Protein AF-0000000066668241 (afdb_homodimer)

Secondary structure (DSSP, 8-state):
----------TTTS------S-THHHHHHHHHHHHHHHHH-GGG--HHHHHHHTT--HHHHHTT---HHHHHHHHHHHHHTSSPPPPP-S-HHHHHHHHHHHHHHHHHH-THHHHHHTT----SHHHHHHHHHHHHHHHTT-S-HHHHHHHHHHHHHHHHHHHHHHHHHHHHHHHHT--HHHHHHHHHHHHHHHHHH-S-HHHHHHHHH-----HHHHHHHHHHHHHHHHHTT-----/----------TTTS------S-THHHHHHHHHHHHHHHHH-GGG--HHHHHHHTT--HHHHHTT---HHHHHHHHHHHHHTSSPPPPP-S-HHHHHHHHHHHHHHHHHH-THHHHHHTT----SHHHHHHHHHHHHHHHTT-S-HHHHHHHHHHHHHHHHHHHHHHHHHHHHHHHHT--HHHHHHHHHHHHHHHHHH-S-HHHHHHHHH-----HHHHHHHHHHHHHHHHHTT-----

pLDDT: mean 83.91, std 17.69, range [30.97, 98.5]

Foldseek 3Di:
DPPPPPPPQQLVNPVQPPPPVVVVVLVLLLVLQQVCCLVPNNVCRFLCNSCVVVVHHSVVVCVRAVGDVSSVLVNLLCLLVVDDQDDAPLALLVQLVSLLVSVLVSCLSRVNNLVPVVDDDNPDPSSVVSLVSQLVSLCSLDVPSVLSNVLSVLSNVLSSVLSNVQVVVVVVCVVVVHDPVRVCVVCVVVVVVVLVVCPCVVVVCCVPPNDDDHSVVVSVVVSVVSSVVSVVVRPPPD/DPPPPDPPQQLVNPVQPPPPVVVVVLVLLLVQQQVCCLVPNNVCRFLCNSCVVVVHHSVVVCVRAVGDVSSVLVNLLCLLVVDDQDDAPLALLVQLVSLLVSVLVSCLSRVNNLVPVVDDDNPDPSSVVSLVSQLVSLCSLDVPSVLSNVLSVLSNVLSSVLSNVQVVVVVVCVVVVHDPVRVCVVCVVVVVVVLVVCPCVVVVCCVPPNDDDHSVVVSVVVSVVSSVVSVVVRPPPD

Radius of gyration: 23.8 Å; Cα contacts (8 Å, |Δi|>4): 588; chains: 2; bounding box: 69×64×65 Å

InterPro domains:
  IPR001647 DNA-binding HTH domain, TetR-type [PF00440] (29-73)
  IPR001647 DNA-binding HTH domain, TetR-type [PS50977] (23-83)
  IPR004111 Tetracycline repressor TetR, C-terminal [PF02909] (89-233)
  IPR009057 Homedomain-like superfamily [SSF46689] (19-80)
  IPR036271 Tetracyclin repressor-like, C-terminal domain superfamily [SSF48498] (90-236)
  IPR050109 HTH-type, TetR-like transcriptional regulator [PTHR30055] (12-235)

Organism: Nocardia brasiliensis (strain ATCC 700358 / HUJEG-1) (NCBI:txid1133849)

Solvent-accessible surface area (backbone atoms only — not comparable to full-atom values): 25694 Å² total; per-residue (Å²): 133,83,78,67,72,76,64,71,68,52,66,82,60,41,73,60,70,69,74,52,100,70,49,71,50,55,54,46,50,34,51,50,39,45,51,43,21,61,74,65,31,54,88,59,54,41,62,58,51,44,18,53,74,67,72,44,54,46,71,62,47,47,76,75,38,85,40,62,68,46,43,48,54,49,30,54,22,49,58,53,52,68,54,86,74,75,80,75,78,72,46,28,67,64,25,44,50,44,47,48,51,52,52,44,52,47,40,68,70,31,62,56,46,65,72,51,55,30,26,48,83,62,77,35,72,34,34,40,47,53,51,17,50,43,34,49,22,33,40,61,71,35,84,49,50,41,58,17,50,50,51,44,51,34,53,50,17,30,44,48,13,44,48,40,50,48,50,5,56,50,45,36,34,53,75,49,68,30,52,70,69,52,42,51,59,67,44,37,64,48,51,51,51,51,48,71,64,59,82,36,60,50,47,41,47,35,74,74,66,30,72,78,73,52,68,70,55,49,45,51,52,35,50,50,21,36,52,45,10,51,61,72,60,57,73,72,91,116,133,82,79,66,72,76,63,70,66,51,65,80,61,39,75,59,71,69,73,54,98,73,50,71,51,56,54,47,51,34,51,50,40,45,51,44,21,62,73,64,31,53,85,61,52,41,63,59,51,45,17,53,75,66,73,45,54,46,72,63,46,46,74,75,37,85,40,63,67,43,44,49,54,50,31,55,22,50,58,54,54,68,54,85,74,75,79,76,79,73,45,28,69,65,28,45,48,43,48,47,52,52,52,44,52,47,39,69,70,30,61,57,48,63,71,51,53,28,26,48,83,61,77,36,72,33,33,40,48,52,50,17,51,43,33,48,23,33,39,60,72,35,83,50,50,41,58,15,49,50,51,44,51,33,53,49,17,29,44,49,14,43,49,41,49,46,51,5,55,52,44,36,34,52,75,47,67,31,50,69,69,53,42,52,60,68,45,38,64,47,50,50,52,51,48,72,66,58,83,36,60,50,46,40,47,34,75,74,66,30,71,78,72,51,67,68,56,51,45,50,54,35,50,48,21,35,53,45,10,50,60,72,60,56,72,74,90,117

Nearest PDB structures (foldseek):
  2y30-assembly1_A  TM=8.730E-01  e=4.002E-12  Streptomyces antibioticus
  5ojy-assembly1_A-2  TM=8.760E-01  e=4.582E-09  Streptomyces alboniger
  5ojx-assembly1_A-2  TM=8.449E-01  e=1.663E-08  Streptomyces alboniger
  1z0x-assembly1_B  TM=7.966E-01  e=4.785E-06  Enterococcus faecalis V583
  1z0x-assembly1_A  TM=7.315E-01  e=5.246E-06  Enterococcus faecalis V583

Sequence (476 aa):
MTNSPPPAALVWTKAQRAPSRRAPSVDRIVRTAVEIADREGLDAVSMRRVASALASGTASLYRYVAGRDDLLDLMIDAVHGAAPLPALTGDWRTDLRAVAEHTRATLIRHPWLGTELTGRPALGANSLRLHDIALEAAGSFTRDITLAAAIVDTVQAYVFGAVAQQLAEEKAQRRTGLTEAQWQQSVAPYIRGVLDSGDYPEFARRVREAADPDAAQRFTFGLDCVLDGIAARRPDQLMTNSPPPAALVWTKAQRAPSRRAPSVDRIVRTAVEIADREGLDAVSMRRVASALASGTASLYRYVAGRDDLLDLMIDAVHGAAPLPALTGDWRTDLRAVAEHTRATLIRHPWLGTELTGRPALGANSLRLHDIALEAAGSFTRDITLAAAIVDTVQAYVFGAVAQQLAEEKAQRRTGLTEAQWQQSVAPYIRGVLDSGDYPEFARRVREAADPDAAQRFTFGLDCVLDGIAARRPDQL

Structure (mmCIF, N/CA/C/O backbone):
data_AF-0000000066668241-model_v1
#
loop_
_entity.id
_entity.type
_entity.pdbx_description
1 polymer 'TetR family transcriptional regulator'
#
loop_
_atom_site.group_PDB
_atom_site.id
_atom_site.type_symbol
_atom_site.label_atom_id
_atom_site.label_alt_id
_atom_site.label_comp_id
_atom_site.label_asym_id
_atom_site.label_entity_id
_atom_site.label_seq_id
_atom_site.pdbx_PDB_ins_code
_atom_site.Cartn_x
_atom_site.Cartn_y
_atom_site.Cartn_z
_atom_site.occupancy
_atom_site.B_iso_or_equiv
_atom_site.auth_seq_id
_atom_site.auth_comp_id
_atom_site.auth_asym_id
_atom_site.auth_atom_id
_atom_site.pdbx_PDB_model_num
ATOM 1 N N . MET A 1 1 ? -7.777 14.969 40.781 1 31.44 1 MET A N 1
ATOM 2 C CA . MET A 1 1 ? -8.812 14.898 39.75 1 31.44 1 MET A CA 1
ATOM 3 C C . MET A 1 1 ? -8.203 15.008 38.344 1 31.44 1 MET A C 1
ATOM 5 O O . MET A 1 1 ? -7.742 16.078 37.938 1 31.44 1 MET A O 1
ATOM 9 N N . THR A 1 2 ? -7.469 14.008 37.906 1 35.41 2 THR A N 1
ATOM 10 C CA . THR A 1 2 ? -6.52 13.938 36.781 1 35.41 2 THR A CA 1
ATOM 11 C C . THR A 1 2 ? -7.215 14.227 35.469 1 35.41 2 THR A C 1
ATOM 13 O O . THR A 1 2 ? -8.211 13.586 35.125 1 35.41 2 THR A O 1
ATOM 16 N N . ASN A 1 3 ? -7.316 15.477 35.031 1 33.12 3 ASN A N 1
ATOM 17 C CA . A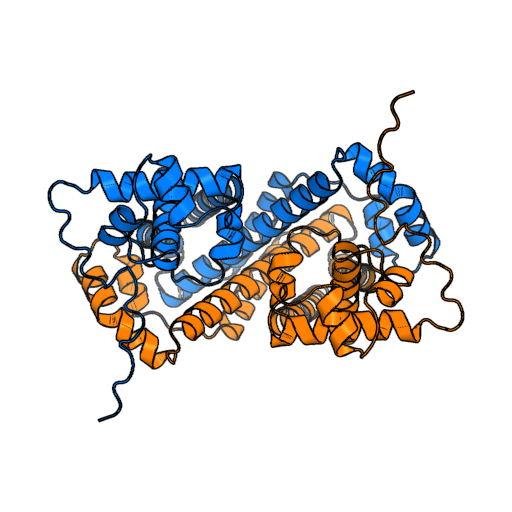SN A 1 3 ? -7.902 16.031 33.844 1 33.12 3 ASN A CA 1
ATOM 18 C C . ASN A 1 3 ? -7.43 15.281 32.594 1 33.12 3 ASN A C 1
ATOM 20 O O . ASN A 1 3 ? -6.281 15.43 32.156 1 33.12 3 ASN A O 1
ATOM 24 N N . SER A 1 4 ? -7.77 14.047 32.531 1 37.56 4 SER A N 1
ATOM 25 C CA . SER A 1 4 ? -7.453 13.266 31.328 1 37.56 4 SER A CA 1
ATOM 26 C C . SER A 1 4 ? -7.824 14.016 30.047 1 37.56 4 SER A C 1
ATOM 28 O O . SER A 1 4 ? -8.938 14.531 29.938 1 37.56 4 SER A O 1
ATOM 30 N N . PRO A 1 5 ? -6.867 14.586 29.359 1 41.25 5 PRO A N 1
ATOM 31 C CA . PRO A 1 5 ? -7.195 15.367 28.172 1 41.25 5 PRO A CA 1
ATOM 32 C C . PRO A 1 5 ? -8.289 14.719 27.328 1 41.25 5 PRO A C 1
ATOM 34 O O . PRO A 1 5 ? -8.445 13.492 27.344 1 41.25 5 PRO A O 1
ATOM 37 N N . PRO A 1 6 ? -9.359 15.461 27.031 1 40.53 6 PRO A N 1
ATOM 38 C CA . PRO A 1 6 ? -10.477 14.898 26.266 1 40.53 6 PRO A CA 1
ATOM 39 C C . PRO A 1 6 ? -10.008 14.086 25.062 1 40.53 6 PRO A C 1
ATOM 41 O O . PRO A 1 6 ? -8.945 14.375 24.484 1 40.53 6 PRO A O 1
ATOM 44 N N . PRO A 1 7 ? -10.297 12.914 25.016 1 41.03 7 PRO A N 1
ATOM 45 C CA . PRO A 1 7 ? -9.906 12.031 23.906 1 41.03 7 PRO A CA 1
ATOM 46 C C . PRO A 1 7 ? -10.039 12.695 22.547 1 41.03 7 PRO A C 1
ATOM 48 O O . PRO A 1 7 ? -10.867 13.602 22.375 1 41.03 7 PRO A O 1
ATOM 51 N N . ALA A 1 8 ? -9.016 12.812 21.875 1 41.41 8 ALA A N 1
ATOM 52 C CA . ALA A 1 8 ? -9.031 13.383 20.531 1 41.41 8 ALA A CA 1
ATOM 53 C C . ALA A 1 8 ? -10.336 13.047 19.812 1 41.41 8 ALA A C 1
ATOM 55 O O . ALA A 1 8 ? -10.594 11.883 19.5 1 41.41 8 ALA A O 1
ATOM 56 N N . ALA A 1 9 ? -11.438 13.773 20.047 1 45.72 9 ALA A N 1
ATOM 57 C CA . ALA A 1 9 ? -12.758 13.648 19.438 1 45.72 9 ALA A CA 1
ATOM 58 C C . ALA A 1 9 ? -12.656 13.531 17.922 1 45.72 9 ALA A C 1
ATOM 60 O O . ALA A 1 9 ? -11.914 14.289 17.281 1 45.72 9 ALA A O 1
ATOM 61 N N . LEU A 1 10 ? -12.844 12.328 17.375 1 46.41 10 LEU A N 1
ATOM 62 C CA . LEU A 1 10 ? -12.883 12.117 15.922 1 46.41 10 LEU A CA 1
ATOM 63 C C . LEU A 1 10 ? -13.68 13.219 15.234 1 46.41 10 LEU A C 1
ATOM 65 O O . LEU A 1 10 ? -14.68 13.703 15.781 1 46.41 10 LEU A O 1
ATOM 69 N N . VAL A 1 11 ? -13.016 13.938 14.234 1 45.19 11 VAL A N 1
ATOM 70 C CA . VAL A 1 11 ? -13.656 15.023 13.5 1 45.19 11 VAL A CA 1
ATOM 71 C C . VAL A 1 11 ? -15.117 14.68 13.227 1 45.19 11 VAL A C 1
ATOM 73 O O . VAL A 1 11 ? -15.969 15.57 13.148 1 45.19 11 VAL A O 1
ATOM 76 N N . TRP A 1 12 ? -15.344 13.43 13.156 1 45.47 12 TRP A N 1
ATOM 77 C CA . TRP A 1 12 ? -16.672 12.992 12.758 1 45.47 12 TRP A CA 1
ATOM 78 C C . TRP A 1 12 ? -17.656 13.148 13.914 1 45.47 12 TRP A C 1
ATOM 80 O O . TRP A 1 12 ? -18.875 13.109 13.711 1 45.47 12 TRP A O 1
ATOM 90 N N . THR A 1 13 ? -17.156 13 15.156 1 45.59 13 THR A N 1
ATOM 91 C CA . THR A 1 13 ? -18.016 13.133 16.328 1 45.59 13 THR A CA 1
ATOM 92 C C . THR A 1 13 ? -18.188 14.594 16.719 1 45.59 13 THR A C 1
ATOM 94 O O . THR A 1 13 ? -18.938 14.914 17.641 1 45.59 13 THR A O 1
ATOM 97 N N . LYS A 1 14 ? -17.266 15.281 16.266 1 48.72 14 LYS A N 1
ATOM 98 C CA . LYS A 1 14 ? -17.391 16.688 16.641 1 48.72 14 LYS A CA 1
ATOM 99 C C . LYS A 1 14 ? -18.625 17.328 16 1 48.72 14 LYS A C 1
ATOM 101 O O . LYS A 1 14 ? -18.953 17.016 14.852 1 48.72 14 LYS A O 1
ATOM 106 N N . ALA A 1 15 ? -19.625 17.469 16.875 1 40.53 15 ALA A N 1
ATOM 107 C CA . ALA A 1 15 ? -20.781 18.219 16.406 1 40.53 15 ALA A CA 1
ATOM 108 C C . ALA A 1 15 ? -20.375 19.203 15.297 1 40.53 15 ALA A C 1
ATOM 110 O O . ALA A 1 15 ? -19.562 20.094 15.508 1 40.53 15 ALA A O 1
ATOM 111 N N . GLN A 1 16 ? -20.094 18.594 14.188 1 40 16 GLN A N 1
ATOM 112 C CA . GLN A 1 16 ? -19.922 19.625 13.164 1 40 16 GLN A CA 1
ATOM 113 C C . GLN A 1 16 ? -20.812 20.844 13.453 1 40 16 GLN A C 1
ATOM 115 O O . GLN A 1 16 ? -21.969 20.688 13.836 1 40 16 GLN A O 1
ATOM 120 N N . ARG A 1 17 ? -20.469 21.766 14.141 1 38.97 17 ARG A N 1
ATOM 121 C CA . ARG A 1 17 ? -21.422 22.875 14.18 1 38.97 17 ARG A CA 1
ATOM 122 C C . ARG A 1 17 ? -22.406 22.766 13.016 1 38.97 17 ARG A C 1
ATOM 124 O O . ARG A 1 17 ? -22.031 22.375 11.914 1 38.97 17 ARG A O 1
ATOM 131 N N . ALA A 1 18 ? -23.734 22.453 13.312 1 34.53 18 ALA A N 1
ATOM 132 C CA . ALA A 1 18 ? -24.797 22.5 12.312 1 34.53 18 ALA A CA 1
ATOM 133 C C . ALA A 1 18 ? -24.312 23.219 11.047 1 34.53 18 ALA A C 1
ATOM 135 O O . ALA A 1 18 ? -23.578 24.203 11.117 1 34.53 18 ALA A O 1
ATOM 136 N N . PRO A 1 19 ? -24.328 22.484 9.945 1 35.31 19 PRO A N 1
ATOM 137 C CA . PRO A 1 19 ? -24.203 23.344 8.766 1 35.31 19 PRO A CA 1
ATOM 138 C C . PRO A 1 19 ? -24.938 24.672 8.922 1 35.31 19 PRO A C 1
ATOM 140 O O . PRO A 1 19 ? -26.156 24.688 9.109 1 35.31 19 PRO A O 1
ATOM 143 N N . SER A 1 20 ? -24.906 25.5 9.859 1 32.59 20 SER A N 1
ATOM 144 C CA . SER A 1 20 ? -25.562 26.734 9.422 1 32.59 20 SER A CA 1
ATOM 145 C C . SER A 1 20 ? -25.5 26.875 7.902 1 32.59 20 SER A C 1
ATOM 147 O O . SER A 1 20 ? -24.641 26.281 7.25 1 32.59 20 SER A O 1
ATOM 149 N N . ARG A 1 21 ? -26.422 27.453 7.211 1 39.72 21 ARG A N 1
ATOM 150 C CA . ARG A 1 21 ? -26.453 27.938 5.832 1 39.72 21 ARG A CA 1
ATOM 151 C C . ARG A 1 21 ? -25.047 28.094 5.281 1 39.72 21 ARG A C 1
ATOM 153 O O . ARG A 1 21 ? -24.859 28.484 4.121 1 39.72 21 ARG A O 1
ATOM 160 N N . ARG A 1 22 ? -23.938 28.234 5.895 1 45.81 22 ARG A N 1
ATOM 161 C CA . ARG A 1 22 ? -22.609 28.766 5.566 1 45.81 22 ARG A CA 1
ATOM 162 C C . ARG A 1 22 ? -21.641 27.641 5.262 1 45.81 22 ARG A C 1
ATOM 164 O O . ARG A 1 22 ? -20.516 27.625 5.777 1 45.81 22 ARG A O 1
ATOM 171 N N . ALA A 1 23 ? -21.75 26.156 4.996 1 50.31 23 ALA A N 1
ATOM 172 C CA . ALA A 1 23 ? -21.328 24.891 4.395 1 50.31 23 ALA A CA 1
ATOM 173 C C . ALA A 1 23 ? -20.422 25.125 3.193 1 50.31 23 ALA A C 1
ATOM 175 O O . ALA A 1 23 ? -19.547 24.297 2.885 1 50.31 23 ALA A O 1
ATOM 176 N N . PRO A 1 24 ? -20.797 25.938 2.375 1 56.66 24 PRO A N 1
ATOM 177 C CA . PRO A 1 24 ? -19.984 26.312 1.223 1 56.66 24 PRO A CA 1
ATOM 178 C C . PRO A 1 24 ? -18.516 26.562 1.596 1 56.66 24 PRO A C 1
ATOM 180 O O . PRO A 1 24 ? -17.625 26.266 0.803 1 56.66 24 PRO A O 1
ATOM 183 N N . SER A 1 25 ? -18.328 26.734 3.002 1 81.31 25 SER A N 1
ATOM 184 C CA . SER A 1 25 ? -16.984 27.172 3.346 1 81.31 25 SER A CA 1
ATOM 185 C C . SER A 1 25 ? -16.062 25.984 3.648 1 81.31 25 SER A C 1
ATOM 187 O O . SER A 1 25 ? -14.93 25.938 3.18 1 81.31 25 SER A O 1
ATOM 189 N N . VAL A 1 26 ? -16.766 24.938 4.289 1 88.25 26 VAL A N 1
ATOM 190 C CA . VAL A 1 26 ? -15.914 23.797 4.586 1 88.25 26 VAL A CA 1
ATOM 191 C C . VAL A 1 26 ? -15.555 23.078 3.287 1 88.25 26 VAL A C 1
ATOM 193 O O . VAL A 1 26 ? -14.398 22.719 3.076 1 88.25 26 VAL A O 1
ATOM 196 N N . ASP A 1 27 ? -16.625 23.047 2.49 1 90.88 27 ASP A N 1
ATOM 197 C CA . ASP A 1 27 ? -16.422 22.391 1.203 1 90.88 27 ASP A CA 1
ATOM 198 C C . ASP A 1 27 ? -15.336 23.109 0.394 1 90.88 27 ASP A C 1
ATOM 200 O O . ASP A 1 27 ? -14.484 22.453 -0.219 1 90.88 27 ASP A O 1
ATOM 204 N N . ARG A 1 28 ? -15.375 24.344 0.457 1 92.81 28 ARG A N 1
ATOM 205 C CA . ARG A 1 28 ? -14.391 25.141 -0.274 1 92.81 28 ARG A CA 1
ATOM 206 C C . ARG A 1 28 ? -12.992 24.953 0.319 1 92.81 28 ARG A C 1
ATOM 208 O O . ARG A 1 28 ? -12.016 24.828 -0.416 1 92.81 28 ARG A O 1
ATOM 215 N N . ILE A 1 29 ? -12.945 24.906 1.612 1 94 29 ILE A N 1
ATOM 216 C CA . ILE A 1 29 ? -11.68 24.703 2.314 1 94 29 ILE A CA 1
ATOM 217 C C . ILE A 1 29 ? -11.102 23.344 1.924 1 94 29 ILE A C 1
ATOM 219 O O . ILE A 1 29 ? -9.93 23.234 1.553 1 94 29 ILE A O 1
ATOM 223 N N . VAL A 1 30 ? -11.977 22.391 1.942 1 94.5 30 VAL A N 1
ATOM 224 C CA . VAL A 1 30 ? -11.562 21.016 1.68 1 94.5 30 VAL A CA 1
ATOM 225 C C . VAL A 1 30 ? -11.133 20.875 0.221 1 94.5 30 VAL A C 1
ATOM 227 O O . VAL A 1 30 ? -10.078 20.297 -0.07 1 94.5 30 VAL A O 1
ATOM 230 N N . ARG A 1 31 ? -11.883 21.438 -0.649 1 95.75 31 ARG A N 1
ATOM 231 C CA . ARG A 1 31 ? -11.555 21.375 -2.07 1 95.75 31 ARG A CA 1
ATOM 232 C C . ARG A 1 31 ? -10.219 22.047 -2.355 1 95.75 31 ARG A C 1
ATOM 234 O O . ARG A 1 31 ? -9.406 21.516 -3.119 1 95.75 31 ARG A O 1
ATOM 241 N N . THR A 1 32 ? -10.016 23.156 -1.75 1 96.56 32 THR A N 1
ATOM 242 C CA . THR A 1 32 ? -8.758 23.875 -1.917 1 96.56 32 THR A CA 1
ATOM 243 C C . THR A 1 32 ? -7.586 23.047 -1.394 1 96.56 32 THR A C 1
ATOM 245 O O . THR A 1 32 ? -6.547 22.953 -2.047 1 96.56 32 THR A O 1
ATOM 248 N N . ALA A 1 33 ? -7.77 22.469 -0.237 1 96.69 33 ALA A N 1
ATOM 249 C CA . ALA A 1 33 ? -6.73 21.625 0.352 1 96.69 33 ALA A CA 1
ATOM 250 C C . ALA A 1 33 ? -6.418 20.438 -0.545 1 96.69 33 ALA A C 1
ATOM 252 O O . ALA A 1 33 ? -5.25 20.078 -0.732 1 96.69 33 ALA A O 1
ATOM 253 N N . VAL A 1 34 ? -7.449 19.812 -1.11 1 96.38 34 VAL A N 1
ATOM 254 C CA . VAL A 1 34 ? -7.277 18.672 -2.01 1 96.38 34 VAL A CA 1
ATOM 255 C C . VAL A 1 34 ? -6.484 19.109 -3.242 1 96.38 34 VAL A C 1
ATOM 257 O O . VAL A 1 34 ? -5.574 18.406 -3.68 1 96.38 34 VAL A O 1
ATOM 260 N N . GLU A 1 35 ? -6.781 20.266 -3.742 1 96.88 35 GLU A N 1
ATOM 261 C CA . GLU A 1 35 ? -6.074 20.781 -4.914 1 96.88 35 GLU A CA 1
ATOM 262 C C . GLU A 1 35 ? -4.598 21.016 -4.613 1 96.88 35 GLU A C 1
ATOM 264 O O . GLU A 1 35 ? -3.736 20.688 -5.434 1 96.88 35 GLU A O 1
ATOM 269 N N . ILE A 1 36 ? -4.316 21.562 -3.482 1 96.88 36 ILE A N 1
ATOM 270 C CA . ILE A 1 36 ? -2.938 21.781 -3.061 1 96.88 36 ILE A CA 1
ATOM 271 C C . ILE A 1 36 ? -2.211 20.453 -2.947 1 96.88 36 ILE A C 1
ATOM 273 O O . ILE A 1 36 ? -1.104 20.281 -3.469 1 96.88 36 ILE A O 1
ATOM 277 N N . ALA A 1 37 ? -2.854 19.5 -2.305 1 94.94 37 ALA A N 1
ATOM 278 C CA . ALA A 1 37 ? -2.252 18.188 -2.119 1 94.94 37 ALA A CA 1
ATOM 279 C C . ALA A 1 37 ? -2.006 17.5 -3.461 1 94.94 37 ALA A C 1
ATOM 281 O O . ALA A 1 37 ? -0.966 16.875 -3.662 1 94.94 37 ALA A O 1
ATOM 282 N N . ASP A 1 38 ? -2.971 17.641 -4.371 1 94.31 38 ASP A N 1
ATOM 283 C CA . ASP A 1 38 ? -2.865 17.016 -5.684 1 94.31 38 ASP A CA 1
ATOM 284 C C . ASP A 1 38 ? -1.715 17.609 -6.492 1 94.31 38 ASP A C 1
ATOM 286 O O . ASP A 1 38 ? -1.021 16.906 -7.219 1 94.31 38 ASP A O 1
ATOM 290 N N . ARG A 1 39 ? -1.482 18.859 -6.332 1 93.06 39 ARG A N 1
ATOM 291 C CA . ARG A 1 39 ? -0.508 19.578 -7.152 1 93.06 39 ARG A CA 1
ATOM 292 C C . ARG A 1 39 ? 0.878 19.531 -6.516 1 93.06 39 ARG A C 1
ATOM 294 O O . ARG A 1 39 ? 1.88 19.375 -7.215 1 93.06 39 ARG A O 1
ATOM 301 N N . GLU A 1 40 ? 0.914 19.656 -5.18 1 91.31 40 GLU A N 1
ATOM 302 C CA . GLU A 1 40 ? 2.195 19.906 -4.527 1 91.31 40 GLU A CA 1
ATOM 303 C C . GLU A 1 40 ? 2.525 18.828 -3.508 1 91.31 40 GLU A C 1
ATOM 305 O O . GLU A 1 40 ? 3.604 18.828 -2.908 1 91.31 40 GLU A O 1
ATOM 310 N N . GLY A 1 41 ? 1.637 17.906 -3.377 1 89.12 41 GLY A N 1
ATOM 311 C CA . GLY A 1 41 ? 1.835 16.891 -2.352 1 89.12 41 GLY A CA 1
ATOM 312 C C . GLY A 1 41 ? 1.224 17.266 -1.016 1 89.12 41 GLY A C 1
ATOM 313 O O . GLY A 1 41 ? 0.94 18.438 -0.764 1 89.12 41 GLY A O 1
ATOM 314 N N . LEU A 1 42 ? 1.062 16.281 -0.164 1 89.38 42 LEU A N 1
ATOM 315 C CA . LEU A 1 42 ? 0.356 16.469 1.099 1 89.38 42 LEU A CA 1
ATOM 316 C C . LEU A 1 42 ? 1.163 17.344 2.047 1 89.38 42 LEU A C 1
ATOM 318 O O . LEU A 1 42 ? 0.591 18.062 2.863 1 89.38 42 LEU A O 1
ATOM 322 N N . ASP A 1 43 ? 2.436 17.297 1.978 1 85.88 43 ASP A N 1
ATOM 323 C CA . ASP A 1 43 ? 3.297 18.094 2.855 1 85.88 43 ASP A CA 1
ATOM 324 C C . ASP A 1 43 ? 3.057 19.578 2.664 1 85.88 43 ASP A C 1
ATOM 326 O O . ASP A 1 43 ? 3.326 20.391 3.562 1 85.88 43 ASP A O 1
ATOM 330 N N . ALA A 1 44 ? 2.57 19.891 1.562 1 93.19 44 ALA A N 1
ATOM 331 C CA . ALA A 1 44 ? 2.33 21.297 1.24 1 93.19 44 ALA A CA 1
ATOM 332 C C . ALA A 1 44 ? 1.046 21.797 1.896 1 93.19 44 ALA A C 1
ATOM 334 O O . ALA A 1 44 ? 0.791 23 1.936 1 93.19 44 ALA A O 1
ATOM 335 N N . VAL A 1 45 ? 0.268 20.859 2.383 1 94.44 45 VAL A N 1
ATOM 336 C CA . VAL A 1 45 ? -1.012 21.25 2.973 1 94.44 45 VAL A CA 1
ATOM 337 C C . VAL A 1 45 ? -0.809 21.656 4.43 1 94.44 45 VAL A C 1
ATOM 339 O O . VAL A 1 45 ? -0.369 20.844 5.25 1 94.44 45 VAL A O 1
ATOM 342 N N . SER A 1 46 ? -1.021 22.828 4.676 1 95.31 46 SER A N 1
ATOM 343 C CA . SER A 1 46 ? -1.077 23.375 6.023 1 95.31 46 SER A CA 1
ATOM 344 C C . SER A 1 46 ? -2.256 24.344 6.176 1 95.31 46 SER A C 1
ATOM 346 O O . SER A 1 46 ? -2.791 24.828 5.184 1 95.31 46 SER A O 1
ATOM 348 N N . MET A 1 47 ? -2.664 24.516 7.48 1 94.5 47 MET A N 1
ATOM 349 C CA . MET A 1 47 ? -3.77 25.438 7.711 1 94.5 47 MET A CA 1
ATOM 350 C C . MET A 1 47 ? -3.439 26.828 7.168 1 94.5 47 MET A C 1
ATOM 352 O O . MET A 1 47 ? -4.281 27.469 6.527 1 94.5 47 MET A O 1
ATOM 356 N N . ARG A 1 48 ? -2.213 27.266 7.328 1 95.12 48 ARG A N 1
ATOM 357 C CA . ARG A 1 48 ? -1.768 28.562 6.859 1 95.12 48 ARG A CA 1
ATOM 358 C C . ARG A 1 48 ? -1.768 28.625 5.336 1 95.12 48 ARG A C 1
ATOM 360 O O . ARG A 1 48 ? -2.227 29.609 4.75 1 95.12 48 ARG A O 1
ATOM 367 N N . ARG A 1 49 ? -1.292 27.625 4.672 1 95.94 49 ARG A N 1
ATOM 368 C CA . ARG A 1 49 ? -1.225 27.578 3.213 1 95.94 49 ARG A CA 1
ATOM 369 C C . ARG A 1 49 ? -2.621 27.594 2.6 1 95.94 49 ARG A C 1
ATOM 371 O O . ARG A 1 49 ? -2.85 28.266 1.589 1 95.94 49 ARG A O 1
ATOM 378 N N . VAL A 1 50 ? -3.51 26.797 3.146 1 96.25 50 VAL A N 1
ATOM 379 C CA . VAL A 1 50 ? -4.879 26.734 2.646 1 96.25 50 VAL A CA 1
ATOM 380 C C . VAL A 1 50 ? -5.566 28.094 2.84 1 96.25 50 VAL A C 1
ATOM 382 O O . VAL A 1 50 ? -6.242 28.578 1.936 1 96.25 50 VAL A O 1
ATOM 385 N N . ALA A 1 51 ? -5.387 28.688 4.004 1 95.06 51 ALA A N 1
ATOM 386 C CA . ALA A 1 51 ? -5.949 30 4.266 1 95.06 51 ALA A CA 1
ATOM 387 C C . ALA A 1 51 ? -5.453 31.031 3.244 1 95.06 51 ALA A C 1
ATOM 389 O O . ALA A 1 51 ? -6.238 31.812 2.707 1 95.06 51 ALA A O 1
ATOM 390 N N . SER A 1 52 ? -4.152 30.953 3.021 1 95.44 52 SER A N 1
ATOM 391 C CA . SER A 1 52 ? -3.545 31.859 2.057 1 95.44 52 SER A CA 1
ATOM 392 C C . SER A 1 52 ? -4.141 31.672 0.665 1 95.44 52 SER A C 1
ATOM 394 O O . SER A 1 52 ? -4.457 32.656 -0.02 1 95.44 52 SER A O 1
ATOM 396 N N . ALA A 1 53 ? -4.32 30.469 0.251 1 95.06 53 ALA A N 1
ATOM 397 C CA . ALA A 1 53 ? -4.875 30.156 -1.064 1 95.06 53 ALA A CA 1
ATOM 398 C C . ALA A 1 53 ? -6.309 30.672 -1.19 1 95.06 53 ALA A C 1
ATOM 400 O O . ALA A 1 53 ? -6.754 31.016 -2.285 1 95.06 53 ALA A O 1
ATOM 401 N N . LEU A 1 54 ? -7.008 30.688 -0.102 1 94.12 54 LEU A N 1
ATOM 402 C CA . LEU A 1 54 ? -8.398 31.141 -0.078 1 94.12 54 LEU A CA 1
ATOM 403 C C . LEU A 1 54 ? -8.484 32.625 0.189 1 94.12 54 LEU A C 1
ATOM 405 O O . LEU A 1 54 ? -9.586 33.188 0.295 1 94.12 54 LEU A O 1
ATOM 409 N N . ALA A 1 55 ? -7.32 33.25 0.254 1 93.5 55 ALA A N 1
ATOM 410 C CA . ALA A 1 55 ? -7.266 34.656 0.586 1 93.5 55 ALA A CA 1
ATOM 411 C C . ALA A 1 55 ? -8.039 34.938 1.871 1 93.5 55 ALA A C 1
ATOM 413 O O . ALA A 1 55 ? -8.844 35.875 1.921 1 93.5 55 ALA A O 1
ATOM 414 N N . SER A 1 56 ? -7.867 34.094 2.754 1 89.12 56 SER A N 1
ATOM 415 C CA . SER A 1 56 ? -8.477 34.188 4.074 1 89.12 56 SER A CA 1
ATOM 416 C C . SER A 1 56 ? -7.426 34.125 5.176 1 89.12 56 SER A C 1
ATOM 418 O O . SER A 1 56 ? -6.254 33.844 4.91 1 89.12 56 SER A O 1
ATOM 420 N N . GLY A 1 57 ? -7.766 34.562 6.418 1 87.56 57 GLY A N 1
ATOM 421 C CA . GLY A 1 57 ? -6.883 34.406 7.562 1 87.56 57 GLY A CA 1
ATOM 422 C C . GLY A 1 57 ? -6.91 33 8.156 1 87.56 57 GLY A C 1
ATOM 423 O O . GLY A 1 57 ? -7.941 32.344 8.125 1 87.56 57 GLY A O 1
ATOM 424 N N . THR A 1 58 ? -5.785 32.562 8.656 1 89 58 THR A N 1
ATOM 425 C CA . THR A 1 58 ? -5.66 31.25 9.266 1 89 58 THR A CA 1
ATOM 426 C C . THR A 1 58 ? -6.625 31.094 10.43 1 89 58 THR A C 1
ATOM 428 O O . THR A 1 58 ? -7.227 30.047 10.609 1 89 58 THR A O 1
ATOM 431 N N . ALA A 1 59 ? -6.824 32.125 11.133 1 88.31 59 ALA A N 1
ATOM 432 C CA . ALA A 1 59 ? -7.742 32.094 12.266 1 88.31 59 ALA A CA 1
ATOM 433 C C . ALA A 1 59 ? -9.164 31.781 11.82 1 88.31 59 ALA A C 1
ATOM 435 O O . ALA A 1 59 ? -9.891 31.062 12.516 1 88.31 59 ALA A O 1
ATOM 436 N N . SER A 1 60 ? -9.539 32.344 10.734 1 86.69 60 SER A N 1
ATOM 437 C CA . SER A 1 60 ? -10.867 32.094 10.188 1 86.69 60 SER A CA 1
ATOM 438 C C . SER A 1 60 ? -11.062 30.625 9.828 1 86.69 60 SER A C 1
ATOM 440 O O . SER A 1 60 ? -12.141 30.062 10.047 1 86.69 60 SER A O 1
ATOM 442 N N . LEU A 1 61 ? -10.047 29.969 9.32 1 88.19 61 LEU A N 1
ATOM 443 C CA . LEU A 1 61 ? -10.141 28.562 8.93 1 88.19 61 LEU A CA 1
ATOM 444 C C . LEU A 1 61 ? -10.383 27.672 10.148 1 88.19 61 LEU A C 1
ATOM 446 O O . LEU A 1 61 ? -11.133 26.703 10.07 1 88.19 61 LEU A O 1
ATOM 450 N N . TYR A 1 62 ? -9.805 28.031 11.25 1 89 62 TYR A N 1
ATOM 451 C CA . TYR A 1 62 ? -9.883 27.234 12.477 1 89 62 TYR A CA 1
ATOM 452 C C . TYR A 1 62 ? -11.297 27.266 13.047 1 89 62 TYR A C 1
ATOM 454 O O . TYR A 1 62 ? -11.656 26.438 13.875 1 89 62 TYR A O 1
ATOM 462 N N . ARG A 1 63 ? -12.062 28.219 12.617 1 85.56 63 ARG A N 1
ATOM 463 C CA . ARG A 1 63 ? -13.461 28.281 13.016 1 85.56 63 ARG A CA 1
ATOM 464 C C . ARG A 1 63 ? -14.258 27.156 12.367 1 85.56 63 ARG A C 1
ATOM 466 O O . ARG A 1 63 ? -15.297 26.734 12.891 1 85.56 63 ARG A O 1
ATOM 473 N N . TYR A 1 64 ? -13.719 26.734 11.219 1 86.25 64 TYR A N 1
ATOM 474 C CA . TYR A 1 64 ? -14.453 25.734 10.445 1 86.25 64 TYR A CA 1
ATOM 475 C C . TYR A 1 64 ? -13.828 24.359 10.602 1 86.25 64 TYR A C 1
ATOM 477 O O . TYR A 1 64 ? -14.539 23.344 10.641 1 86.25 64 TYR A O 1
ATOM 485 N N . VAL A 1 65 ? -12.516 24.328 10.609 1 88.81 65 VAL A N 1
ATOM 486 C CA . VAL A 1 65 ? -11.758 23.078 10.727 1 88.81 65 VAL A CA 1
ATOM 487 C C . VAL A 1 65 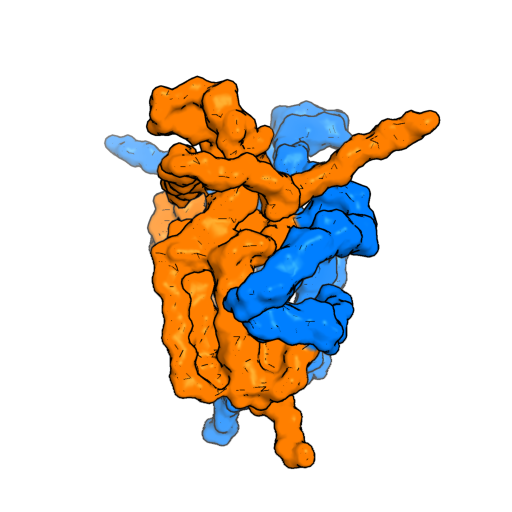? -10.766 23.188 11.883 1 88.81 65 VAL A C 1
ATOM 489 O O . VAL A 1 65 ? -9.898 24.062 11.883 1 88.81 65 VAL A O 1
ATOM 492 N N . ALA A 1 66 ? -10.852 22.281 12.805 1 86 66 ALA A N 1
ATOM 493 C CA . ALA A 1 66 ? -10.148 22.406 14.078 1 86 66 ALA A CA 1
ATOM 494 C C . ALA A 1 66 ? -8.633 22.312 13.883 1 86 66 ALA A C 1
ATOM 496 O O . ALA A 1 66 ? -7.867 22.812 14.703 1 86 66 ALA A O 1
ATOM 497 N N . GLY A 1 67 ? -8.195 21.609 12.82 1 88.19 67 GLY A N 1
ATOM 498 C CA . GLY A 1 67 ? -6.773 21.438 12.586 1 88.19 67 GLY A CA 1
ATOM 499 C C . GLY A 1 67 ? -6.469 20.641 11.336 1 88.19 67 GLY A C 1
ATOM 500 O O . GLY A 1 67 ? -7.383 20.25 10.609 1 88.19 67 GLY A O 1
ATOM 501 N N . ARG A 1 68 ? -5.207 20.406 11.203 1 88.81 68 ARG A N 1
ATOM 502 C CA . ARG A 1 68 ? -4.754 19.734 9.992 1 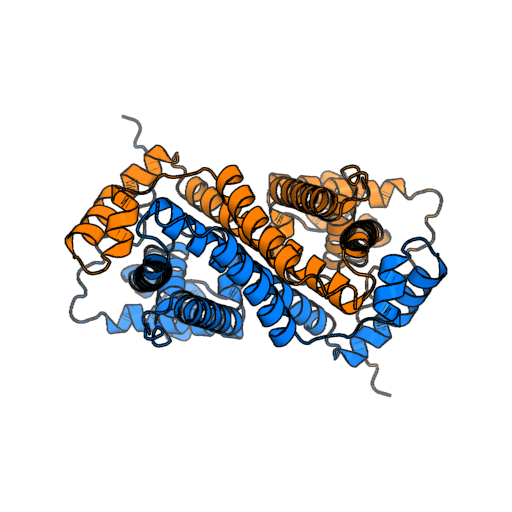88.81 68 ARG A CA 1
ATOM 503 C C . ARG A 1 68 ? -5.27 18.297 9.938 1 88.81 68 ARG A C 1
ATOM 505 O O . ARG A 1 68 ? -5.621 17.797 8.867 1 88.81 68 ARG A O 1
ATOM 512 N N . ASP A 1 69 ? -5.305 17.688 11.047 1 82.31 69 ASP A N 1
ATOM 513 C CA . ASP A 1 69 ? -5.77 16.312 11.078 1 82.31 69 ASP A CA 1
ATOM 514 C C . ASP A 1 69 ? -7.238 16.203 10.672 1 82.31 69 ASP A C 1
ATOM 516 O O . ASP A 1 69 ? -7.617 15.32 9.906 1 82.31 69 ASP A O 1
ATOM 520 N N . ASP A 1 70 ? -7.977 17.078 11.211 1 84.62 70 ASP A N 1
ATOM 521 C CA . ASP A 1 70 ? -9.383 17.125 10.828 1 84.62 70 ASP A CA 1
ATOM 522 C C . ASP A 1 70 ? -9.539 17.453 9.344 1 84.62 70 ASP A C 1
ATOM 524 O O . ASP A 1 70 ? -10.383 16.875 8.664 1 84.62 70 ASP A O 1
ATOM 528 N N . LEU A 1 71 ? -8.75 18.375 8.93 1 89.62 71 LEU A N 1
ATOM 529 C CA . LEU A 1 71 ? -8.773 18.75 7.523 1 89.62 71 LEU A CA 1
ATOM 530 C C . LEU A 1 71 ? -8.445 17.547 6.641 1 89.62 71 LEU A C 1
ATOM 532 O O . LEU A 1 71 ? -9.109 17.312 5.629 1 89.62 71 LEU A O 1
ATOM 536 N N . LEU A 1 72 ? -7.484 16.781 7.055 1 88.38 72 LEU A N 1
ATOM 537 C CA . LEU A 1 72 ? -7.078 15.609 6.289 1 88.38 72 LEU A CA 1
ATOM 538 C C . LEU A 1 72 ? -8.203 14.586 6.223 1 88.38 72 LEU A C 1
ATOM 540 O O . LEU A 1 72 ? -8.445 13.992 5.168 1 88.38 72 LEU A O 1
ATOM 544 N N . ASP A 1 73 ? -8.867 14.367 7.309 1 85 73 ASP A N 1
ATOM 545 C CA . ASP A 1 73 ? -10 13.453 7.324 1 85 73 ASP A CA 1
ATOM 546 C C . ASP A 1 73 ? -11.086 13.898 6.344 1 85 73 ASP A C 1
ATOM 548 O O . ASP A 1 73 ? -11.656 13.078 5.621 1 85 73 ASP A O 1
ATOM 552 N N . LEU A 1 74 ? -11.312 15.156 6.363 1 88.94 74 LEU A N 1
ATOM 553 C CA . LEU A 1 74 ? -12.312 15.711 5.461 1 88.94 74 LEU A CA 1
ATOM 554 C C . LEU A 1 74 ? -11.867 15.594 4.008 1 88.94 74 LEU A C 1
ATOM 556 O O . LEU A 1 74 ? -12.68 15.312 3.125 1 88.94 74 LEU A O 1
ATOM 560 N N . MET A 1 75 ? -10.617 15.836 3.768 1 91.94 75 MET A N 1
ATOM 561 C CA . MET A 1 75 ? -10.062 15.68 2.426 1 91.94 75 MET A CA 1
ATOM 562 C C . MET A 1 75 ? -10.258 14.258 1.913 1 91.94 75 MET A C 1
ATOM 564 O O . MET A 1 75 ? -10.695 14.055 0.779 1 91.94 75 MET A O 1
ATOM 568 N N . ILE A 1 76 ? -9.93 13.297 2.732 1 88.38 76 ILE A N 1
ATOM 569 C CA . ILE A 1 76 ? -10.047 11.891 2.371 1 88.38 76 ILE A CA 1
ATOM 570 C C . ILE A 1 76 ? -11.492 11.562 2.018 1 88.38 76 ILE A C 1
ATOM 572 O O . ILE A 1 76 ? -11.758 10.938 0.987 1 88.38 76 ILE A O 1
ATOM 576 N N . ASP A 1 77 ? -12.367 11.969 2.82 1 89.75 77 ASP A N 1
ATOM 577 C CA . ASP A 1 77 ? -13.781 11.695 2.561 1 89.75 77 ASP A CA 1
ATOM 578 C C . ASP A 1 77 ? -14.242 12.367 1.269 1 89.75 77 ASP A C 1
ATOM 580 O O . ASP A 1 77 ? -14.992 11.773 0.493 1 89.75 77 ASP A O 1
ATOM 584 N N . ALA A 1 78 ? -13.805 13.609 1.071 1 91.25 78 ALA A N 1
ATOM 585 C CA . ALA A 1 78 ? -14.195 14.359 -0.117 1 91.25 78 ALA A CA 1
ATOM 586 C C . ALA A 1 78 ? -13.742 13.648 -1.39 1 91.25 78 ALA A C 1
ATOM 588 O O . ALA A 1 78 ? -14.492 13.57 -2.365 1 91.25 78 ALA A O 1
ATOM 589 N N . VAL A 1 79 ? -12.57 13.109 -1.373 1 92.38 79 VAL A N 1
ATOM 590 C CA . VAL A 1 79 ? -12.031 12.4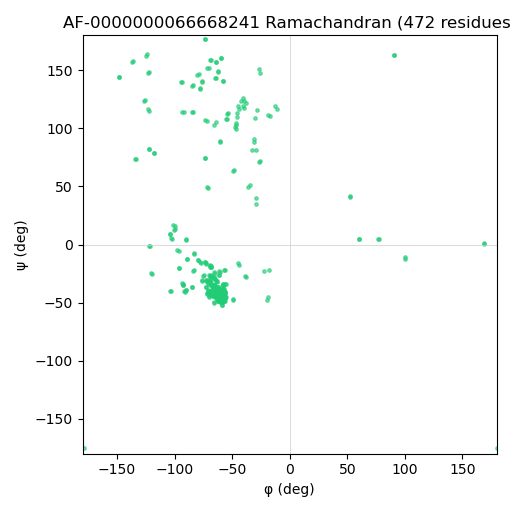69 -2.57 1 92.38 79 VAL A CA 1
ATOM 591 C C . VAL A 1 79 ? -12.781 11.172 -2.844 1 92.38 79 VAL A C 1
ATOM 593 O O . VAL A 1 79 ? -12.977 10.789 -4 1 92.38 79 VAL A O 1
ATOM 596 N N . HIS A 1 80 ? -13.219 10.492 -1.829 1 90.06 80 HIS A N 1
ATOM 597 C CA . HIS A 1 80 ? -14 9.273 -2.008 1 90.06 80 HIS A CA 1
ATOM 598 C C . HIS A 1 80 ? -15.375 9.586 -2.6 1 90.06 80 HIS A C 1
ATOM 600 O O . HIS A 1 80 ? -16.031 8.695 -3.143 1 90.06 80 HIS A O 1
ATOM 606 N N . GLY A 1 81 ? -15.812 10.82 -2.488 1 90.31 81 GLY A N 1
ATOM 607 C CA . GLY A 1 81 ? -17.109 11.234 -3.002 1 90.31 81 GLY A CA 1
ATOM 608 C C . GLY A 1 81 ? -17.016 12 -4.309 1 90.31 81 GLY A C 1
ATOM 609 O O . GLY A 1 81 ? -18.031 12.492 -4.82 1 90.31 81 GLY A O 1
ATOM 610 N N . ALA A 1 82 ? -15.836 12.109 -4.848 1 89.69 82 ALA A N 1
ATOM 611 C CA . ALA A 1 82 ? -15.594 12.992 -5.988 1 89.69 82 ALA A CA 1
ATOM 612 C C . ALA A 1 82 ? -16.156 12.398 -7.273 1 89.69 82 ALA A C 1
ATOM 614 O O . ALA A 1 82 ? -16.453 13.133 -8.227 1 89.69 82 ALA A O 1
ATOM 615 N N . ALA A 1 83 ? -16.281 11.102 -7.387 1 90.56 83 ALA A N 1
ATOM 616 C CA . ALA A 1 83 ? -16.828 10.43 -8.562 1 90.56 83 ALA A CA 1
ATOM 617 C C . ALA A 1 83 ? -18.016 9.547 -8.18 1 90.56 83 ALA A C 1
ATOM 619 O O . ALA A 1 83 ? -18.078 9.023 -7.062 1 90.56 83 ALA A O 1
ATOM 620 N N . PRO A 1 84 ? -18.938 9.453 -9.109 1 92.94 84 PRO A N 1
ATOM 621 C CA . PRO A 1 84 ? -20.078 8.57 -8.828 1 92.94 84 PRO A CA 1
ATOM 622 C C . PRO A 1 84 ? -19.656 7.133 -8.539 1 92.94 84 PRO A C 1
ATOM 624 O O . PRO A 1 84 ? -18.703 6.629 -9.148 1 92.94 84 PRO A O 1
ATOM 627 N N . LEU A 1 85 ? -20.312 6.562 -7.605 1 94.56 85 LEU A N 1
ATOM 628 C CA . LEU A 1 85 ? -20.062 5.168 -7.262 1 94.56 85 LEU A CA 1
ATOM 629 C C . LEU A 1 85 ? -20.562 4.234 -8.359 1 94.56 85 LEU A C 1
ATOM 631 O O . LEU A 1 85 ? -21.5 4.574 -9.086 1 94.56 85 LEU A O 1
ATOM 635 N N . PRO A 1 86 ? -19.953 3.094 -8.484 1 94.94 86 PRO A N 1
ATOM 636 C CA . PRO A 1 86 ? -20.422 2.143 -9.5 1 94.94 86 PRO A CA 1
ATOM 637 C C . PRO A 1 86 ? -21.828 1.622 -9.219 1 94.94 86 PRO A C 1
ATOM 639 O O . PRO A 1 86 ? -22.203 1.423 -8.055 1 94.94 86 PRO A O 1
ATOM 642 N N . ALA A 1 87 ? -22.562 1.445 -10.328 1 95.19 87 ALA A N 1
ATOM 643 C CA . ALA A 1 87 ? -23.844 0.772 -10.219 1 95.19 87 ALA A CA 1
ATOM 644 C C . ALA A 1 87 ? -23.672 -0.739 -10.102 1 95.19 87 ALA A C 1
ATOM 646 O O . ALA A 1 87 ? -22.875 -1.337 -10.828 1 95.19 87 ALA A O 1
ATOM 647 N N . LEU A 1 88 ? -24.375 -1.304 -9.188 1 96.5 88 LEU A N 1
ATOM 648 C CA . LEU A 1 88 ? -24.25 -2.744 -8.992 1 96.5 88 LEU A CA 1
ATOM 649 C C . LEU A 1 88 ? -25.156 -3.504 -9.961 1 96.5 88 LEU A C 1
ATOM 651 O O . LEU A 1 88 ? -26.297 -3.094 -10.203 1 96.5 88 LEU A O 1
ATOM 655 N N . THR A 1 89 ? -24.719 -4.559 -10.562 1 97.44 89 THR A N 1
ATOM 656 C CA . THR A 1 89 ? -25.438 -5.375 -11.531 1 97.44 89 THR A CA 1
ATOM 657 C C . THR A 1 89 ? -26.078 -6.582 -10.852 1 97.44 89 THR A C 1
ATOM 659 O O . THR A 1 89 ? -26.984 -7.199 -11.406 1 97.44 89 THR A O 1
ATOM 662 N N . GLY A 1 90 ? -25.641 -6.969 -9.727 1 96.19 90 GLY A N 1
ATOM 663 C CA . GLY A 1 90 ? -26.078 -8.18 -9.047 1 96.19 90 GLY A CA 1
ATOM 664 C C . GLY A 1 90 ? -25.109 -9.336 -9.211 1 96.19 90 GLY A C 1
ATOM 665 O O . GLY A 1 90 ? -25.234 -10.352 -8.516 1 96.19 90 GLY A O 1
ATOM 666 N N . ASP A 1 91 ? -24.172 -9.219 -10.102 1 97.62 91 ASP A N 1
ATOM 667 C CA . ASP A 1 91 ? -23.094 -10.195 -10.227 1 97.62 91 ASP A CA 1
ATOM 668 C C . ASP A 1 91 ? -21.891 -9.789 -9.391 1 97.62 91 ASP A C 1
ATOM 670 O O . ASP A 1 91 ? -21.25 -8.766 -9.656 1 97.62 91 ASP A O 1
ATOM 674 N N . TRP A 1 92 ? -21.625 -10.57 -8.414 1 97.38 92 TRP A N 1
ATOM 675 C CA . TRP A 1 92 ? -20.625 -10.195 -7.418 1 97.38 92 TRP A CA 1
ATOM 676 C C . TRP A 1 92 ? -19.281 -9.891 -8.078 1 97.38 92 TRP A C 1
ATOM 678 O O . TRP A 1 92 ? -18.578 -8.961 -7.676 1 97.38 92 TRP A O 1
ATOM 688 N N . ARG A 1 93 ? -18.891 -10.695 -9.055 1 97.75 93 ARG A N 1
ATOM 689 C CA . ARG A 1 93 ? -17.594 -10.547 -9.68 1 97.75 93 ARG A CA 1
ATOM 690 C C . ARG A 1 93 ? -17.5 -9.234 -10.445 1 97.75 93 ARG A C 1
ATOM 692 O O . ARG A 1 93 ? -16.531 -8.477 -10.289 1 97.75 93 ARG A O 1
ATOM 699 N N . THR A 1 94 ? -18.484 -8.984 -11.25 1 98.19 94 THR A N 1
ATOM 700 C CA . THR A 1 94 ? -18.562 -7.746 -12.008 1 98.19 94 THR A CA 1
ATOM 701 C C . THR A 1 94 ? -18.609 -6.543 -11.07 1 98.19 94 THR A C 1
ATOM 703 O O . THR A 1 94 ? -17.922 -5.543 -11.297 1 98.19 94 THR A O 1
ATOM 706 N N . ASP A 1 95 ? -19.359 -6.645 -10.055 1 98.44 95 ASP A N 1
ATOM 707 C CA . ASP A 1 95 ? -19.578 -5.535 -9.125 1 98.44 95 ASP A CA 1
ATOM 708 C C . ASP A 1 95 ? -18.312 -5.25 -8.312 1 98.44 95 ASP A C 1
ATOM 710 O O . ASP A 1 95 ? -17.922 -4.094 -8.148 1 98.44 95 ASP A O 1
ATOM 714 N N . LEU A 1 96 ? -17.625 -6.281 -7.773 1 98.19 96 LEU A N 1
ATOM 715 C CA . LEU A 1 96 ? -16.391 -6.074 -7.02 1 98.19 96 LEU A CA 1
ATOM 716 C C . LEU A 1 96 ? -15.289 -5.539 -7.926 1 98.19 96 LEU A C 1
ATOM 718 O O . LEU A 1 96 ? -14.461 -4.742 -7.488 1 98.19 96 LEU A O 1
ATOM 722 N N . ARG A 1 97 ? -15.289 -5.988 -9.156 1 98.44 97 ARG A N 1
ATOM 723 C CA . ARG A 1 97 ? -14.344 -5.426 -10.109 1 98.44 97 ARG A CA 1
ATOM 724 C C . ARG A 1 97 ? -14.578 -3.932 -10.305 1 98.44 97 ARG A C 1
ATOM 726 O O . ARG A 1 97 ? -13.633 -3.141 -10.312 1 98.44 97 ARG A O 1
ATOM 733 N N . ALA A 1 98 ? -15.797 -3.555 -10.461 1 98.12 98 ALA A N 1
ATOM 734 C CA . ALA A 1 98 ? -16.141 -2.148 -10.648 1 98.12 98 ALA A CA 1
ATOM 735 C C . ALA A 1 98 ? -15.719 -1.312 -9.445 1 98.12 98 ALA A C 1
ATOM 737 O O . ALA A 1 98 ? -15.172 -0.216 -9.609 1 98.12 98 ALA A O 1
ATOM 738 N N . VAL A 1 99 ? -15.953 -1.834 -8.266 1 97.62 99 VAL A N 1
ATOM 739 C CA . VAL A 1 99 ? -15.555 -1.146 -7.039 1 97.62 99 VAL A CA 1
ATOM 740 C C . VAL A 1 99 ? -14.031 -1.015 -6.988 1 97.62 99 VAL A C 1
ATOM 742 O O . VAL A 1 99 ? -13.508 0.048 -6.652 1 97.62 99 VAL A O 1
ATOM 745 N N . ALA A 1 100 ? -13.328 -2.102 -7.301 1 98 100 ALA A N 1
ATOM 746 C CA . ALA A 1 100 ? -11.867 -2.104 -7.305 1 98 100 ALA A CA 1
ATOM 747 C C . ALA A 1 100 ? -11.328 -1.066 -8.289 1 98 100 ALA A C 1
ATOM 749 O O . ALA A 1 100 ? -10.414 -0.304 -7.949 1 98 100 ALA A O 1
ATOM 750 N N . GLU A 1 101 ? -11.867 -1.021 -9.453 1 97.75 101 GLU A N 1
ATOM 751 C CA . GLU A 1 101 ? -11.438 -0.083 -10.484 1 97.75 101 GLU A CA 1
ATOM 752 C C . GLU A 1 101 ? -11.734 1.357 -10.086 1 97.75 101 GLU A C 1
ATOM 754 O O . GLU A 1 101 ? -10.945 2.262 -10.359 1 97.75 101 GLU A O 1
ATOM 759 N N . HIS A 1 102 ? -12.891 1.563 -9.484 1 96.88 102 HIS A N 1
ATOM 760 C CA . HIS A 1 102 ? -13.242 2.879 -8.961 1 96.88 102 HIS A CA 1
ATOM 761 C C . HIS A 1 102 ? -12.227 3.348 -7.926 1 96.88 102 HIS A C 1
ATOM 763 O O . HIS A 1 102 ? -11.75 4.484 -7.988 1 96.88 102 HIS A O 1
ATOM 769 N N . THR A 1 103 ? -11.898 2.498 -6.988 1 94.88 103 THR A N 1
ATOM 770 C CA . THR A 1 103 ? -10.922 2.809 -5.949 1 94.88 103 THR A CA 1
ATOM 771 C C . THR A 1 103 ? -9.547 3.076 -6.562 1 94.88 103 THR A C 1
ATOM 773 O O . THR A 1 103 ? -8.867 4.031 -6.18 1 94.88 103 THR A O 1
ATOM 776 N N . ARG A 1 104 ? -9.117 2.254 -7.512 1 96.31 104 ARG A N 1
ATOM 777 C CA . ARG A 1 104 ? -7.848 2.453 -8.203 1 96.31 104 ARG A CA 1
ATOM 778 C C . ARG A 1 104 ? -7.789 3.83 -8.852 1 96.31 104 ARG A C 1
ATOM 780 O O . ARG A 1 104 ? -6.805 4.555 -8.703 1 96.31 104 ARG A O 1
ATOM 787 N N . ALA A 1 105 ? -8.828 4.156 -9.555 1 96.31 105 ALA A N 1
ATOM 788 C CA . ALA A 1 105 ? -8.883 5.445 -10.25 1 96.31 105 ALA A CA 1
ATOM 789 C C . ALA A 1 105 ? -8.75 6.602 -9.258 1 96.31 105 ALA A C 1
ATOM 791 O O . ALA A 1 105 ? -8.047 7.582 -9.531 1 96.31 105 ALA A O 1
ATOM 792 N N . THR A 1 106 ? -9.398 6.469 -8.133 1 94.44 106 THR A N 1
ATOM 793 C CA . THR A 1 106 ? -9.344 7.504 -7.105 1 94.44 106 THR A CA 1
ATOM 794 C C . THR A 1 106 ? -7.93 7.645 -6.555 1 94.44 106 THR A C 1
ATOM 796 O O . THR A 1 106 ? -7.422 8.758 -6.414 1 94.44 106 THR A O 1
ATOM 799 N N . LEU A 1 107 ? -7.281 6.551 -6.266 1 92.44 107 LEU A N 1
ATOM 800 C CA . LEU A 1 107 ? -5.934 6.547 -5.707 1 92.44 107 LEU A CA 1
ATOM 801 C C . LEU A 1 107 ? -4.93 7.125 -6.695 1 92.44 107 LEU A C 1
ATOM 803 O O . LEU A 1 107 ? -4.004 7.836 -6.301 1 92.44 107 LEU A O 1
ATOM 807 N N . ILE A 1 108 ? -5.098 6.785 -7.973 1 92.94 108 ILE A N 1
ATOM 808 C CA . ILE A 1 108 ? -4.195 7.281 -9.008 1 92.94 108 ILE A CA 1
ATOM 809 C C . ILE A 1 108 ? -4.383 8.789 -9.18 1 92.94 108 ILE A C 1
ATOM 811 O O . ILE A 1 108 ? -3.41 9.523 -9.352 1 92.94 108 ILE A O 1
ATOM 815 N N . ARG A 1 109 ? -5.637 9.219 -9.094 1 93.56 109 ARG A N 1
ATOM 816 C CA . ARG A 1 109 ? -5.957 10.633 -9.25 1 93.56 109 ARG A CA 1
ATOM 817 C C . ARG A 1 109 ? -5.434 11.445 -8.07 1 93.56 109 ARG A C 1
ATOM 819 O O . ARG A 1 109 ? -5.043 12.602 -8.227 1 93.56 109 ARG A O 1
ATOM 826 N N . HIS A 1 110 ? -5.461 10.852 -6.902 1 93.5 110 HIS A N 1
ATOM 827 C CA . HIS A 1 110 ? -5.012 11.5 -5.672 1 93.5 110 HIS A CA 1
ATOM 828 C C . HIS A 1 110 ? -3.895 10.703 -5.008 1 93.5 110 HIS A C 1
ATOM 830 O O . HIS A 1 110 ? -4.109 10.055 -3.98 1 93.5 110 HIS A O 1
ATOM 836 N N . PRO A 1 111 ? -2.676 10.891 -5.465 1 88.56 111 PRO A N 1
ATOM 837 C CA . PRO A 1 111 ? -1.578 10.023 -5.043 1 88.56 111 PRO A CA 1
ATOM 838 C C . PRO A 1 111 ? -1.263 10.148 -3.553 1 88.56 111 PRO A C 1
ATOM 840 O O . PRO A 1 111 ? -0.728 9.219 -2.949 1 88.56 111 PRO A O 1
ATOM 843 N N . TRP A 1 112 ? -1.592 11.289 -2.947 1 86.31 112 TRP A N 1
ATOM 844 C CA . TRP A 1 112 ? -1.326 11.5 -1.528 1 86.31 112 TRP A CA 1
ATOM 845 C C . TRP A 1 112 ? -2.227 10.609 -0.67 1 86.31 112 TRP A C 1
ATOM 847 O O . TRP A 1 112 ? -1.967 10.422 0.521 1 86.31 112 TRP A O 1
ATOM 857 N N . LEU A 1 113 ? -3.342 10.102 -1.268 1 85.44 113 LEU A N 1
ATOM 858 C CA . LEU A 1 113 ? -4.34 9.328 -0.537 1 85.44 113 LEU A CA 1
ATOM 859 C C . LEU A 1 113 ? -3.748 8.023 -0.025 1 85.44 113 LEU A C 1
ATOM 861 O O . LEU A 1 113 ? -4.047 7.598 1.093 1 85.44 113 LEU A O 1
ATOM 865 N N . GLY A 1 114 ? -2.912 7.348 -0.807 1 75.69 114 GLY A N 1
ATOM 866 C CA . GLY A 1 114 ? -2.346 6.059 -0.447 1 75.69 114 GLY A CA 1
ATOM 867 C C . GLY A 1 114 ? -1.486 6.109 0.802 1 75.69 114 GLY A C 1
ATOM 868 O O . GLY A 1 114 ? -1.524 5.195 1.627 1 75.69 114 GLY A O 1
ATOM 869 N N . THR A 1 115 ? -0.729 7.152 0.959 1 68.12 115 THR A N 1
ATOM 870 C CA . THR A 1 115 ? 0.149 7.316 2.113 1 68.12 115 THR A CA 1
ATOM 871 C C . THR A 1 115 ? -0.662 7.613 3.371 1 68.12 115 THR A C 1
ATOM 873 O O . THR A 1 115 ? -0.277 7.215 4.473 1 68.12 115 THR A O 1
ATOM 876 N N . GLU A 1 116 ? -1.77 8.25 3.168 1 62.34 116 GLU A N 1
ATOM 877 C CA . GLU A 1 116 ? -2.539 8.719 4.316 1 62.34 116 GLU A CA 1
ATOM 878 C C . GLU A 1 116 ? -3.598 7.699 4.727 1 62.34 116 GLU A C 1
ATOM 880 O O . GLU A 1 116 ? -3.996 7.641 5.891 1 62.34 116 GLU A O 1
ATOM 885 N N . LEU A 1 117 ? -4.047 7.074 3.746 1 58.19 117 LEU A N 1
ATOM 886 C CA . LEU A 1 117 ? -5.082 6.105 4.086 1 58.19 117 LEU A CA 1
ATOM 887 C C . LEU A 1 117 ? -4.566 5.098 5.105 1 58.19 117 LEU A C 1
ATOM 889 O O . LEU A 1 117 ? -5.344 4.562 5.902 1 58.19 117 LEU A O 1
ATOM 893 N N . THR A 1 118 ? -3.193 4.969 5.148 1 51.88 118 THR A N 1
ATOM 894 C CA . THR A 1 118 ? -2.611 4.012 6.082 1 51.88 118 THR A CA 1
ATOM 895 C C . THR A 1 118 ? -2.75 4.504 7.52 1 51.88 118 THR A C 1
ATOM 897 O O . THR A 1 118 ? -2.6 3.725 8.461 1 51.88 118 THR A O 1
ATOM 900 N N . GLY A 1 119 ? -3.945 4.941 7.922 1 50.84 119 GLY A N 1
ATOM 901 C CA . GLY A 1 119 ? -4.02 5.312 9.328 1 50.84 119 GLY A CA 1
ATOM 902 C C . GLY A 1 119 ? -5.297 6.043 9.68 1 50.84 119 GLY A C 1
ATOM 903 O O . GLY A 1 119 ? -5.445 6.543 10.797 1 50.84 119 GLY A O 1
ATOM 904 N N . ARG A 1 120 ? -6.043 6.219 8.828 1 61.09 120 ARG A N 1
ATOM 905 C CA . ARG A 1 120 ? -7.215 7.02 9.164 1 61.09 120 ARG A CA 1
ATOM 906 C C . ARG A 1 120 ? -8.5 6.25 8.883 1 61.09 120 ARG A C 1
ATOM 908 O O . ARG A 1 120 ? -8.688 5.707 7.793 1 61.09 120 ARG A O 1
ATOM 915 N N . PRO A 1 121 ? -9.148 6.035 10.094 1 60.06 121 PRO A N 1
ATOM 916 C CA . PRO A 1 121 ? -10.461 5.426 9.852 1 60.06 121 PRO A CA 1
ATOM 917 C C . PRO A 1 121 ? -11.305 6.227 8.859 1 60.06 121 PRO A C 1
ATOM 919 O O . PRO A 1 121 ? -11.312 7.461 8.898 1 60.06 121 PRO A O 1
ATOM 922 N N . ALA A 1 122 ? -11.539 5.727 7.805 1 64.81 122 ALA A N 1
ATOM 923 C CA . ALA A 1 122 ? -12.391 6.352 6.801 1 64.81 122 ALA A CA 1
ATOM 924 C C . ALA A 1 122 ? -13.859 6.273 7.199 1 64.81 122 ALA A C 1
ATOM 926 O O . ALA A 1 122 ? -14.625 5.508 6.613 1 64.81 122 ALA A O 1
ATOM 927 N N . LEU A 1 123 ? -14.219 7.137 8.195 1 75.12 123 LEU A N 1
ATOM 928 C CA . LEU A 1 123 ? -15.562 7.074 8.758 1 75.12 123 LEU A CA 1
ATOM 929 C C . LEU A 1 123 ? -16.422 8.211 8.227 1 75.12 123 LEU A C 1
ATOM 931 O O . LEU A 1 123 ? -17.547 8.422 8.695 1 75.12 123 LEU A O 1
ATOM 935 N N . GLY A 1 124 ? -15.93 8.891 7.289 1 82.44 124 GLY A N 1
ATOM 936 C CA . GLY A 1 124 ? -16.734 9.875 6.598 1 82.44 124 GLY A CA 1
ATOM 937 C C . GLY A 1 124 ? -17.828 9.258 5.75 1 82.44 124 GLY A C 1
ATOM 938 O O . GLY A 1 124 ? -17.766 8.086 5.387 1 82.44 124 GLY A O 1
ATOM 939 N N . ALA A 1 125 ? -18.828 10.078 5.473 1 85.62 125 ALA A N 1
ATOM 940 C CA . ALA A 1 125 ? -20.031 9.609 4.781 1 85.62 125 ALA A CA 1
ATOM 941 C C . ALA A 1 125 ? -19.672 8.953 3.449 1 85.62 125 ALA A C 1
ATOM 943 O O . ALA A 1 125 ? -20.203 7.887 3.113 1 85.62 125 ALA A O 1
ATOM 944 N N . ASN A 1 126 ? -18.797 9.523 2.641 1 90 126 ASN A N 1
ATOM 945 C CA . ASN A 1 126 ? -18.422 8.992 1.335 1 90 126 ASN A CA 1
ATOM 946 C C . ASN A 1 126 ? -17.625 7.695 1.465 1 90 126 ASN A C 1
ATOM 948 O O . ASN A 1 126 ? -17.828 6.762 0.684 1 90 126 ASN A O 1
ATOM 952 N N . SER A 1 127 ? -16.75 7.66 2.418 1 88.62 127 SER A N 1
ATOM 953 C CA . SER A 1 127 ? -15.977 6.445 2.684 1 88.62 127 SER A CA 1
ATOM 954 C C . SER A 1 127 ? -16.891 5.293 3.096 1 88.62 127 SER A C 1
ATOM 956 O O . SER A 1 127 ? -16.719 4.168 2.625 1 88.62 127 SER A O 1
ATOM 958 N N . LEU A 1 128 ? -17.828 5.621 3.941 1 89.81 128 LEU A N 1
ATOM 959 C CA . LEU A 1 128 ? -18.781 4.609 4.41 1 89.81 128 LEU A CA 1
ATOM 960 C C . LEU A 1 128 ? -19.656 4.109 3.264 1 89.81 128 LEU A C 1
ATOM 962 O O . LEU A 1 128 ? -19.953 2.918 3.182 1 89.81 128 LEU A O 1
ATOM 966 N N . ARG A 1 129 ? -20.062 5 2.42 1 92.62 129 ARG A N 1
ATOM 967 C CA . ARG A 1 129 ? -20.875 4.605 1.275 1 92.62 129 ARG A CA 1
ATOM 968 C C . ARG A 1 129 ? -20.109 3.666 0.353 1 92.62 129 ARG A C 1
ATOM 970 O O . ARG A 1 129 ? -20.656 2.66 -0.108 1 92.62 129 ARG A O 1
ATOM 977 N N . LEU A 1 130 ? -18.891 4.023 0.097 1 92.38 130 LEU A N 1
ATOM 978 C CA . LEU A 1 130 ? -18.047 3.174 -0.742 1 92.38 130 LEU A CA 1
ATOM 979 C C . LEU A 1 130 ? -17.891 1.79 -0.12 1 92.38 130 LEU A C 1
ATOM 981 O O . LEU A 1 130 ? -18 0.776 -0.813 1 92.38 130 LEU A O 1
ATOM 985 N N . HIS A 1 131 ? -17.609 1.781 1.142 1 92.56 131 HIS A N 1
ATOM 986 C CA . HIS A 1 131 ? -17.469 0.509 1.842 1 92.56 131 HIS A CA 1
ATOM 987 C C . HIS A 1 131 ? -18.781 -0.286 1.805 1 92.56 131 HIS A C 1
ATOM 989 O O . HIS A 1 131 ? -18.766 -1.506 1.621 1 92.56 131 HIS A O 1
ATOM 995 N N . ASP A 1 132 ? -19.859 0.404 1.983 1 95.38 132 ASP A N 1
ATOM 996 C CA . ASP A 1 132 ? -21.172 -0.239 1.98 1 95.38 132 ASP A CA 1
ATOM 997 C C . ASP A 1 132 ? -21.469 -0.88 0.626 1 95.38 132 ASP A C 1
ATOM 999 O O . ASP A 1 132 ? -21.953 -2.012 0.561 1 95.38 132 ASP A O 1
ATOM 1003 N N . ILE A 1 133 ? -21.188 -0.195 -0.398 1 96.19 133 ILE A N 1
ATOM 1004 C CA . ILE A 1 133 ? -21.422 -0.706 -1.743 1 96.19 133 ILE A CA 1
ATOM 1005 C C . ILE A 1 133 ? -20.531 -1.912 -2.006 1 96.19 133 ILE A C 1
ATOM 1007 O O . ILE A 1 133 ? -20.953 -2.875 -2.656 1 96.19 133 ILE A O 1
ATOM 1011 N N . ALA A 1 134 ? -19.312 -1.89 -1.559 1 97.12 134 ALA A N 1
ATOM 1012 C CA . ALA A 1 134 ? -18.406 -3.027 -1.696 1 97.12 134 ALA A CA 1
ATOM 1013 C C . ALA A 1 134 ? -18.953 -4.258 -0.979 1 97.12 134 ALA A C 1
ATOM 1015 O O . ALA A 1 134 ? -18.922 -5.367 -1.514 1 97.12 134 ALA A O 1
ATOM 1016 N N . LEU A 1 135 ? -19.453 -4.023 0.211 1 97 135 LEU A N 1
ATOM 1017 C CA . LEU A 1 135 ? -20.047 -5.121 0.964 1 97 135 LEU A CA 1
ATOM 1018 C C . LEU A 1 135 ? -21.297 -5.652 0.257 1 97 135 LEU A C 1
ATOM 1020 O O . LEU A 1 135 ? -21.531 -6.859 0.243 1 97 135 LEU A O 1
ATOM 1024 N N . GLU A 1 136 ? -22.062 -4.742 -0.251 1 97.19 136 GLU A N 1
ATOM 1025 C CA . GLU A 1 136 ? -23.234 -5.164 -1.014 1 97.19 136 GLU A CA 1
ATOM 1026 C C . GLU A 1 136 ? -22.828 -6.008 -2.219 1 97.19 136 GLU A C 1
ATOM 1028 O O . GLU A 1 136 ? -23.469 -7.023 -2.512 1 97.19 136 GLU A O 1
ATOM 1033 N N . ALA A 1 137 ? -21.844 -5.602 -2.893 1 97.56 137 ALA A N 1
ATOM 1034 C CA . ALA A 1 137 ? -21.328 -6.371 -4.023 1 97.56 137 ALA A CA 1
ATOM 1035 C C . ALA A 1 137 ? -20.938 -7.781 -3.59 1 97.56 137 ALA A C 1
ATOM 1037 O O . ALA A 1 137 ? -21.312 -8.766 -4.234 1 97.56 137 ALA A O 1
ATOM 1038 N N . ALA A 1 138 ? -20.188 -7.887 -2.5 1 97.06 138 ALA A N 1
ATOM 1039 C CA . ALA A 1 138 ? -19.766 -9.18 -1.977 1 97.06 138 ALA A CA 1
ATOM 1040 C C . ALA A 1 138 ? -20.953 -9.992 -1.475 1 97.06 138 ALA A C 1
ATOM 1042 O O . ALA A 1 138 ? -20.906 -11.219 -1.437 1 97.06 138 ALA A O 1
ATOM 1043 N N . GLY A 1 139 ? -21.984 -9.258 -1.06 1 94.75 139 GLY A N 1
ATOM 1044 C CA . GLY A 1 139 ? -23.188 -9.883 -0.533 1 94.75 139 GLY A CA 1
ATOM 1045 C C . GLY A 1 139 ? -23.891 -10.781 -1.538 1 94.75 139 GLY A C 1
ATOM 1046 O O . GLY A 1 139 ? -24.625 -11.688 -1.158 1 94.75 139 GLY A O 1
ATOM 1047 N N . SER A 1 140 ? -23.734 -10.531 -2.803 1 93.88 140 SER A N 1
ATOM 1048 C CA . SER A 1 140 ? -24.312 -11.375 -3.842 1 93.88 140 SER A CA 1
ATOM 1049 C C . SER A 1 140 ? -23.562 -12.695 -3.957 1 93.88 140 SER A C 1
ATOM 1051 O O . SER A 1 140 ? -24.047 -13.641 -4.582 1 93.88 140 SER A O 1
ATOM 1053 N N . PHE A 1 141 ? -22.406 -12.797 -3.408 1 94.94 141 PHE A N 1
ATOM 1054 C CA . PHE A 1 141 ? -21.609 -14.008 -3.379 1 94.94 141 PHE A CA 1
ATOM 1055 C C . PHE A 1 141 ? -21.891 -14.812 -2.119 1 94.94 141 PHE A C 1
ATOM 1057 O O . PHE A 1 141 ? -22 -16.047 -2.172 1 94.94 141 PHE A O 1
ATOM 1064 N N . THR A 1 142 ? -22.047 -14.164 -0.982 1 95.38 142 THR A N 1
ATOM 1065 C CA . THR A 1 142 ? -22.266 -14.828 0.298 1 95.38 142 THR A CA 1
ATOM 1066 C C . THR A 1 142 ? -23.141 -13.969 1.21 1 95.38 142 THR A C 1
ATOM 1068 O O . THR A 1 142 ? -23 -12.75 1.244 1 95.38 142 THR A O 1
ATOM 1071 N N . ARG A 1 143 ? -23.953 -14.641 1.955 1 92.88 143 ARG A N 1
ATOM 1072 C CA . ARG A 1 143 ? -24.797 -13.953 2.936 1 92.88 143 ARG A CA 1
ATOM 1073 C C . ARG A 1 143 ? -24.078 -13.836 4.277 1 92.88 143 ARG A C 1
ATOM 1075 O O . ARG A 1 143 ? -24.547 -13.133 5.176 1 92.88 143 ARG A O 1
ATOM 1082 N N . ASP A 1 144 ? -23 -14.547 4.418 1 94.94 144 ASP A N 1
ATOM 1083 C CA . ASP A 1 144 ? -22.188 -14.422 5.613 1 94.94 144 ASP A CA 1
ATOM 1084 C C . ASP A 1 144 ? -21.406 -13.102 5.609 1 94.94 144 ASP A C 1
ATOM 1086 O O . ASP A 1 144 ? -20.422 -12.953 4.879 1 94.94 144 ASP A O 1
ATOM 1090 N N . ILE A 1 145 ? -21.828 -12.203 6.43 1 95.69 145 ILE A N 1
ATOM 1091 C CA . ILE A 1 145 ? -21.281 -10.852 6.414 1 95.69 145 ILE A CA 1
ATOM 1092 C C . ILE A 1 145 ? -19.812 -10.883 6.836 1 95.69 145 ILE A C 1
ATOM 1094 O O . ILE A 1 145 ? -19.031 -10.016 6.441 1 95.69 145 ILE A O 1
ATOM 1098 N N . THR A 1 146 ? -19.391 -11.828 7.672 1 95.12 146 THR A N 1
ATOM 1099 C CA . THR A 1 146 ? -17.984 -11.984 8.031 1 95.12 146 THR A CA 1
ATOM 1100 C C . THR A 1 146 ? -17.141 -12.305 6.797 1 95.12 146 THR A C 1
ATOM 1102 O O . THR A 1 146 ? -16.094 -11.68 6.57 1 95.12 146 THR A O 1
ATOM 1105 N N . LEU A 1 147 ? -17.641 -13.25 6.02 1 95.56 147 LEU A N 1
ATOM 1106 C CA . LEU A 1 147 ? -16.938 -13.617 4.797 1 95.56 147 LEU A CA 1
ATOM 1107 C C . LEU A 1 147 ? -16.984 -12.477 3.783 1 95.56 147 LEU A C 1
ATOM 1109 O O . LEU A 1 147 ? -15.977 -12.195 3.123 1 95.56 147 LEU A O 1
ATOM 1113 N N . ALA A 1 148 ? -18.141 -11.828 3.693 1 96.38 148 ALA A N 1
ATOM 1114 C CA . ALA A 1 148 ? -18.25 -10.695 2.781 1 96.38 148 ALA A CA 1
ATOM 1115 C C . ALA A 1 148 ? -17.25 -9.609 3.127 1 96.38 148 ALA A C 1
ATOM 1117 O O . ALA A 1 148 ? -16.594 -9.055 2.24 1 96.38 148 ALA A O 1
ATOM 1118 N N . ALA A 1 149 ? -17.109 -9.312 4.391 1 95.38 149 ALA A N 1
ATOM 1119 C CA . ALA A 1 149 ? -16.156 -8.305 4.848 1 95.38 149 ALA A CA 1
ATOM 1120 C C . ALA A 1 149 ? -14.727 -8.719 4.539 1 95.38 149 ALA A C 1
ATOM 1122 O O . ALA A 1 149 ? -13.914 -7.895 4.105 1 95.38 149 ALA A O 1
ATOM 1123 N N . ALA A 1 150 ? -14.414 -9.984 4.73 1 95.5 150 ALA A N 1
ATOM 1124 C CA . ALA A 1 150 ? -13.078 -10.492 4.449 1 95.5 150 ALA A CA 1
ATOM 1125 C C . ALA A 1 150 ? -12.75 -10.375 2.961 1 95.5 150 ALA A C 1
ATOM 1127 O O . ALA A 1 150 ? -11.625 -10.023 2.592 1 95.5 150 ALA A O 1
ATOM 1128 N N . ILE A 1 151 ? -13.695 -10.664 2.182 1 97.06 151 ILE A N 1
ATOM 1129 C CA . ILE A 1 151 ? -13.547 -10.578 0.732 1 97.06 151 ILE A CA 1
ATOM 1130 C C . ILE A 1 151 ? -13.266 -9.133 0.331 1 97.06 151 ILE A C 1
ATOM 1132 O O . ILE A 1 151 ? -12.328 -8.859 -0.42 1 97.06 151 ILE A O 1
ATOM 1136 N N . VAL A 1 152 ? -14.039 -8.211 0.842 1 96.38 152 VAL A N 1
ATOM 1137 C CA . VAL A 1 152 ? -13.891 -6.793 0.518 1 96.38 152 VAL A CA 1
ATOM 1138 C C . VAL A 1 152 ? -12.523 -6.297 0.983 1 96.38 152 VAL A C 1
ATOM 1140 O O . VAL A 1 152 ? -11.828 -5.598 0.245 1 96.38 152 VAL A O 1
ATOM 1143 N N . ASP A 1 153 ? -12.133 -6.664 2.152 1 94 153 ASP A N 1
ATOM 1144 C CA . ASP A 1 153 ? -10.82 -6.281 2.678 1 94 153 ASP A CA 1
ATOM 1145 C C . ASP A 1 153 ? -9.695 -6.809 1.79 1 94 153 ASP A C 1
ATOM 1147 O O . ASP A 1 153 ? -8.703 -6.113 1.56 1 94 153 ASP A O 1
ATOM 1151 N N . THR A 1 154 ? -9.828 -8.023 1.34 1 96.69 154 THR A N 1
ATOM 1152 C CA . THR A 1 154 ? -8.828 -8.648 0.475 1 96.69 154 THR A CA 1
ATOM 1153 C C . THR A 1 154 ? -8.695 -7.871 -0.833 1 96.69 154 THR A C 1
ATOM 1155 O O . THR A 1 154 ? -7.582 -7.531 -1.243 1 96.69 154 THR A O 1
ATOM 1158 N N . VAL A 1 155 ? -9.828 -7.586 -1.447 1 97.88 155 VAL A N 1
ATOM 1159 C CA . VAL A 1 155 ? -9.828 -6.859 -2.715 1 97.88 155 VAL A CA 1
ATOM 1160 C C . VAL A 1 155 ? -9.211 -5.477 -2.518 1 97.88 155 VAL A C 1
ATOM 1162 O O . VAL A 1 155 ? -8.352 -5.055 -3.301 1 97.88 155 VAL A O 1
ATOM 1165 N N . GLN A 1 156 ? -9.617 -4.828 -1.505 1 94.19 156 GLN A N 1
ATOM 1166 C CA . GLN A 1 156 ? -9.117 -3.482 -1.24 1 94.19 156 GLN A CA 1
ATOM 1167 C C . GLN A 1 156 ? -7.621 -3.492 -0.956 1 94.19 156 GLN A C 1
ATOM 1169 O O . GLN A 1 156 ? -6.891 -2.611 -1.416 1 94.19 156 GLN A O 1
ATOM 1174 N N . ALA A 1 157 ? -7.195 -4.453 -0.168 1 94.12 157 ALA A N 1
ATOM 1175 C CA . ALA A 1 157 ? -5.77 -4.57 0.12 1 94.12 157 ALA A CA 1
ATOM 1176 C C . ALA A 1 157 ? -4.961 -4.73 -1.165 1 94.12 157 ALA A C 1
ATOM 1178 O O . ALA A 1 157 ? -3.922 -4.09 -1.336 1 94.12 157 ALA A O 1
ATOM 1179 N N . TYR A 1 158 ? -5.414 -5.582 -2.02 1 96.62 158 TYR A N 1
ATOM 1180 C CA . TYR A 1 158 ? -4.711 -5.758 -3.285 1 96.62 158 TYR A CA 1
ATOM 1181 C C . TYR A 1 158 ? -4.656 -4.453 -4.066 1 96.62 158 TYR A C 1
ATOM 1183 O O . TYR A 1 158 ? -3.604 -4.074 -4.586 1 96.62 158 TYR A O 1
ATOM 1191 N N . VAL A 1 159 ? -5.82 -3.781 -4.203 1 96 159 VAL A N 1
ATOM 1192 C CA . VAL A 1 159 ? -5.891 -2.539 -4.969 1 96 159 VAL A CA 1
ATOM 1193 C C . VAL A 1 159 ? -4.891 -1.532 -4.406 1 96 159 VAL A C 1
ATOM 1195 O O . VAL A 1 159 ? -4.121 -0.927 -5.156 1 96 159 VAL A O 1
ATOM 1198 N N . PHE A 1 160 ? -4.895 -1.429 -3.162 1 91.31 160 PHE A N 1
ATOM 1199 C CA . PHE A 1 160 ? -3.994 -0.48 -2.516 1 91.31 160 PHE A CA 1
ATOM 1200 C C . PHE A 1 160 ? -2.541 -0.822 -2.82 1 91.31 160 PHE A C 1
ATOM 1202 O O . PHE A 1 160 ? -1.76 0.051 -3.205 1 91.31 160 PHE A O 1
ATOM 1209 N N . GLY A 1 161 ? -2.197 -2.055 -2.643 1 91.88 161 GLY A N 1
ATOM 1210 C CA . GLY A 1 161 ? -0.828 -2.473 -2.896 1 91.88 161 GLY A CA 1
ATOM 1211 C C . GLY A 1 161 ? -0.407 -2.293 -4.344 1 91.88 161 GLY A C 1
ATOM 1212 O O . GLY A 1 161 ? 0.699 -1.824 -4.621 1 91.88 161 GLY A O 1
ATOM 1213 N N . ALA A 1 162 ? -1.254 -2.656 -5.242 1 93.44 162 ALA A N 1
ATOM 1214 C CA . ALA A 1 162 ? -0.958 -2.541 -6.668 1 93.44 162 ALA A CA 1
ATOM 1215 C C . ALA A 1 162 ? -0.757 -1.084 -7.074 1 93.44 162 ALA A C 1
ATOM 1217 O O . ALA A 1 162 ? 0.166 -0.762 -7.824 1 93.44 162 ALA A O 1
ATOM 1218 N N . VAL A 1 163 ? -1.603 -0.199 -6.566 1 91.56 163 VAL A N 1
ATOM 1219 C CA . VAL A 1 163 ? -1.505 1.216 -6.91 1 91.56 163 VAL A CA 1
ATOM 1220 C C . VAL A 1 163 ? -0.262 1.821 -6.266 1 91.56 163 VAL A C 1
ATOM 1222 O O . VAL A 1 163 ? 0.442 2.623 -6.883 1 91.56 163 VAL A O 1
ATOM 1225 N N . ALA A 1 164 ? -0.053 1.426 -5.027 1 86.44 164 ALA A N 1
ATOM 1226 C CA . ALA A 1 164 ? 1.147 1.917 -4.355 1 86.44 164 ALA A CA 1
ATOM 1227 C C . ALA A 1 164 ? 2.402 1.566 -5.148 1 86.44 164 ALA A C 1
ATOM 1229 O O . ALA A 1 164 ? 3.301 2.398 -5.297 1 86.44 164 ALA A O 1
ATOM 1230 N N . GLN A 1 165 ? 2.473 0.368 -5.617 1 84.38 165 GLN A N 1
ATOM 1231 C CA . GLN A 1 165 ? 3.615 -0.059 -6.418 1 84.38 165 GLN A CA 1
ATOM 1232 C C . GLN A 1 165 ? 3.715 0.75 -7.707 1 84.38 165 GLN A C 1
ATOM 1234 O O . GLN A 1 165 ? 4.809 1.153 -8.109 1 84.38 165 GLN A O 1
ATOM 1239 N N . GLN A 1 166 ? 2.613 0.955 -8.352 1 87.31 166 GLN A N 1
ATOM 1240 C CA . GLN A 1 166 ? 2.578 1.746 -9.57 1 87.31 166 GLN A CA 1
ATOM 1241 C C . GLN A 1 166 ? 3.084 3.164 -9.328 1 87.31 166 GLN A C 1
ATOM 1243 O O . GLN A 1 166 ? 3.93 3.666 -10.07 1 87.31 166 GLN A O 1
ATOM 1248 N N . LEU A 1 167 ? 2.576 3.752 -8.328 1 83.88 167 LEU A N 1
ATOM 1249 C CA . LEU A 1 167 ? 2.934 5.133 -8.016 1 83.88 167 LEU A CA 1
ATOM 1250 C C . LEU A 1 167 ? 4.395 5.234 -7.598 1 83.88 167 LEU A C 1
ATOM 1252 O O . LEU A 1 167 ? 5.07 6.219 -7.914 1 83.88 167 LEU A O 1
ATOM 1256 N N . ALA A 1 168 ? 4.875 4.254 -6.867 1 77.88 168 ALA A N 1
ATOM 1257 C CA . ALA A 1 168 ? 6.281 4.219 -6.48 1 77.88 168 ALA A CA 1
ATOM 1258 C C . ALA A 1 168 ? 7.188 4.172 -7.707 1 77.88 168 ALA A C 1
ATOM 1260 O O . ALA A 1 168 ? 8.219 4.848 -7.75 1 77.88 168 ALA A O 1
ATOM 1261 N N . GLU A 1 169 ? 6.836 3.301 -8.633 1 76.69 169 GLU A N 1
ATOM 1262 C CA . GLU A 1 169 ? 7.598 3.205 -9.875 1 76.69 169 GLU A CA 1
ATOM 1263 C C . GLU A 1 169 ? 7.613 4.539 -10.617 1 76.69 169 GLU A C 1
ATOM 1265 O O . GLU A 1 169 ? 8.648 4.957 -11.133 1 76.69 169 GLU A O 1
ATOM 1270 N N . GLU A 1 170 ? 6.488 5.188 -10.656 1 77.31 170 GLU A N 1
ATOM 1271 C CA . GLU A 1 170 ? 6.379 6.477 -11.336 1 77.31 170 GLU A CA 1
ATOM 1272 C C . GLU A 1 170 ? 7.207 7.543 -10.633 1 77.31 170 GLU A C 1
ATOM 1274 O O . GLU A 1 170 ? 7.844 8.375 -11.281 1 77.31 170 GLU A O 1
ATOM 1279 N N . LYS A 1 171 ? 7.137 7.531 -9.352 1 75.38 171 LYS A N 1
ATOM 1280 C CA . LYS A 1 171 ? 7.91 8.484 -8.57 1 75.38 171 LYS A CA 1
ATOM 1281 C C . LYS A 1 171 ? 9.406 8.281 -8.773 1 75.38 171 LYS A C 1
ATOM 1283 O O . LYS A 1 171 ? 10.172 9.242 -8.867 1 75.38 171 LYS A O 1
ATOM 1288 N N . ALA A 1 172 ? 9.852 7.07 -8.75 1 70.31 172 ALA A N 1
ATOM 1289 C CA . ALA A 1 172 ? 11.258 6.758 -8.992 1 70.31 172 ALA A CA 1
ATOM 1290 C C . ALA A 1 172 ? 11.719 7.312 -10.336 1 70.31 172 ALA A C 1
ATOM 1292 O O . ALA A 1 172 ? 12.82 7.859 -10.453 1 70.31 172 ALA A O 1
ATOM 1293 N N . GLN A 1 173 ? 10.828 7.156 -11.273 1 70.94 173 GLN A N 1
ATOM 1294 C CA . GLN A 1 173 ? 11.125 7.676 -12.609 1 70.94 173 GLN A CA 1
ATOM 1295 C C . GLN A 1 173 ? 11.227 9.195 -12.594 1 70.94 173 GLN A C 1
ATOM 1297 O O . GLN A 1 173 ? 12.141 9.766 -13.195 1 70.94 173 GLN A O 1
ATOM 1302 N N . ARG A 1 174 ? 10.375 9.852 -11.852 1 71.56 174 ARG A N 1
ATOM 1303 C CA . ARG A 1 174 ? 10.352 11.305 -11.789 1 71.56 174 ARG A CA 1
ATOM 1304 C C . ARG A 1 174 ? 11.555 11.844 -11.016 1 71.56 174 ARG A C 1
ATOM 1306 O O . ARG A 1 174 ? 12.117 12.875 -11.375 1 71.56 174 ARG A O 1
ATOM 1313 N N . ARG A 1 175 ? 11.836 11.203 -9.984 1 69.75 175 ARG A N 1
ATOM 1314 C CA . ARG A 1 175 ? 12.961 11.625 -9.156 1 69.75 175 ARG A CA 1
ATOM 1315 C C . ARG A 1 175 ? 14.242 11.688 -9.969 1 69.75 175 ARG A C 1
ATOM 1317 O O . ARG A 1 175 ? 15.086 12.562 -9.742 1 69.75 175 ARG A O 1
ATOM 1324 N N . THR A 1 176 ? 14.336 10.789 -10.906 1 69.12 176 THR A N 1
ATOM 1325 C CA . THR A 1 176 ? 15.539 10.789 -11.727 1 69.12 176 THR A CA 1
ATOM 1326 C C . THR A 1 176 ? 15.43 11.812 -12.859 1 69.12 176 THR A C 1
ATOM 1328 O O . THR A 1 176 ? 16.438 12.195 -13.453 1 69.12 176 THR A O 1
ATOM 1331 N N . GLY A 1 177 ? 14.18 12.352 -12.938 1 73.44 177 GLY A N 1
ATOM 1332 C CA . GLY A 1 177 ? 13.93 13.25 -14.055 1 73.44 177 GLY A CA 1
ATOM 1333 C C . GLY A 1 177 ? 14.109 12.586 -15.406 1 73.44 177 GLY A C 1
ATOM 1334 O O . GLY A 1 177 ? 14.156 13.266 -16.438 1 73.44 177 GLY A O 1
ATOM 1335 N N . LEU A 1 178 ? 14.328 11.438 -15.352 1 73.75 178 LEU A N 1
ATOM 1336 C CA . LEU A 1 178 ? 14.586 10.68 -16.562 1 73.75 178 LEU A CA 1
ATOM 1337 C C . LEU A 1 178 ? 13.312 10.039 -17.094 1 73.75 178 LEU A C 1
ATOM 1339 O O . LEU A 1 178 ? 12.398 9.727 -16.328 1 73.75 178 LEU A O 1
ATOM 1343 N N . THR A 1 179 ? 13.195 10.086 -18.438 1 76.25 179 THR A N 1
ATOM 1344 C CA . THR A 1 179 ? 12.164 9.234 -19.016 1 76.25 179 THR A CA 1
ATOM 1345 C C . THR A 1 179 ? 12.422 7.77 -18.672 1 76.25 179 THR A C 1
ATOM 1347 O O . THR A 1 179 ? 13.508 7.418 -18.203 1 76.25 179 THR A O 1
ATOM 1350 N N . GLU A 1 180 ? 11.383 6.977 -18.781 1 73.44 180 GLU A N 1
ATOM 1351 C CA . GLU A 1 180 ? 11.57 5.551 -18.531 1 73.44 180 GLU A CA 1
ATOM 1352 C C . GLU A 1 180 ? 12.758 5.004 -19.312 1 73.44 180 GLU A C 1
ATOM 1354 O O . GLU A 1 180 ? 13.57 4.258 -18.781 1 73.44 180 GLU A O 1
ATOM 1359 N N . ALA A 1 181 ? 12.75 5.41 -20.609 1 77.5 181 ALA A N 1
ATOM 1360 C CA . ALA A 1 181 ? 13.836 4.957 -21.484 1 77.5 181 ALA A CA 1
ATOM 1361 C C . ALA A 1 181 ? 15.188 5.449 -20.953 1 77.5 181 ALA A C 1
ATOM 1363 O O . ALA A 1 181 ? 16.156 4.691 -20.938 1 77.5 181 ALA A O 1
ATOM 1364 N N . GLN A 1 182 ? 15.227 6.73 -20.547 1 75.94 182 GLN A N 1
ATOM 1365 C CA . GLN A 1 182 ? 16.453 7.309 -20.016 1 75.94 182 GLN A CA 1
ATOM 1366 C C . GLN A 1 182 ? 16.859 6.633 -18.719 1 75.94 182 GLN A C 1
ATOM 1368 O O . GLN A 1 182 ? 18.047 6.387 -18.484 1 75.94 182 GLN A O 1
ATOM 1373 N N . TRP A 1 183 ? 15.906 6.379 -17.938 1 74.69 183 TRP A N 1
ATOM 1374 C CA . TRP A 1 183 ? 16.172 5.688 -16.672 1 74.69 183 TRP A CA 1
ATOM 1375 C C . TRP A 1 183 ? 16.719 4.289 -16.938 1 74.69 183 TRP A C 1
ATOM 1377 O O . TRP A 1 183 ? 17.703 3.879 -16.312 1 74.69 183 TRP A O 1
ATOM 1387 N N . GLN A 1 184 ? 16.109 3.551 -17.828 1 75.44 184 GLN A N 1
ATOM 1388 C CA . GLN A 1 184 ? 16.578 2.211 -18.172 1 75.44 184 GLN A CA 1
ATOM 1389 C C . GLN A 1 184 ? 18.016 2.236 -18.656 1 75.44 184 GLN A C 1
ATOM 1391 O O . GLN A 1 184 ? 18.812 1.353 -18.328 1 75.44 184 GLN A O 1
ATOM 1396 N N . GLN A 1 185 ? 18.328 3.262 -19.391 1 79.44 185 GLN A N 1
ATOM 1397 C CA . GLN A 1 185 ? 19.688 3.4 -19.891 1 79.44 185 GLN A CA 1
ATOM 1398 C C . GLN A 1 185 ? 20.672 3.684 -18.766 1 79.44 185 GLN A C 1
ATOM 1400 O O . GLN A 1 185 ? 21.812 3.219 -18.797 1 79.44 185 GLN A O 1
ATOM 1405 N N . SER A 1 186 ? 20.156 4.422 -17.797 1 75.62 186 SER A N 1
ATOM 1406 C CA . SER A 1 186 ? 21.016 4.82 -16.688 1 75.62 186 SER A CA 1
ATOM 1407 C C . SER A 1 186 ? 21.328 3.641 -15.773 1 75.62 186 SER A C 1
ATOM 1409 O O . SER A 1 186 ? 22.406 3.572 -15.188 1 75.62 186 SER A O 1
ATOM 1411 N N . VAL A 1 187 ? 20.438 2.768 -15.695 1 79.44 187 VAL A N 1
ATOM 1412 C CA . VAL A 1 187 ? 20.641 1.66 -14.766 1 79.44 187 VAL A CA 1
ATOM 1413 C C . VAL A 1 187 ? 21.172 0.446 -15.516 1 79.44 187 VAL A C 1
ATOM 1415 O O . VAL A 1 187 ? 21.594 -0.54 -14.906 1 79.44 187 VAL A O 1
ATOM 1418 N N . ALA A 1 188 ? 21.266 0.513 -16.797 1 84.31 188 ALA A N 1
ATOM 1419 C CA . ALA A 1 188 ? 21.609 -0.617 -17.656 1 84.31 188 ALA A CA 1
ATOM 1420 C C . ALA A 1 188 ? 22.984 -1.188 -17.297 1 84.31 188 ALA A C 1
ATOM 1422 O O . ALA A 1 188 ? 23.141 -2.404 -17.172 1 84.31 188 ALA A O 1
ATOM 1423 N N . PRO A 1 189 ? 23.953 -0.304 -17.141 1 82.56 189 PRO A N 1
ATOM 1424 C CA . PRO A 1 189 ? 25.266 -0.868 -16.797 1 82.56 189 PRO A CA 1
ATOM 1425 C C . PRO A 1 189 ? 25.234 -1.652 -15.484 1 82.56 189 PRO A C 1
ATOM 1427 O O . PRO A 1 189 ? 25.875 -2.707 -15.383 1 82.56 189 PRO A O 1
ATOM 1430 N N . TYR A 1 190 ? 24.547 -1.107 -14.547 1 82.62 190 TYR A N 1
ATOM 1431 C CA . TYR A 1 190 ? 24.422 -1.814 -13.281 1 82.62 190 TYR A CA 1
ATOM 1432 C C . TYR A 1 190 ? 23.703 -3.146 -13.469 1 82.62 190 TYR A C 1
ATOM 1434 O O . TYR A 1 190 ? 24.141 -4.176 -12.945 1 82.62 190 TYR A O 1
ATOM 1442 N N . ILE A 1 191 ? 22.641 -3.129 -14.156 1 85.88 191 ILE A N 1
ATOM 1443 C CA . ILE A 1 191 ? 21.859 -4.336 -14.398 1 85.88 191 ILE A CA 1
ATOM 1444 C C . ILE A 1 191 ? 22.719 -5.367 -15.133 1 85.88 191 ILE A C 1
ATOM 1446 O O . ILE A 1 191 ? 22.672 -6.559 -14.828 1 85.88 191 ILE A O 1
ATOM 1450 N N . ARG A 1 192 ? 23.5 -4.922 -16.031 1 89.69 192 ARG A N 1
ATOM 1451 C CA . ARG A 1 192 ? 24.406 -5.824 -16.75 1 89.69 192 ARG A CA 1
ATOM 1452 C C . ARG A 1 192 ? 25.375 -6.496 -15.781 1 89.69 192 ARG A C 1
ATOM 1454 O O . ARG A 1 192 ? 25.641 -7.695 -15.891 1 89.69 192 ARG A O 1
ATOM 1461 N N . GLY A 1 193 ? 25.875 -5.656 -14.891 1 88.44 193 GLY A N 1
ATOM 1462 C CA . GLY A 1 193 ? 26.75 -6.227 -13.875 1 88.44 193 GLY A CA 1
ATOM 1463 C C . GLY A 1 193 ? 26.047 -7.27 -13.016 1 88.44 193 GLY A C 1
ATOM 1464 O O . GLY A 1 193 ? 26.625 -8.312 -12.703 1 88.44 193 GLY A O 1
ATOM 1465 N N . VAL A 1 194 ? 24.859 -6.973 -12.688 1 86.81 194 VAL A N 1
ATOM 1466 C CA . VAL A 1 194 ? 24.047 -7.891 -11.898 1 86.81 194 VAL A CA 1
ATOM 1467 C C . VAL A 1 194 ? 23.828 -9.18 -12.672 1 86.81 194 VAL A C 1
ATOM 1469 O O . VAL A 1 194 ? 23.984 -10.281 -12.133 1 86.81 194 VAL A O 1
ATOM 1472 N N . LEU A 1 195 ? 23.562 -9.07 -13.922 1 90.44 195 LEU A N 1
ATOM 1473 C CA . LEU A 1 195 ? 23.344 -10.234 -14.766 1 90.44 195 LEU A CA 1
ATOM 1474 C C . LEU A 1 195 ? 24.609 -11.062 -14.898 1 90.44 195 LEU A C 1
ATOM 1476 O O . LEU A 1 195 ? 24.562 -12.297 -14.812 1 90.44 195 LEU A O 1
ATOM 1480 N N . ASP A 1 196 ? 25.703 -10.414 -15.062 1 92.62 196 ASP A N 1
ATOM 1481 C CA . ASP A 1 196 ? 26.984 -11.078 -15.281 1 92.62 196 ASP A CA 1
ATOM 1482 C C . ASP A 1 196 ? 27.453 -11.812 -14.031 1 92.62 196 ASP A C 1
ATOM 1484 O O . ASP A 1 196 ? 28.203 -12.781 -14.117 1 92.62 196 ASP A O 1
ATOM 1488 N N . SER A 1 197 ? 27.031 -11.297 -12.898 1 91.94 197 SER A N 1
ATOM 1489 C CA . SER A 1 197 ? 27.438 -11.93 -11.648 1 91.94 197 SER A CA 1
ATOM 1490 C C . SER A 1 197 ? 26.906 -13.352 -11.547 1 91.94 197 SER A C 1
ATOM 1492 O O . SER A 1 197 ? 27.484 -14.195 -10.867 1 91.94 197 SER A O 1
ATOM 1494 N N . GLY A 1 198 ? 25.734 -13.664 -12.109 1 93 198 GLY A N 1
ATOM 1495 C CA . GLY A 1 198 ? 25.094 -14.969 -12.055 1 93 198 GLY A CA 1
ATOM 1496 C C . GLY A 1 198 ? 24.422 -15.25 -10.727 1 93 198 GLY A C 1
ATOM 1497 O O . GLY A 1 198 ? 23.875 -16.344 -10.508 1 93 198 GLY A O 1
ATOM 1498 N N . ASP A 1 199 ? 24.422 -14.273 -9.875 1 92.56 199 ASP A N 1
ATOM 1499 C CA . ASP A 1 199 ? 23.953 -14.461 -8.508 1 92.56 199 ASP A CA 1
ATOM 1500 C C . ASP A 1 199 ? 22.438 -14.477 -8.445 1 92.56 199 ASP A C 1
ATOM 1502 O O . ASP A 1 199 ? 21.844 -14.906 -7.449 1 92.56 199 ASP A O 1
ATOM 1506 N N . TYR A 1 200 ? 21.766 -14.031 -9.5 1 94.5 200 TYR A N 1
ATOM 1507 C CA . TYR A 1 200 ? 20.312 -13.883 -9.523 1 94.5 200 TYR A CA 1
ATOM 1508 C C . TYR A 1 200 ? 19.734 -14.453 -10.812 1 94.5 200 TYR A C 1
ATOM 1510 O O . TYR A 1 200 ? 19.266 -13.711 -11.672 1 94.5 200 TYR A O 1
ATOM 1518 N N . PRO A 1 201 ? 19.703 -15.742 -10.93 1 95.12 201 PRO A N 1
ATOM 1519 C CA . PRO A 1 201 ? 19.359 -16.375 -12.203 1 95.12 201 PRO A CA 1
ATOM 1520 C C . PRO A 1 201 ? 17.938 -16.078 -12.656 1 95.12 201 PRO A C 1
ATOM 1522 O O . PRO A 1 201 ? 17.703 -15.859 -13.852 1 95.12 201 PRO A O 1
ATOM 1525 N N . GLU A 1 202 ? 17 -16.094 -11.758 1 95.19 202 GLU A N 1
ATOM 1526 C CA . GLU A 1 202 ? 15.625 -15.852 -12.18 1 95.19 202 GLU A CA 1
ATOM 1527 C C . GLU A 1 202 ? 15.406 -14.391 -12.531 1 95.19 202 GLU A C 1
ATOM 1529 O O . GLU A 1 202 ? 14.633 -14.07 -13.438 1 95.19 202 GLU A O 1
ATOM 1534 N N . PHE A 1 203 ? 16.047 -13.469 -11.805 1 93.19 203 PHE A N 1
ATOM 1535 C CA . PHE A 1 203 ? 16 -12.062 -12.172 1 93.19 203 PHE A CA 1
ATOM 1536 C C . PHE A 1 203 ? 16.578 -11.844 -13.57 1 93.19 203 PHE A C 1
ATOM 1538 O O . PHE A 1 203 ? 16.016 -11.094 -14.367 1 93.19 203 PHE A O 1
ATOM 1545 N N . ALA A 1 204 ? 17.703 -12.492 -13.836 1 93.94 204 ALA A N 1
ATOM 1546 C CA . ALA A 1 204 ? 18.312 -12.406 -15.156 1 93.94 204 ALA A CA 1
ATOM 1547 C C . ALA A 1 204 ? 17.359 -12.875 -16.234 1 93.94 204 ALA A C 1
ATOM 1549 O O . ALA A 1 204 ? 17.25 -12.242 -17.297 1 93.94 204 ALA A O 1
ATOM 1550 N N . ARG A 1 205 ? 16.719 -13.961 -15.938 1 95 205 ARG A N 1
ATOM 1551 C CA . ARG A 1 205 ? 15.742 -14.484 -16.891 1 95 205 ARG A CA 1
ATOM 1552 C C . ARG A 1 205 ? 14.625 -13.477 -17.125 1 95 205 ARG A C 1
ATOM 1554 O O . ARG A 1 205 ? 14.188 -13.281 -18.266 1 95 205 ARG A O 1
ATOM 1561 N N . ARG A 1 206 ? 14.148 -12.812 -16.062 1 93.44 206 ARG A N 1
ATOM 1562 C CA . ARG A 1 206 ? 13.078 -11.82 -16.203 1 93.44 206 ARG A CA 1
ATOM 1563 C C . ARG A 1 206 ? 13.523 -10.648 -17.062 1 93.44 206 ARG A C 1
ATOM 1565 O O . ARG A 1 206 ? 12.797 -10.234 -17.969 1 93.44 206 ARG A O 1
ATOM 1572 N N . VAL A 1 207 ? 14.703 -10.141 -16.828 1 89.94 207 VAL A N 1
ATOM 1573 C CA . VAL A 1 207 ? 15.227 -8.984 -17.547 1 89.94 207 VAL A CA 1
ATOM 1574 C C . VAL A 1 207 ? 15.359 -9.32 -19.031 1 89.94 207 VAL A C 1
ATOM 1576 O O . VAL A 1 207 ? 15.016 -8.508 -19.891 1 89.94 207 VAL A O 1
ATOM 1579 N N . ARG A 1 208 ? 15.727 -10.531 -19.344 1 91.44 208 ARG A N 1
ATOM 1580 C CA . ARG A 1 208 ? 16.047 -10.922 -20.703 1 91.44 208 ARG A CA 1
ATOM 1581 C C . ARG A 1 208 ? 14.781 -11.312 -21.469 1 91.44 208 ARG A C 1
ATOM 1583 O O . ARG A 1 208 ? 14.656 -11.031 -22.656 1 91.44 208 ARG A O 1
ATOM 1590 N N . GLU A 1 209 ? 13.859 -11.953 -20.734 1 93 209 GLU A N 1
ATOM 1591 C CA . GLU A 1 209 ? 12.852 -12.703 -21.484 1 93 209 GLU A CA 1
ATOM 1592 C C . GLU A 1 209 ? 11.445 -12.188 -21.172 1 93 209 GLU A C 1
ATOM 1594 O O . GLU A 1 209 ? 10.516 -12.406 -21.953 1 93 209 GLU A O 1
ATOM 1599 N N . ALA A 1 210 ? 11.266 -11.617 -20.078 1 92.12 210 ALA A N 1
ATOM 1600 C CA . ALA A 1 210 ? 9.898 -11.328 -19.641 1 92.12 210 ALA A CA 1
ATOM 1601 C C . ALA A 1 210 ? 9.328 -10.133 -20.391 1 92.12 210 ALA A C 1
ATOM 1603 O O . ALA A 1 210 ? 10.031 -9.156 -20.656 1 92.12 210 ALA A O 1
ATOM 1604 N N . ALA A 1 211 ? 8.055 -10.281 -20.719 1 90 211 ALA A N 1
ATOM 1605 C CA . ALA A 1 211 ? 7.316 -9.102 -21.156 1 90 211 ALA A CA 1
ATOM 1606 C C . ALA A 1 211 ? 7.207 -8.07 -20.031 1 90 211 ALA A C 1
ATOM 1608 O O . ALA A 1 211 ? 7.457 -8.391 -18.875 1 90 211 ALA A O 1
ATOM 1609 N N . ASP A 1 212 ? 7.008 -6.902 -20.422 1 84.06 212 ASP A N 1
ATOM 1610 C CA . ASP A 1 212 ? 6.867 -5.824 -19.453 1 84.06 212 ASP A CA 1
ATOM 1611 C C . ASP A 1 212 ? 5.492 -5.172 -19.547 1 84.06 212 ASP A C 1
ATOM 1613 O O . ASP A 1 212 ? 5.363 -4.051 -20.031 1 84.06 212 ASP A O 1
ATOM 1617 N N . PRO A 1 213 ? 4.539 -5.828 -18.984 1 89.44 213 PRO A N 1
ATOM 1618 C CA . PRO A 1 213 ? 3.207 -5.219 -19.016 1 89.44 213 PRO A CA 1
ATOM 1619 C C . PRO A 1 213 ? 3.154 -3.879 -18.281 1 89.44 213 PRO A C 1
ATOM 1621 O O . PRO A 1 213 ? 3.938 -3.645 -17.359 1 89.44 213 PRO A O 1
ATOM 1624 N N . ASP A 1 214 ? 2.289 -3.039 -18.797 1 89.62 214 ASP A N 1
ATOM 1625 C CA . ASP A 1 214 ? 2.137 -1.771 -18.094 1 89.62 214 ASP A CA 1
ATOM 1626 C C . ASP A 1 214 ? 1.364 -1.957 -16.781 1 89.62 214 ASP A C 1
ATOM 1628 O O . ASP A 1 214 ? 0.94 -3.068 -16.469 1 89.62 214 ASP A O 1
ATOM 1632 N N . ALA A 1 215 ? 1.257 -0.87 -16.078 1 89.88 215 ALA A N 1
ATOM 1633 C CA . ALA A 1 215 ? 0.675 -0.917 -14.742 1 89.88 215 ALA A CA 1
ATOM 1634 C C . ALA A 1 215 ? -0.77 -1.405 -14.789 1 89.88 215 ALA A C 1
ATOM 1636 O O . ALA A 1 215 ? -1.217 -2.129 -13.898 1 89.88 215 ALA A O 1
ATOM 1637 N N . ALA A 1 216 ? -1.579 -0.964 -15.812 1 94.12 216 ALA A N 1
ATOM 1638 C CA . ALA A 1 216 ? -2.98 -1.357 -15.938 1 94.12 216 ALA A CA 1
ATOM 1639 C C . ALA A 1 216 ? -3.107 -2.857 -16.188 1 94.12 216 ALA A C 1
ATOM 1641 O O . ALA A 1 216 ? -3.982 -3.516 -15.625 1 94.12 216 ALA A O 1
ATOM 1642 N N . GLN A 1 217 ? -2.271 -3.414 -17.016 1 94.88 217 GLN A N 1
ATOM 1643 C CA . GLN A 1 217 ? -2.27 -4.84 -17.312 1 94.88 217 GLN A CA 1
ATOM 1644 C C . GLN A 1 217 ? -1.911 -5.664 -16.094 1 94.88 217 GLN A C 1
ATOM 1646 O O . GLN A 1 217 ? -2.547 -6.684 -15.812 1 94.88 217 GLN A O 1
ATOM 1651 N N . ARG A 1 218 ? -0.91 -5.211 -15.391 1 93.88 218 ARG A N 1
ATOM 1652 C CA . ARG A 1 218 ? -0.501 -5.891 -14.164 1 93.88 218 ARG A CA 1
ATOM 1653 C C . ARG A 1 218 ? -1.63 -5.895 -13.141 1 93.88 218 ARG A C 1
ATOM 1655 O O . ARG A 1 218 ? -1.891 -6.914 -12.5 1 93.88 218 ARG A O 1
ATOM 1662 N N . PHE A 1 219 ? -2.287 -4.734 -13.055 1 97.38 219 PHE A N 1
ATOM 1663 C CA . PHE A 1 219 ? -3.396 -4.621 -12.117 1 97.38 219 PHE A CA 1
ATOM 1664 C C . PHE A 1 219 ? -4.508 -5.605 -12.461 1 97.38 219 PHE A C 1
ATOM 1666 O O . PHE A 1 219 ? -5.023 -6.301 -11.586 1 97.38 219 PHE A O 1
ATOM 1673 N N . THR A 1 220 ? -4.871 -5.621 -13.703 1 97.56 220 THR A N 1
ATOM 1674 C CA . THR A 1 220 ? -5.961 -6.477 -14.164 1 97.56 220 THR A CA 1
ATOM 1675 C C . THR A 1 220 ? -5.645 -7.945 -13.898 1 97.56 220 THR A C 1
ATOM 1677 O O . THR A 1 220 ? -6.5 -8.688 -13.414 1 97.56 220 THR A O 1
ATOM 1680 N N . PHE A 1 221 ? -4.453 -8.367 -14.203 1 96.75 221 PHE A N 1
ATOM 1681 C CA . PHE A 1 221 ? -4.059 -9.75 -13.945 1 96.75 221 PHE A CA 1
ATOM 1682 C C . PHE A 1 221 ? -4.188 -10.086 -12.461 1 96.75 221 PHE A C 1
ATOM 1684 O O . PHE A 1 221 ? -4.773 -11.109 -12.102 1 96.75 221 PHE A O 1
ATOM 1691 N N . GLY A 1 222 ? -3.584 -9.258 -11.594 1 97.81 222 GLY A N 1
ATOM 1692 C CA . GLY A 1 222 ? -3.641 -9.5 -10.164 1 97.81 222 GLY A CA 1
ATOM 1693 C C . GLY A 1 222 ? -5.055 -9.516 -9.617 1 97.81 222 GLY A C 1
ATOM 1694 O O . GLY A 1 222 ? -5.391 -10.359 -8.781 1 97.81 222 GLY A O 1
ATOM 1695 N N . LEU A 1 223 ? -5.848 -8.562 -10.086 1 98.38 223 LEU A N 1
ATOM 1696 C CA . LEU A 1 223 ? -7.238 -8.539 -9.641 1 98.38 223 LEU A CA 1
ATOM 1697 C C . LEU A 1 223 ? -7.961 -9.812 -10.062 1 98.38 223 LEU A C 1
ATOM 1699 O O . LEU A 1 223 ? -8.758 -10.359 -9.297 1 98.38 223 LEU A O 1
ATOM 1703 N N . ASP A 1 224 ? -7.73 -10.266 -11.289 1 97.62 224 ASP A N 1
ATOM 1704 C CA . ASP A 1 224 ? -8.32 -11.516 -11.75 1 97.62 224 ASP A CA 1
ATOM 1705 C C . ASP A 1 224 ? -7.934 -12.68 -10.844 1 97.62 224 ASP A C 1
ATOM 1707 O O . ASP A 1 224 ? -8.773 -13.523 -10.516 1 97.62 224 ASP A O 1
ATOM 1711 N N . CYS A 1 225 ? -6.672 -12.719 -10.438 1 97.19 225 CYS A N 1
ATOM 1712 C CA . CYS A 1 225 ? -6.23 -13.758 -9.516 1 97.19 225 CYS A CA 1
ATOM 1713 C C . CYS A 1 225 ? -7.008 -13.695 -8.211 1 97.19 225 CYS A C 1
ATOM 1715 O O . CYS A 1 225 ? -7.492 -14.719 -7.719 1 97.19 225 CYS A O 1
ATOM 1717 N N . VAL A 1 226 ? -7.125 -12.516 -7.648 1 98.06 226 VAL A N 1
ATOM 1718 C CA . VAL A 1 226 ? -7.824 -12.328 -6.379 1 98.06 226 VAL A CA 1
ATOM 1719 C C . VAL A 1 226 ? -9.273 -12.797 -6.516 1 98.06 226 VAL A C 1
ATOM 1721 O O . VAL A 1 226 ? -9.758 -13.578 -5.695 1 98.06 226 VAL A O 1
ATOM 1724 N N . LEU A 1 227 ? -9.938 -12.328 -7.559 1 97.94 227 LEU A N 1
ATOM 1725 C CA . LEU A 1 227 ? -11.352 -12.656 -7.75 1 97.94 227 LEU A CA 1
ATOM 1726 C C . LEU A 1 227 ? -11.531 -14.141 -8.039 1 97.94 227 LEU A C 1
ATOM 1728 O O . LEU A 1 227 ? -12.5 -14.75 -7.582 1 97.94 227 LEU A O 1
ATOM 1732 N N . ASP A 1 228 ? -10.633 -14.758 -8.844 1 96.75 228 ASP A N 1
ATOM 1733 C CA . ASP A 1 228 ? -10.672 -16.203 -9.062 1 96.75 228 ASP A CA 1
ATOM 1734 C C . ASP A 1 228 ? -10.531 -16.969 -7.754 1 96.75 228 ASP A C 1
ATOM 1736 O O . ASP A 1 228 ? -11.188 -17.984 -7.547 1 96.75 228 ASP A O 1
ATOM 1740 N N . GLY A 1 229 ? -9.664 -16.5 -6.91 1 97.06 229 GLY A N 1
ATOM 1741 C CA . GLY A 1 229 ? -9.484 -17.125 -5.613 1 97.06 229 GLY A CA 1
ATOM 1742 C C . GLY A 1 229 ? -10.727 -17.062 -4.738 1 97.06 229 GLY A C 1
ATOM 1743 O O . GLY A 1 229 ? -11.047 -18.016 -4.031 1 97.06 229 GLY A O 1
ATOM 1744 N N . ILE A 1 230 ? -11.344 -15.922 -4.758 1 96.06 230 ILE A N 1
ATOM 1745 C CA . ILE A 1 230 ? -12.594 -15.75 -4.027 1 96.06 230 ILE A CA 1
ATOM 1746 C C . ILE A 1 230 ? -13.641 -16.719 -4.566 1 96.06 230 ILE A C 1
ATOM 1748 O O . ILE A 1 230 ? -14.344 -17.375 -3.795 1 96.06 230 ILE A O 1
ATOM 1752 N N . ALA A 1 231 ? -13.719 -16.812 -5.887 1 94.94 231 ALA A N 1
ATOM 1753 C CA . ALA A 1 231 ? -14.68 -17.719 -6.516 1 94.94 231 ALA A CA 1
ATOM 1754 C C . ALA A 1 231 ? -14.461 -19.156 -6.047 1 94.94 231 ALA A C 1
ATOM 1756 O O . ALA A 1 231 ? -15.422 -19.922 -5.883 1 94.94 231 ALA A O 1
ATOM 1757 N N . ALA A 1 232 ? -13.266 -19.516 -5.805 1 91.56 232 ALA A N 1
ATOM 1758 C CA . ALA A 1 232 ? -12.922 -20.875 -5.406 1 91.56 232 ALA A CA 1
ATOM 1759 C C . ALA A 1 232 ? -13.359 -21.156 -3.973 1 91.56 232 ALA A C 1
ATOM 1761 O O . ALA A 1 232 ? -13.414 -22.312 -3.549 1 91.56 232 ALA A O 1
ATOM 1762 N N . ARG A 1 233 ? -13.641 -20.172 -3.215 1 86.31 233 ARG A N 1
ATOM 1763 C CA . ARG A 1 233 ? -14.008 -20.328 -1.811 1 86.31 233 ARG A CA 1
ATOM 1764 C C . ARG A 1 233 ? -15.523 -20.25 -1.626 1 86.31 233 ARG A C 1
ATOM 1766 O O . ARG A 1 233 ? -16 -20.031 -0.516 1 86.31 233 ARG A O 1
ATOM 1773 N N . ARG A 1 234 ? -16.203 -20.375 -2.65 1 78.75 234 ARG A N 1
ATOM 1774 C CA . ARG A 1 234 ? -17.656 -20.312 -2.566 1 78.75 234 ARG A CA 1
ATOM 1775 C C . ARG A 1 234 ? -18.203 -21.328 -1.565 1 78.75 234 ARG A C 1
ATOM 1777 O O . ARG A 1 234 ? -17.828 -22.5 -1.61 1 78.75 234 ARG A O 1
ATOM 1784 N N . PRO A 1 235 ? -18.688 -20.844 -0.398 1 65.06 235 PRO A N 1
ATOM 1785 C CA . PRO A 1 235 ? -19.312 -21.797 0.507 1 65.06 235 PRO A CA 1
ATOM 1786 C C . PRO A 1 235 ? -20.281 -22.75 -0.212 1 65.06 235 PRO A C 1
ATOM 1788 O O . PRO A 1 235 ? -20.875 -22.359 -1.218 1 65.06 235 PRO A O 1
ATOM 1791 N N . ASP A 1 236 ? -20.016 -24.016 -0.387 1 52.34 236 ASP A N 1
ATOM 1792 C CA . ASP A 1 236 ? -21.031 -24.953 -0.823 1 52.34 236 ASP A CA 1
ATOM 1793 C C . ASP A 1 236 ? -22.422 -24.5 -0.376 1 52.34 236 ASP A C 1
ATOM 1795 O O . ASP A 1 236 ? -22.578 -23.891 0.686 1 52.34 236 ASP A O 1
ATOM 1799 N N . GLN A 1 237 ? -23.406 -24.156 -1.306 1 42.28 237 GLN A N 1
ATOM 1800 C CA . GLN A 1 237 ? -24.828 -24.312 -1.046 1 42.28 237 GLN A CA 1
ATOM 1801 C C . GLN A 1 237 ? -25.094 -25.469 -0.082 1 42.28 237 GLN A C 1
ATOM 1803 O O . GLN A 1 237 ? -25.219 -26.609 -0.502 1 42.28 237 GLN A O 1
ATOM 1808 N N . LEU A 1 238 ? -24.266 -25.812 0.953 1 31.47 238 LEU A N 1
ATOM 1809 C CA . LEU A 1 238 ? -24.953 -26.828 1.74 1 31.47 238 LEU A CA 1
ATOM 1810 C C . LEU A 1 238 ? -26.234 -26.266 2.354 1 31.47 238 LEU A C 1
ATOM 1812 O O . LEU A 1 238 ? -26.281 -25.094 2.746 1 31.47 238 LEU A O 1
ATOM 1816 N N . MET B 1 1 ? 26.875 24.094 -25.344 1 30.97 1 MET B N 1
ATOM 1817 C CA . MET B 1 1 ? 27.297 22.797 -24.812 1 30.97 1 MET B CA 1
ATOM 1818 C C . MET B 1 1 ? 26.562 22.484 -23.5 1 30.97 1 MET B C 1
ATOM 1820 O O . MET B 1 1 ? 26.859 23.109 -22.469 1 30.97 1 MET B O 1
ATOM 1824 N N . THR B 1 2 ? 25.266 22.266 -23.547 1 34.59 2 THR B N 1
ATOM 1825 C CA . THR B 1 2 ? 24.266 22.266 -22.484 1 34.59 2 THR B CA 1
ATOM 1826 C C . THR B 1 2 ? 24.578 21.203 -21.438 1 34.59 2 THR B C 1
ATOM 1828 O O . THR B 1 2 ? 24.766 20.031 -21.766 1 34.59 2 THR B O 1
ATOM 1831 N N . ASN B 1 3 ? 25.344 21.516 -20.422 1 32.97 3 ASN B N 1
ATOM 1832 C CA . ASN B 1 3 ? 25.797 20.719 -19.281 1 32.97 3 ASN B CA 1
ATOM 1833 C C . ASN B 1 3 ? 24.625 19.984 -18.625 1 32.97 3 ASN B C 1
ATOM 1835 O O . ASN B 1 3 ? 23.812 20.594 -17.938 1 32.97 3 ASN B O 1
ATOM 1839 N N . SER B 1 4 ? 24.047 19.109 -19.375 1 37.25 4 SER B N 1
ATOM 1840 C CA . SER B 1 4 ? 22.969 18.281 -18.828 1 37.25 4 SER B CA 1
ATOM 1841 C C . SER B 1 4 ? 23.375 17.688 -17.484 1 37.25 4 SER B C 1
ATOM 1843 O O . SER B 1 4 ? 24.453 17.094 -17.359 1 37.25 4 SER B O 1
ATOM 1845 N N . PRO B 1 5 ? 22.922 18.234 -16.391 1 39.91 5 PRO B N 1
ATOM 1846 C CA . PRO B 1 5 ? 23.328 17.703 -15.086 1 39.91 5 PRO B CA 1
ATOM 1847 C C . PRO B 1 5 ? 23.406 16.172 -15.055 1 39.91 5 PRO B C 1
ATOM 1849 O O . PRO B 1 5 ? 22.688 15.508 -15.812 1 39.91 5 PRO B O 1
ATOM 1852 N N . PRO B 1 6 ? 24.609 15.633 -14.688 1 40.59 6 PRO B N 1
ATOM 1853 C CA . PRO B 1 6 ? 24.766 14.18 -14.688 1 40.59 6 PRO B CA 1
ATOM 1854 C C . PRO B 1 6 ? 23.562 13.453 -14.062 1 40.59 6 PRO B C 1
ATOM 1856 O O . PRO B 1 6 ? 22.906 14 -13.172 1 40.59 6 PRO B O 1
ATOM 1859 N N . PRO B 1 7 ? 22.906 12.703 -14.797 1 40.88 7 PRO B N 1
ATOM 1860 C CA . PRO B 1 7 ? 21.734 11.977 -14.305 1 40.88 7 PRO B CA 1
ATOM 1861 C C . PRO B 1 7 ? 21.922 11.438 -12.891 1 40.88 7 PRO B C 1
ATOM 1863 O O . PRO B 1 7 ? 23.047 11.156 -12.477 1 40.88 7 PRO B O 1
ATOM 1866 N N . ALA B 1 8 ? 21.172 11.852 -12.008 1 40.72 8 ALA B N 1
ATOM 1867 C CA . ALA B 1 8 ? 21.188 11.336 -10.641 1 40.72 8 ALA B CA 1
ATOM 1868 C C . ALA B 1 8 ? 21.641 9.883 -10.609 1 40.72 8 ALA B C 1
ATOM 1870 O O . ALA B 1 8 ? 20.953 9 -11.133 1 40.72 8 ALA B O 1
ATOM 1871 N N . ALA B 1 9 ? 22.906 9.586 -10.648 1 43.47 9 ALA B N 1
ATOM 1872 C CA . ALA B 1 9 ? 23.547 8.273 -10.594 1 43.47 9 ALA B CA 1
ATOM 1873 C C . ALA B 1 9 ? 22.969 7.418 -9.477 1 43.47 9 ALA B C 1
ATOM 1875 O O . ALA B 1 9 ? 22.844 7.871 -8.336 1 43.47 9 ALA B O 1
ATOM 1876 N N . LEU B 1 10 ? 22.078 6.527 -9.82 1 45.94 10 LEU B N 1
ATOM 1877 C CA . LEU B 1 10 ? 21.578 5.566 -8.844 1 45.94 10 LEU B CA 1
ATOM 1878 C C . LEU B 1 10 ? 22.688 5.098 -7.914 1 45.94 10 LEU B C 1
ATOM 1880 O O . LEU B 1 10 ? 23.828 4.938 -8.336 1 45.94 10 LEU B O 1
ATOM 1884 N N . VAL B 1 11 ? 22.5 5.297 -6.594 1 45.62 11 VAL B N 1
ATOM 1885 C CA . VAL B 1 11 ? 23.484 4.93 -5.57 1 45.62 11 VAL B CA 1
ATOM 1886 C C . VAL B 1 11 ? 24.141 3.605 -5.945 1 45.62 11 VAL B C 1
ATOM 1888 O O . VAL B 1 11 ? 25.312 3.373 -5.613 1 45.62 11 VAL B O 1
ATOM 1891 N N . TRP B 1 12 ? 23.391 2.852 -6.66 1 44.75 12 TRP B N 1
ATOM 1892 C CA . TRP B 1 12 ? 23.891 1.514 -6.957 1 44.75 12 TRP B CA 1
ATOM 1893 C C . TRP B 1 12 ? 24.969 1.562 -8.031 1 44.75 12 TRP B C 1
ATOM 1895 O O . TRP B 1 12 ? 25.703 0.59 -8.227 1 44.75 12 TRP B O 1
ATOM 1905 N N . THR B 1 13 ? 24.828 2.576 -8.922 1 44.44 13 THR B N 1
ATOM 1906 C CA . THR B 1 13 ? 25.812 2.713 -9.992 1 44.44 13 THR B CA 1
ATOM 1907 C C . THR B 1 13 ? 27.031 3.479 -9.508 1 44.44 13 THR B C 1
ATOM 1909 O O . THR B 1 13 ? 28.016 3.625 -10.242 1 44.44 13 THR B O 1
ATOM 1912 N N . LYS B 1 14 ? 26.797 4.195 -8.539 1 48.56 14 LYS B N 1
ATOM 1913 C CA . LYS B 1 14 ? 27.953 4.949 -8.062 1 48.56 14 LYS B CA 1
ATOM 1914 C C . LYS B 1 14 ? 29.047 4.016 -7.551 1 48.56 14 LYS B C 1
ATOM 1916 O O . LYS B 1 14 ? 28.75 2.982 -6.949 1 48.56 14 LYS B O 1
ATOM 1921 N N . ALA B 1 15 ? 30.016 3.949 -8.398 1 41.34 15 ALA B N 1
ATOM 1922 C CA . ALA B 1 15 ? 31.203 3.238 -7.934 1 41.34 15 ALA B CA 1
ATOM 1923 C C . ALA B 1 15 ? 31.328 3.305 -6.41 1 41.34 15 ALA B C 1
ATOM 1925 O O . ALA B 1 15 ? 31.453 4.391 -5.84 1 41.34 15 ALA B O 1
ATOM 1926 N N . GLN B 1 16 ? 30.469 2.605 -5.816 1 39.47 16 GLN B N 1
ATOM 1927 C CA . GLN B 1 16 ? 30.812 2.592 -4.395 1 39.47 16 GLN B CA 1
ATOM 1928 C C . GLN B 1 16 ? 32.312 2.695 -4.188 1 39.47 16 GLN B C 1
ATOM 1930 O O . GLN B 1 16 ? 33.094 2.059 -4.902 1 39.47 16 GLN B O 1
ATOM 1935 N N . ARG B 1 17 ? 32.906 3.727 -4.059 1 38.84 17 ARG B N 1
ATOM 1936 C CA . ARG B 1 17 ? 34.312 3.568 -3.734 1 38.84 17 ARG B CA 1
ATOM 1937 C C . ARG B 1 17 ? 34.625 2.172 -3.189 1 38.84 17 ARG B C 1
ATOM 1939 O O . ARG B 1 17 ? 33.781 1.604 -2.467 1 38.84 17 ARG B O 1
ATOM 1946 N N . ALA B 1 18 ? 35.375 1.315 -3.943 1 34.44 18 ALA B N 1
ATOM 1947 C CA . ALA B 1 18 ? 35.875 0.03 -3.453 1 34.44 18 ALA B CA 1
ATOM 1948 C C . ALA B 1 18 ? 35.688 -0.088 -1.943 1 34.44 18 ALA B C 1
ATOM 1950 O O . ALA B 1 18 ? 35.875 0.885 -1.211 1 34.44 18 ALA B O 1
ATOM 1951 N N . PRO B 1 19 ? 34.875 -1.047 -1.521 1 35.06 19 PRO B N 1
ATOM 1952 C CA . PRO B 1 19 ? 35.062 -1.266 -0.083 1 35.06 19 PRO B CA 1
ATOM 1953 C C . PRO B 1 19 ? 36.5 -1.079 0.362 1 35.06 19 PRO B C 1
ATOM 1955 O O . PRO B 1 19 ? 37.406 -1.781 -0.119 1 35.06 19 PRO B O 1
ATOM 1958 N N . SER B 1 20 ? 37.281 -0.121 0.153 1 32.34 20 SER B N 1
ATOM 1959 C CA . SER B 1 20 ? 38.469 -0.302 0.991 1 32.34 20 SER B CA 1
ATOM 1960 C C . SER B 1 20 ? 38.156 -1.112 2.24 1 32.34 20 SER B C 1
ATOM 1962 O O . SER B 1 20 ? 36.969 -1.186 2.652 1 32.34 20 SER B O 1
ATOM 1964 N N . ARG B 1 21 ? 39 -1.852 2.838 1 39.72 21 ARG B N 1
ATOM 1965 C CA . ARG B 1 21 ? 38.969 -2.5 4.145 1 39.72 21 ARG B CA 1
ATOM 1966 C C . ARG B 1 21 ? 38 -1.828 5.086 1 39.72 21 ARG B C 1
ATOM 1968 O O . ARG B 1 21 ? 37.812 -2.266 6.223 1 39.72 21 ARG B O 1
ATOM 1975 N N . ARG B 1 22 ? 37.531 -0.625 5.086 1 45.44 22 ARG B N 1
ATOM 1976 C CA . ARG B 1 22 ? 36.938 0.241 6.102 1 45.44 22 ARG B CA 1
ATOM 1977 C C . ARG B 1 22 ? 35.438 0.281 5.965 1 45.44 22 ARG B C 1
ATOM 1979 O O . ARG B 1 22 ? 34.844 1.352 5.785 1 45.44 22 ARG B O 1
ATOM 1986 N N . ALA B 1 23 ? 34.375 -0.56 5.273 1 49.84 23 ALA B N 1
ATOM 1987 C CA . ALA B 1 23 ? 33.062 -1.145 5.094 1 49.84 23 ALA B CA 1
ATOM 1988 C C . ALA B 1 23 ? 32.25 -1.129 6.402 1 49.84 23 ALA B C 1
ATOM 1990 O O . ALA B 1 23 ? 31.031 -1.13 6.391 1 49.84 23 ALA B O 1
ATOM 1991 N N . PRO B 1 24 ? 32.812 -1.465 7.395 1 56.5 24 PRO B N 1
ATOM 1992 C CA . PRO B 1 24 ? 32.219 -1.39 8.719 1 56.5 24 PRO B CA 1
ATOM 1993 C C . PRO B 1 24 ? 31.484 -0.063 8.961 1 56.5 24 PRO B C 1
ATOM 1995 O O . PRO B 1 24 ? 30.469 -0.027 9.648 1 56.5 24 PRO B O 1
ATOM 1998 N N . SER B 1 25 ? 31.859 0.948 8.031 1 81.5 25 SER B N 1
ATOM 1999 C CA . SER B 1 25 ? 31.359 2.275 8.375 1 81.5 25 SER B CA 1
ATOM 2000 C C . SER B 1 25 ? 30.016 2.549 7.703 1 81.5 25 SER B C 1
ATOM 2002 O O . SER B 1 25 ? 29.078 3.051 8.344 1 81.5 25 SER B O 1
ATOM 2004 N N . VAL B 1 26 ? 29.938 1.955 6.422 1 88.31 26 VAL B N 1
ATOM 2005 C CA . VAL B 1 26 ? 28.656 2.201 5.777 1 88.31 26 VAL B CA 1
ATOM 2006 C C . VAL B 1 26 ? 27.562 1.387 6.473 1 88.31 26 VAL B C 1
ATOM 2008 O O . VAL B 1 26 ? 26.484 1.897 6.738 1 88.31 26 VAL B O 1
ATOM 2011 N N . ASP B 1 27 ? 28.062 0.182 6.801 1 90.88 27 ASP B N 1
ATOM 2012 C CA . ASP B 1 27 ? 27.125 -0.702 7.484 1 90.88 27 ASP B CA 1
ATOM 2013 C C . ASP B 1 27 ? 26.672 -0.095 8.812 1 90.88 27 ASP B C 1
ATOM 2015 O O . ASP B 1 27 ? 25.484 -0.149 9.148 1 90.88 27 ASP B O 1
ATOM 2019 N N . ARG B 1 28 ? 27.547 0.466 9.453 1 92.88 28 ARG B N 1
ATOM 2020 C CA . ARG B 1 28 ? 27.219 1.086 10.734 1 92.88 28 ARG B CA 1
ATOM 2021 C C . ARG B 1 28 ? 26.328 2.299 10.539 1 92.88 28 ARG B C 1
ATOM 2023 O O . ARG B 1 28 ? 25.375 2.504 11.305 1 92.88 28 ARG B O 1
ATOM 2030 N N . ILE B 1 29 ? 26.625 3.049 9.523 1 94.06 29 ILE B N 1
ATOM 2031 C CA . ILE B 1 29 ? 25.812 4.215 9.195 1 94.06 29 ILE B CA 1
ATOM 2032 C C . ILE B 1 29 ? 24.391 3.783 8.883 1 94.06 29 ILE B C 1
ATOM 2034 O O . ILE B 1 29 ? 23.438 4.336 9.43 1 94.06 29 ILE B O 1
ATOM 2038 N N . VAL B 1 30 ? 24.328 2.766 8.086 1 94.56 30 VAL B N 1
ATOM 2039 C CA . VAL B 1 30 ? 23.031 2.285 7.625 1 94.56 30 VAL B CA 1
ATOM 2040 C C . VAL B 1 30 ? 22.25 1.692 8.797 1 94.56 30 VAL B C 1
ATOM 2042 O O . VAL B 1 30 ? 21.062 1.99 8.977 1 94.56 30 VAL B O 1
ATOM 2045 N N . ARG B 1 31 ? 22.906 0.933 9.602 1 95.75 31 ARG B N 1
ATOM 2046 C CA . ARG B 1 31 ? 22.266 0.32 10.75 1 95.75 31 ARG B CA 1
ATOM 2047 C C . ARG B 1 31 ? 21.75 1.38 11.719 1 95.75 31 ARG B C 1
ATOM 2049 O O . ARG B 1 31 ? 20.625 1.269 12.234 1 95.75 31 ARG B O 1
ATOM 2056 N N . THR B 1 32 ? 22.531 2.357 11.93 1 96.62 32 THR B N 1
ATOM 2057 C CA . THR B 1 32 ? 22.125 3.451 12.805 1 96.62 32 THR B CA 1
ATOM 2058 C C . THR B 1 32 ? 20.922 4.184 12.242 1 96.62 32 THR B C 1
ATOM 2060 O O . THR B 1 32 ? 19.969 4.484 12.977 1 96.62 32 THR B O 1
ATOM 2063 N N . ALA B 1 33 ? 20.953 4.461 10.969 1 96.75 33 ALA B N 1
ATOM 2064 C CA . ALA B 1 33 ? 19.844 5.133 10.312 1 96.75 33 ALA B CA 1
ATOM 2065 C C . ALA B 1 33 ? 18.562 4.301 10.414 1 96.75 33 ALA B C 1
ATOM 2067 O O . ALA B 1 33 ? 17.484 4.836 10.672 1 96.75 33 ALA B O 1
ATOM 2068 N N . VAL B 1 34 ? 18.672 2.988 10.227 1 96.38 34 VAL B N 1
ATOM 2069 C CA . VAL B 1 34 ? 17.531 2.082 10.32 1 96.38 34 VAL B CA 1
ATOM 2070 C C . VAL B 1 34 ? 16.969 2.119 11.742 1 96.38 34 VAL B C 1
ATOM 2072 O O . VAL B 1 34 ? 15.75 2.184 11.93 1 96.38 34 VAL B O 1
ATOM 2075 N N . GLU B 1 35 ? 17.828 2.152 12.719 1 96.94 35 GLU B N 1
ATOM 2076 C CA . GLU B 1 35 ? 17.391 2.199 14.117 1 96.94 35 GLU B CA 1
ATOM 2077 C C . GLU B 1 35 ? 16.641 3.49 14.414 1 96.94 35 GLU B C 1
ATOM 2079 O O . GLU B 1 35 ? 15.609 3.471 15.102 1 96.94 35 GLU B O 1
ATOM 2084 N N . ILE B 1 36 ? 17.125 4.582 13.922 1 96.88 36 ILE B N 1
ATOM 2085 C CA . ILE B 1 36 ? 16.469 5.871 14.094 1 96.88 36 ILE B CA 1
ATOM 2086 C C . ILE B 1 36 ? 15.086 5.832 13.438 1 96.88 36 ILE B C 1
ATOM 2088 O O . ILE B 1 36 ? 14.094 6.223 14.047 1 96.88 36 ILE B O 1
ATOM 2092 N N . ALA B 1 37 ? 15.047 5.324 12.227 1 94.94 37 ALA B N 1
ATOM 2093 C CA . ALA B 1 37 ? 13.789 5.25 11.492 1 94.94 37 ALA B CA 1
ATOM 2094 C C . ALA B 1 37 ? 12.789 4.348 12.211 1 94.94 37 ALA B C 1
ATOM 2096 O O . ALA B 1 37 ? 11.594 4.668 12.289 1 94.94 37 ALA B O 1
ATOM 2097 N N . ASP B 1 38 ? 13.289 3.23 12.742 1 94.31 38 ASP B N 1
ATOM 2098 C CA . ASP B 1 38 ? 12.43 2.273 13.43 1 94.31 38 ASP B CA 1
ATOM 2099 C C . ASP B 1 38 ? 11.844 2.877 14.711 1 94.31 38 ASP B C 1
ATOM 2101 O O . ASP B 1 38 ? 10.695 2.621 15.055 1 94.31 38 ASP B O 1
ATOM 2105 N N . ARG B 1 39 ? 12.594 3.688 15.352 1 93.06 39 ARG B N 1
ATOM 2106 C CA . ARG B 1 39 ? 12.211 4.215 16.656 1 93.06 39 ARG B CA 1
ATOM 2107 C C . ARG B 1 39 ? 11.414 5.508 16.516 1 93.06 39 ARG B C 1
ATOM 2109 O O . ARG B 1 39 ? 10.438 5.723 17.234 1 93.06 39 ARG B O 1
ATOM 2116 N N . GLU B 1 40 ? 11.828 6.34 15.555 1 91.25 40 GLU B N 1
ATOM 2117 C CA . GLU B 1 40 ? 11.32 7.707 15.539 1 91.25 40 GLU B CA 1
ATOM 2118 C C . GLU B 1 40 ? 10.625 8.023 14.219 1 91.25 40 GLU B C 1
ATOM 2120 O O . GLU B 1 40 ? 10.062 9.109 14.055 1 91.25 40 GLU B O 1
ATOM 2125 N N . GLY B 1 41 ? 10.625 7.082 13.352 1 89.12 41 GLY B N 1
ATOM 2126 C CA . GLY B 1 41 ? 10.07 7.344 12.031 1 89.12 41 GLY B CA 1
ATOM 2127 C C . GLY B 1 41 ? 11.102 7.848 11.039 1 89.12 41 GLY B C 1
ATOM 2128 O O . GLY B 1 41 ? 12.172 8.328 11.438 1 89.12 41 GLY B O 1
ATOM 2129 N N . LEU B 1 42 ? 10.773 7.773 9.781 1 89.38 42 LEU B N 1
ATOM 2130 C CA . LEU B 1 42 ? 11.719 8.086 8.719 1 89.38 42 LEU B CA 1
ATOM 2131 C C . LEU B 1 42 ? 12.039 9.578 8.695 1 89.38 42 LEU B C 1
ATOM 2133 O O . LEU B 1 42 ? 13.148 9.969 8.32 1 89.38 42 LEU B O 1
ATOM 2137 N N . ASP B 1 43 ? 11.133 10.391 9.055 1 86 43 ASP B N 1
ATOM 2138 C CA . ASP B 1 43 ? 11.336 11.836 9.047 1 86 43 ASP B CA 1
ATOM 2139 C C . ASP B 1 43 ? 12.469 12.242 9.992 1 86 43 ASP B C 1
ATOM 2141 O O . ASP B 1 43 ? 13.078 13.297 9.82 1 86 43 ASP B O 1
ATOM 2145 N N . ALA B 1 44 ? 12.711 11.422 10.883 1 93.19 44 ALA B N 1
ATOM 2146 C CA . ALA B 1 44 ? 13.75 11.711 11.875 1 93.19 44 ALA B CA 1
ATOM 2147 C C . ALA B 1 44 ? 15.133 11.422 11.305 1 93.19 44 ALA B C 1
ATOM 2149 O O . ALA B 1 44 ? 16.141 11.812 11.898 1 93.19 44 ALA B O 1
ATOM 2150 N N . VAL B 1 45 ? 15.156 10.75 10.211 1 94.5 45 VAL B N 1
ATOM 2151 C CA . VAL B 1 45 ? 16.438 10.375 9.625 1 94.5 45 VAL B CA 1
ATOM 2152 C C . VAL B 1 45 ? 16.984 11.523 8.773 1 94.5 45 VAL B C 1
ATOM 2154 O O . VAL B 1 45 ? 16.344 11.93 7.797 1 94.5 45 VAL B O 1
ATOM 2157 N N . SER B 1 46 ? 18 12.031 9.188 1 95.31 46 SER B N 1
ATOM 2158 C CA . SER B 1 46 ? 18.781 13.008 8.445 1 95.31 46 SER B CA 1
ATOM 2159 C C . SER B 1 46 ? 20.281 12.719 8.555 1 95.31 46 SER B C 1
ATOM 2161 O O . SER B 1 46 ? 20.719 12.008 9.461 1 95.31 46 SER B O 1
ATOM 2163 N N . MET B 1 47 ? 21.031 13.258 7.527 1 94.56 47 MET B N 1
ATOM 2164 C CA . MET B 1 47 ? 22.469 13.047 7.578 1 94.56 47 MET B CA 1
ATOM 2165 C C . MET B 1 47 ? 23.062 13.594 8.875 1 94.56 47 MET B C 1
ATOM 2167 O O . MET B 1 47 ? 23.891 12.945 9.508 1 94.56 47 MET B O 1
ATOM 2171 N N . ARG B 1 48 ? 22.578 14.727 9.32 1 95.19 48 ARG B N 1
ATOM 2172 C CA . ARG B 1 48 ? 23.047 15.359 10.547 1 95.19 48 ARG B CA 1
ATOM 2173 C C . ARG B 1 48 ? 22.688 14.523 11.766 1 95.19 48 ARG B C 1
ATOM 2175 O O . ARG B 1 48 ? 23.516 14.32 12.656 1 95.19 48 ARG B O 1
ATOM 2182 N N . ARG B 1 49 ? 21.484 14.023 11.836 1 96 49 ARG B N 1
ATOM 2183 C CA . ARG B 1 49 ? 21.016 13.219 12.961 1 96 49 ARG B CA 1
ATOM 2184 C C . ARG B 1 49 ? 21.797 11.914 13.078 1 96 49 ARG B C 1
ATOM 2186 O O . ARG B 1 49 ? 22.141 11.484 14.18 1 96 49 ARG B O 1
ATOM 2193 N N . VAL B 1 50 ? 22 11.258 11.969 1 96.25 50 VAL B N 1
ATOM 2194 C CA . VAL B 1 50 ? 22.734 10 11.953 1 96.25 50 VAL B CA 1
ATOM 2195 C C . VAL B 1 50 ? 24.188 10.242 12.383 1 96.25 50 VAL B C 1
ATOM 2197 O O . VAL B 1 50 ? 24.734 9.484 13.18 1 96.25 50 VAL B O 1
ATOM 2200 N N . ALA B 1 51 ? 24.781 11.297 11.867 1 95.06 51 ALA B N 1
ATOM 2201 C CA . ALA B 1 51 ? 26.141 11.648 12.266 1 95.06 51 ALA B CA 1
ATOM 2202 C C . ALA B 1 51 ? 26.234 11.875 13.773 1 95.06 51 ALA B C 1
ATOM 2204 O O . ALA B 1 51 ? 27.156 11.383 14.422 1 95.06 51 ALA B O 1
ATOM 2205 N N . SER B 1 52 ? 25.25 12.609 14.242 1 95.44 52 SER B N 1
ATOM 2206 C CA . SER B 1 52 ? 25.203 12.891 15.68 1 95.44 52 SER B CA 1
ATOM 2207 C C . SER B 1 52 ? 25.094 11.602 16.484 1 95.44 52 SER B C 1
ATOM 2209 O O . SER B 1 52 ? 25.797 11.43 17.484 1 95.44 52 SER B O 1
ATOM 2211 N N . ALA B 1 53 ? 24.281 10.695 16.078 1 95.12 53 ALA B N 1
ATOM 2212 C CA . ALA B 1 53 ? 24.078 9.43 16.781 1 95.12 53 ALA B CA 1
ATOM 2213 C C . ALA B 1 53 ? 25.359 8.602 16.781 1 95.12 53 ALA B C 1
ATOM 2215 O O . ALA B 1 53 ? 25.609 7.832 17.703 1 95.12 53 ALA B O 1
ATOM 2216 N N . LEU B 1 54 ? 26.156 8.742 15.758 1 94.12 54 LEU B N 1
ATOM 2217 C CA . LEU B 1 54 ? 27.406 8 15.617 1 94.12 54 LEU B CA 1
ATOM 2218 C C . LEU B 1 54 ? 28.562 8.766 16.234 1 94.12 54 LEU B C 1
ATOM 2220 O O . LEU B 1 54 ? 29.719 8.32 16.188 1 94.12 54 LEU B O 1
ATOM 2224 N N . ALA B 1 55 ? 28.219 9.883 16.844 1 93.38 55 ALA B N 1
ATOM 2225 C CA . ALA B 1 55 ? 29.25 10.742 17.406 1 93.38 55 ALA B CA 1
ATOM 2226 C C . ALA B 1 55 ? 30.312 11.07 16.359 1 93.38 55 ALA B C 1
ATOM 2228 O O . ALA B 1 55 ? 31.516 10.961 16.641 1 93.38 55 ALA B O 1
ATOM 2229 N N . SER B 1 56 ? 29.844 11.305 15.227 1 89.31 56 SER B N 1
ATOM 2230 C CA . SER B 1 56 ? 30.688 11.68 14.102 1 89.31 56 SER B CA 1
ATOM 2231 C C . SER B 1 56 ? 30.25 13.008 13.492 1 89.31 56 SER B C 1
ATOM 2233 O O . SER B 1 56 ? 29.188 13.531 13.844 1 89.31 56 SER B O 1
ATOM 2235 N N . GLY B 1 57 ? 31.094 13.664 12.664 1 87.62 57 GLY B N 1
ATOM 2236 C CA . GLY B 1 57 ? 30.703 14.852 11.922 1 87.62 57 GLY B CA 1
ATOM 2237 C C . GLY B 1 57 ? 29.922 14.539 10.664 1 87.62 57 GLY B C 1
ATOM 2238 O O . GLY B 1 57 ? 30.141 13.508 10.031 1 87.62 57 GLY B O 1
ATOM 2239 N N . THR B 1 58 ? 29 15.414 10.344 1 89.25 58 THR B N 1
ATOM 2240 C CA . THR B 1 58 ? 28.172 15.25 9.156 1 89.25 58 THR B CA 1
ATOM 2241 C C . THR B 1 58 ? 29.031 15.172 7.898 1 89.25 58 THR B C 1
ATOM 2243 O O . THR B 1 58 ? 28.75 14.383 6.992 1 89.25 58 THR B O 1
ATOM 2246 N N . ALA B 1 59 ? 30.062 15.883 7.883 1 88.44 59 ALA B N 1
ATOM 2247 C CA . ALA B 1 59 ? 30.969 15.891 6.738 1 88.44 59 ALA B CA 1
ATOM 2248 C C . ALA B 1 59 ? 31.578 14.508 6.516 1 88.44 59 ALA B C 1
ATOM 2250 O O . ALA B 1 59 ? 31.766 14.086 5.375 1 88.44 59 ALA B O 1
ATOM 2251 N N . SER B 1 60 ? 31.906 13.883 7.566 1 86.88 60 SER B N 1
ATOM 2252 C CA . SER B 1 60 ? 32.5 12.547 7.496 1 86.88 60 SER B CA 1
ATOM 2253 C C . SER B 1 60 ? 31.516 11.547 6.883 1 86.88 60 SER B C 1
ATOM 2255 O O . SER B 1 60 ? 31.922 10.672 6.109 1 86.88 60 SER B O 1
ATOM 2257 N N . LEU B 1 61 ? 30.25 11.664 7.168 1 88.31 61 LEU B N 1
ATOM 2258 C CA . LEU B 1 61 ? 29.234 10.75 6.645 1 88.31 61 LEU B CA 1
ATOM 2259 C C . LEU B 1 61 ? 29.125 10.875 5.129 1 88.31 61 LEU B C 1
ATOM 2261 O O . LEU B 1 61 ? 28.922 9.875 4.434 1 88.31 61 LEU B O 1
ATOM 2265 N N . TYR B 1 62 ? 29.266 12.062 4.645 1 89.06 62 TYR B N 1
ATOM 2266 C CA . TYR B 1 62 ? 29.109 12.352 3.223 1 89.06 62 TYR B CA 1
ATOM 2267 C C . TYR B 1 62 ? 30.234 11.719 2.414 1 89.06 62 TYR B C 1
ATOM 2269 O O . TYR B 1 62 ? 30.125 11.562 1.196 1 89.06 62 TYR B O 1
ATOM 2277 N N . ARG B 1 63 ? 31.297 11.383 3.072 1 85.69 63 ARG B N 1
ATOM 2278 C CA . ARG B 1 63 ? 32.375 10.656 2.416 1 85.69 63 ARG B CA 1
ATOM 2279 C C . ARG B 1 63 ? 31.953 9.234 2.074 1 85.69 63 ARG B C 1
ATOM 2281 O O . ARG B 1 63 ? 32.5 8.625 1.149 1 85.69 63 ARG B O 1
ATOM 2288 N N . TYR B 1 64 ? 31 8.766 2.885 1 86.44 64 TYR B N 1
ATOM 2289 C CA . TYR B 1 64 ? 30.609 7.375 2.725 1 86.44 64 TYR B CA 1
ATOM 2290 C C . TYR B 1 64 ? 29.266 7.273 1.986 1 86.44 64 TYR B C 1
ATOM 2292 O O . TYR B 1 64 ? 29.062 6.352 1.197 1 86.44 64 TYR B O 1
ATOM 2300 N N . VAL B 1 65 ? 28.359 8.172 2.322 1 88.94 65 VAL B N 1
ATOM 2301 C CA . VAL B 1 65 ? 27.031 8.203 1.724 1 88.94 65 VAL B CA 1
ATOM 2302 C C . VAL B 1 65 ? 26.75 9.586 1.153 1 88.94 65 VAL B C 1
ATOM 2304 O O . VAL B 1 65 ? 26.766 10.586 1.883 1 88.94 65 VAL B O 1
ATOM 2307 N N . ALA B 1 66 ? 26.422 9.648 -0.098 1 86.19 66 ALA B N 1
ATOM 2308 C CA . ALA B 1 66 ? 26.375 10.906 -0.834 1 86.19 66 ALA B CA 1
ATOM 2309 C C . ALA B 1 66 ? 25.234 11.797 -0.332 1 86.19 66 ALA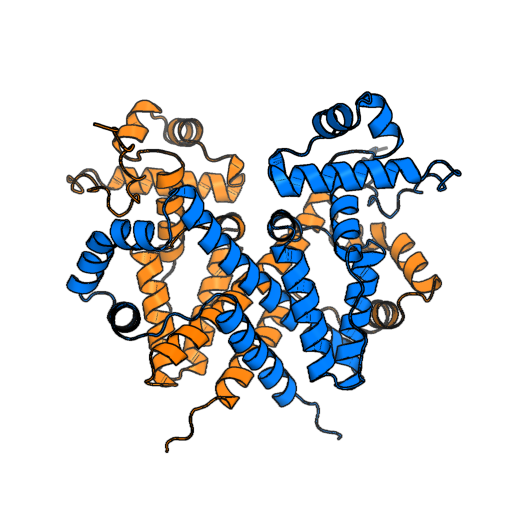 B C 1
ATOM 2311 O O . ALA B 1 66 ? 25.297 13.016 -0.472 1 86.19 66 ALA B O 1
ATOM 2312 N N . GLY B 1 67 ? 24.188 11.18 0.221 1 88.31 67 GLY B N 1
ATOM 2313 C CA . GLY B 1 67 ? 23.047 11.953 0.688 1 88.31 67 GLY B CA 1
ATOM 2314 C C . GLY B 1 67 ? 21.953 11.094 1.281 1 88.31 67 GLY B C 1
ATOM 2315 O O . GLY B 1 67 ? 22.094 9.867 1.385 1 88.31 67 GLY B O 1
ATOM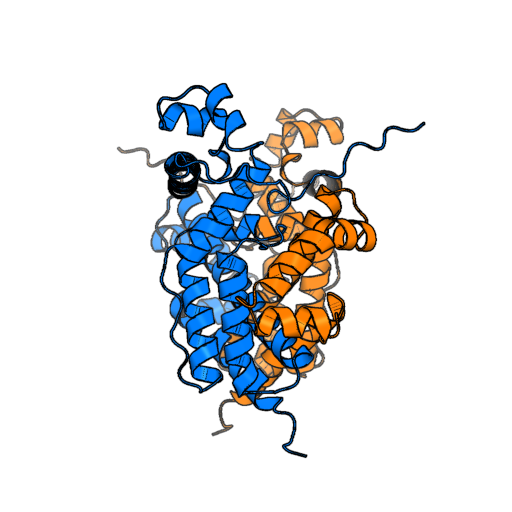 2316 N N . ARG B 1 68 ? 20.906 11.781 1.598 1 88.88 68 ARG B N 1
ATOM 2317 C CA . ARG B 1 68 ? 19.797 11.102 2.279 1 88.88 68 ARG B CA 1
ATOM 2318 C C . ARG B 1 68 ? 19.156 10.062 1.367 1 88.88 68 ARG B C 1
ATOM 2320 O O . ARG B 1 68 ? 18.75 8.992 1.823 1 88.88 68 ARG B O 1
ATOM 2327 N N . ASP B 1 69 ? 19.062 10.398 0.147 1 82.44 69 ASP B N 1
ATOM 2328 C CA . ASP B 1 69 ? 18.438 9.477 -0.789 1 82.44 69 ASP B CA 1
ATOM 2329 C C . ASP B 1 69 ? 19.25 8.188 -0.924 1 82.44 69 ASP B C 1
ATOM 2331 O O . ASP B 1 69 ? 18.688 7.09 -0.935 1 82.44 69 ASP B O 1
ATOM 2335 N N . ASP B 1 70 ? 20.484 8.383 -1.053 1 84.81 70 ASP B N 1
ATOM 2336 C CA . ASP B 1 70 ? 21.375 7.223 -1.101 1 84.81 70 ASP B CA 1
ATOM 2337 C C . ASP B 1 70 ? 21.281 6.418 0.196 1 84.81 70 ASP B C 1
ATOM 2339 O O . ASP B 1 70 ? 21.281 5.184 0.169 1 84.81 70 ASP B O 1
ATOM 2343 N N . LEU B 1 71 ? 21.297 7.145 1.255 1 89.69 71 LEU B N 1
ATOM 2344 C CA . LEU B 1 71 ? 21.188 6.492 2.555 1 89.69 71 LEU B CA 1
ATOM 2345 C C . LEU B 1 71 ? 19.891 5.68 2.646 1 89.69 71 LEU B C 1
ATOM 2347 O O . LEU B 1 71 ? 19.906 4.543 3.121 1 89.69 71 LEU B O 1
ATOM 2351 N N . LEU B 1 72 ? 18.828 6.219 2.143 1 88.38 72 LEU B N 1
ATOM 2352 C CA . LEU B 1 72 ? 17.547 5.535 2.178 1 88.38 72 LEU B CA 1
ATOM 2353 C C . LEU B 1 72 ? 17.578 4.258 1.348 1 88.38 72 LEU B C 1
ATOM 2355 O O . LEU B 1 72 ? 17.047 3.225 1.766 1 88.38 72 LEU B O 1
ATOM 2359 N N . ASP B 1 73 ? 18.172 4.324 0.204 1 85.12 73 ASP B N 1
ATOM 2360 C CA . ASP B 1 73 ? 18.297 3.137 -0.634 1 85.12 73 ASP B CA 1
ATOM 2361 C C . ASP B 1 73 ? 19.078 2.039 0.09 1 85.12 73 ASP B C 1
ATOM 2363 O O . ASP B 1 73 ? 18.703 0.866 0.035 1 85.12 73 ASP B O 1
ATOM 2367 N N . LEU B 1 74 ? 20.094 2.463 0.733 1 88.94 74 LEU B N 1
ATOM 2368 C CA . LEU B 1 74 ? 20.906 1.513 1.48 1 88.94 74 LEU B CA 1
ATOM 2369 C C . LEU B 1 74 ? 20.141 0.942 2.664 1 88.94 74 LEU B C 1
ATOM 2371 O O . LEU B 1 74 ? 20.25 -0.246 2.975 1 88.94 74 LEU B O 1
ATOM 2375 N N . MET B 1 75 ? 19.391 1.766 3.32 1 92.06 75 MET B N 1
ATOM 2376 C CA . MET B 1 75 ? 18.562 1.317 4.426 1 92.06 75 MET B CA 1
ATOM 2377 C C . MET B 1 75 ? 17.578 0.25 3.965 1 92.06 75 MET B C 1
ATOM 2379 O O . MET B 1 75 ? 17.422 -0.789 4.613 1 92.06 75 MET B O 1
ATOM 2383 N N . ILE B 1 76 ? 16.906 0.507 2.869 1 88.44 76 ILE B N 1
ATOM 2384 C CA . ILE B 1 76 ? 15.922 -0.412 2.318 1 88.44 76 ILE B CA 1
ATOM 2385 C C . ILE B 1 76 ? 16.578 -1.758 2.02 1 88.44 76 ILE B C 1
ATOM 2387 O O . ILE B 1 76 ? 16.047 -2.809 2.396 1 88.44 76 ILE B O 1
ATOM 2391 N N . ASP B 1 77 ? 17.656 -1.714 1.389 1 89.81 77 ASP B N 1
ATOM 2392 C CA . ASP B 1 77 ? 18.359 -2.955 1.056 1 89.81 77 ASP B CA 1
ATOM 2393 C C . ASP B 1 77 ? 18.781 -3.701 2.318 1 89.81 77 ASP B C 1
ATOM 2395 O O . ASP B 1 77 ? 18.672 -4.93 2.383 1 89.81 77 ASP B O 1
ATOM 2399 N N . ALA B 1 78 ? 19.281 -2.951 3.297 1 91.31 78 ALA B N 1
ATOM 2400 C CA . ALA B 1 78 ? 19.75 -3.557 4.543 1 91.31 78 ALA B CA 1
ATOM 2401 C C . ALA B 1 78 ? 18.609 -4.289 5.25 1 91.31 78 ALA B C 1
ATOM 2403 O O . ALA B 1 78 ? 18.797 -5.398 5.758 1 91.31 78 ALA B O 1
ATOM 2404 N N . VAL B 1 79 ? 17.453 -3.721 5.242 1 92.5 79 VAL B N 1
ATOM 2405 C CA . VAL B 1 79 ? 16.328 -4.316 5.949 1 92.5 79 VAL B CA 1
ATOM 2406 C C . VAL B 1 79 ? 15.867 -5.574 5.219 1 92.5 79 VAL B C 1
ATOM 2408 O O . VAL B 1 79 ? 15.422 -6.539 5.852 1 92.5 79 VAL B O 1
ATOM 2411 N N . HIS B 1 80 ? 15.969 -5.605 3.93 1 90.31 80 HIS B N 1
ATOM 2412 C CA . HIS B 1 80 ? 15.609 -6.797 3.166 1 90.31 80 HIS B CA 1
ATOM 2413 C C . HIS B 1 80 ? 16.594 -7.934 3.432 1 90.31 80 HIS B C 1
ATOM 2415 O O . HIS B 1 80 ? 16.281 -9.102 3.164 1 90.31 80 HIS B O 1
ATOM 2421 N N . GLY B 1 81 ? 17.766 -7.613 3.93 1 90.5 81 GLY B N 1
ATOM 2422 C CA . GLY B 1 81 ? 18.781 -8.609 4.215 1 90.5 81 GLY B CA 1
ATOM 2423 C C . GLY B 1 81 ? 18.906 -8.945 5.691 1 90.5 81 GLY B C 1
ATOM 2424 O O . GLY B 1 81 ? 19.781 -9.711 6.094 1 90.5 81 GLY B O 1
ATOM 2425 N N . ALA B 1 82 ? 18.031 -8.391 6.484 1 89.88 82 ALA B N 1
ATOM 2426 C CA . ALA B 1 82 ? 18.172 -8.469 7.938 1 89.88 82 ALA B CA 1
ATOM 2427 C C . ALA B 1 82 ? 17.797 -9.859 8.445 1 89.88 82 ALA B C 1
ATOM 2429 O O . ALA B 1 82 ? 18.234 -10.273 9.523 1 89.88 82 ALA B O 1
ATOM 2430 N N . ALA B 1 83 ? 16.938 -10.602 7.77 1 90.69 83 ALA B N 1
ATOM 2431 C CA . ALA B 1 83 ? 16.531 -11.953 8.156 1 90.69 83 ALA B CA 1
ATOM 2432 C C . ALA B 1 83 ? 16.828 -12.953 7.039 1 90.69 83 ALA B C 1
ATOM 2434 O O . ALA B 1 83 ? 16.812 -12.594 5.859 1 90.69 83 ALA B O 1
ATOM 2435 N N . PRO B 1 84 ? 17.125 -14.156 7.449 1 93 84 PRO B N 1
ATOM 2436 C CA . PRO B 1 84 ? 17.359 -15.18 6.426 1 93 84 PRO B CA 1
ATOM 2437 C C . PRO B 1 84 ? 16.172 -15.367 5.492 1 93 84 PRO B C 1
ATOM 2439 O O . PRO B 1 84 ? 15.016 -15.297 5.938 1 93 84 PRO B O 1
ATOM 2442 N N . LEU B 1 85 ? 16.484 -15.555 4.266 1 94.62 85 LEU B N 1
ATOM 2443 C CA . LEU B 1 85 ? 15.438 -15.812 3.273 1 94.62 85 LEU B CA 1
ATOM 2444 C C . LEU B 1 85 ? 14.844 -17.203 3.459 1 94.62 85 LEU B C 1
ATOM 2446 O O . LEU B 1 85 ? 15.516 -18.109 3.965 1 94.62 85 LEU B O 1
ATOM 2450 N N . PRO B 1 86 ? 13.617 -17.375 3.086 1 95 86 PRO B N 1
ATOM 2451 C CA . PRO B 1 86 ? 13 -18.703 3.211 1 95 86 PRO B CA 1
ATOM 2452 C C . PRO B 1 86 ? 13.672 -19.75 2.318 1 95 86 PRO B C 1
ATOM 2454 O O . PRO B 1 86 ? 14.094 -19.438 1.203 1 95 86 PRO B O 1
ATOM 2457 N N . ALA B 1 87 ? 13.734 -20.969 2.893 1 95.25 87 ALA B N 1
ATOM 2458 C CA . ALA B 1 87 ? 14.172 -22.094 2.078 1 95.25 87 ALA B CA 1
ATOM 2459 C C . ALA B 1 87 ? 13.039 -22.578 1.174 1 95.25 87 ALA B C 1
ATOM 2461 O O . ALA B 1 87 ? 11.898 -22.719 1.614 1 95.25 87 ALA B O 1
ATOM 2462 N N . LEU B 1 88 ? 13.367 -22.812 -0.046 1 96.56 88 LEU B N 1
ATOM 2463 C CA . LEU B 1 88 ? 12.352 -23.266 -0.986 1 96.56 88 LEU B CA 1
ATOM 2464 C C . LEU B 1 88 ? 12.172 -24.766 -0.909 1 96.56 88 LEU B C 1
ATOM 2466 O O . LEU B 1 88 ? 13.156 -25.516 -0.798 1 96.56 88 LEU B O 1
ATOM 2470 N N . THR B 1 89 ? 10.984 -25.281 -0.915 1 97.5 89 THR B N 1
ATOM 2471 C CA . THR B 1 89 ? 10.641 -26.703 -0.814 1 97.5 89 THR B CA 1
ATOM 2472 C C . THR B 1 89 ? 10.422 -27.297 -2.199 1 97.5 89 THR B C 1
ATOM 2474 O O . THR B 1 89 ? 10.453 -28.516 -2.363 1 97.5 89 THR B O 1
ATOM 2477 N N . GLY B 1 90 ? 10.172 -26.547 -3.184 1 96.19 90 GLY B N 1
ATOM 2478 C CA . GLY B 1 90 ? 9.82 -27 -4.516 1 96.19 90 GLY B CA 1
ATOM 2479 C C . GLY B 1 90 ? 8.328 -26.953 -4.793 1 96.19 90 GLY B C 1
ATOM 2480 O O . GLY B 1 90 ? 7.902 -27.109 -5.941 1 96.19 90 GLY B O 1
ATOM 2481 N N . ASP B 1 91 ? 7.543 -26.734 -3.773 1 97.62 91 ASP B N 1
ATOM 2482 C CA . ASP B 1 91 ? 6.113 -26.516 -3.939 1 97.62 91 ASP B CA 1
ATOM 2483 C C . ASP B 1 91 ? 5.805 -25.016 -4.043 1 97.62 91 ASP B C 1
ATOM 2485 O O . ASP B 1 91 ? 6.016 -24.266 -3.086 1 97.62 91 ASP B O 1
ATOM 2489 N N . TRP B 1 92 ? 5.348 -24.641 -5.172 1 97.38 92 TRP B N 1
ATOM 2490 C CA . TRP B 1 92 ? 5.199 -23.219 -5.461 1 97.38 92 TRP B CA 1
ATOM 2491 C C . TRP B 1 92 ? 4.328 -22.531 -4.41 1 97.38 92 TRP B C 1
ATOM 2493 O O . TRP B 1 92 ? 4.609 -21.406 -4.008 1 97.38 92 TRP B O 1
ATOM 2503 N N . ARG B 1 93 ? 3.258 -23.188 -4.012 1 97.75 93 ARG B N 1
ATOM 2504 C CA . ARG B 1 93 ? 2.311 -22.578 -3.088 1 97.75 93 ARG B CA 1
ATOM 2505 C C . ARG B 1 93 ? 2.947 -22.344 -1.721 1 97.75 93 ARG B C 1
ATOM 2507 O O . ARG B 1 93 ? 2.859 -21.25 -1.159 1 97.75 93 ARG B O 1
ATOM 2514 N N . THR B 1 94 ? 3.555 -23.375 -1.221 1 98.19 94 THR B N 1
ATOM 2515 C CA . THR B 1 94 ? 4.258 -23.297 0.055 1 98.19 94 THR B CA 1
ATOM 2516 C C . THR B 1 94 ? 5.375 -22.25 -0.006 1 98.19 94 THR B C 1
ATOM 2518 O O . THR B 1 94 ? 5.539 -21.469 0.923 1 98.19 94 THR B O 1
ATOM 2521 N N . ASP B 1 95 ? 6.094 -22.234 -1.058 1 98.44 95 ASP B N 1
ATOM 2522 C CA . ASP B 1 95 ? 7.25 -21.359 -1.207 1 98.44 95 ASP B CA 1
ATOM 2523 C C . ASP B 1 95 ? 6.816 -19.906 -1.341 1 98.44 95 ASP B C 1
ATOM 2525 O O . ASP B 1 95 ? 7.398 -19.016 -0.709 1 98.44 95 ASP B O 1
ATOM 2529 N N . LEU B 1 96 ? 5.785 -19.594 -2.158 1 98.25 96 LEU B N 1
ATOM 2530 C CA . LEU B 1 96 ? 5.297 -18.219 -2.293 1 98.25 96 LEU B CA 1
ATOM 2531 C C . LEU B 1 96 ? 4.68 -17.734 -0.987 1 98.25 96 LEU B C 1
ATOM 2533 O O . LEU B 1 96 ? 4.785 -16.562 -0.649 1 98.25 96 LEU B O 1
ATOM 2537 N N . ARG B 1 97 ? 4.047 -18.641 -0.282 1 98.5 97 ARG B N 1
ATOM 2538 C CA . ARG B 1 97 ? 3.539 -18.281 1.038 1 98.5 97 ARG B CA 1
ATOM 2539 C C . ARG B 1 97 ? 4.68 -17.875 1.971 1 98.5 97 ARG B C 1
ATOM 2541 O O . ARG B 1 97 ? 4.582 -16.875 2.678 1 98.5 97 ARG B O 1
ATOM 2548 N N . ALA B 1 98 ? 5.719 -18.641 1.973 1 98.12 98 ALA B N 1
ATOM 2549 C CA . ALA B 1 98 ? 6.867 -18.344 2.824 1 98.12 98 ALA B CA 1
ATOM 2550 C C . ALA B 1 98 ? 7.477 -16.984 2.477 1 98.12 98 ALA B C 1
ATOM 2552 O O . ALA B 1 98 ? 7.828 -16.219 3.369 1 98.12 98 ALA B O 1
ATOM 2553 N N . VAL B 1 99 ? 7.594 -16.703 1.197 1 97.69 99 VAL B N 1
ATOM 2554 C CA . VAL B 1 99 ? 8.133 -15.43 0.744 1 97.69 99 VAL B CA 1
ATOM 2555 C C . VAL B 1 99 ? 7.211 -14.297 1.189 1 97.69 99 VAL B C 1
ATOM 2557 O O . VAL B 1 99 ? 7.676 -13.266 1.676 1 97.69 99 VAL B O 1
ATOM 2560 N N . ALA B 1 100 ? 5.906 -14.477 1.009 1 98.06 100 ALA B N 1
ATOM 2561 C CA . ALA B 1 100 ? 4.918 -13.477 1.408 1 98.06 100 ALA B CA 1
ATOM 2562 C C . ALA B 1 100 ? 5.004 -13.188 2.904 1 98.06 100 ALA B C 1
ATOM 2564 O O . ALA B 1 100 ? 5.008 -12.023 3.32 1 98.06 100 ALA B O 1
ATOM 2565 N N . GLU B 1 101 ? 5.082 -14.211 3.695 1 97.75 101 GLU B N 1
ATOM 2566 C CA . GLU B 1 101 ? 5.16 -14.07 5.148 1 97.75 101 GLU B CA 1
ATOM 2567 C C . GLU B 1 101 ? 6.461 -13.398 5.566 1 97.75 101 GLU B C 1
ATOM 2569 O O . GLU B 1 101 ? 6.477 -12.602 6.512 1 97.75 101 GLU B O 1
ATOM 2574 N N . HIS B 1 102 ? 7.543 -13.75 4.898 1 96.94 102 HIS B N 1
ATOM 2575 C CA . HIS B 1 102 ? 8.828 -13.102 5.141 1 96.94 102 HIS B CA 1
ATOM 2576 C C . HIS B 1 102 ? 8.742 -11.602 4.879 1 96.94 102 HIS B C 1
ATOM 2578 O O . HIS B 1 102 ? 9.188 -10.797 5.699 1 96.94 102 HIS B O 1
ATOM 2584 N N . THR B 1 103 ? 8.188 -11.234 3.758 1 94.94 103 THR B N 1
ATOM 2585 C CA . THR B 1 103 ? 8.023 -9.828 3.389 1 94.94 103 THR B CA 1
ATOM 2586 C C . THR B 1 103 ? 7.117 -9.109 4.387 1 94.94 103 THR B C 1
ATOM 2588 O O . THR B 1 103 ? 7.422 -7.996 4.812 1 94.94 103 THR B O 1
ATOM 2591 N N . ARG B 1 104 ? 6.012 -9.727 4.777 1 96.38 104 ARG B N 1
ATOM 2592 C CA . ARG B 1 104 ? 5.105 -9.148 5.77 1 96.38 104 ARG B CA 1
ATOM 2593 C C . ARG B 1 104 ? 5.84 -8.859 7.074 1 96.38 104 ARG B C 1
ATOM 2595 O O . ARG B 1 104 ? 5.719 -7.762 7.629 1 96.38 104 ARG B O 1
ATOM 2602 N N . ALA B 1 105 ? 6.57 -9.828 7.527 1 96.31 105 ALA B N 1
ATOM 2603 C CA . ALA B 1 105 ? 7.305 -9.672 8.781 1 96.31 105 ALA B CA 1
ATOM 2604 C C . ALA B 1 105 ? 8.281 -8.5 8.703 1 96.31 105 ALA B C 1
ATOM 2606 O O . ALA B 1 105 ? 8.414 -7.73 9.656 1 96.31 105 ALA B O 1
ATOM 2607 N N . THR B 1 106 ? 8.93 -8.367 7.578 1 94.5 106 THR B N 1
ATOM 2608 C CA . THR B 1 106 ? 9.883 -7.277 7.375 1 94.5 106 THR B CA 1
ATOM 2609 C C . THR B 1 106 ? 9.18 -5.926 7.406 1 94.5 106 THR B C 1
ATOM 2611 O O . THR B 1 106 ? 9.633 -4.992 8.07 1 94.5 106 THR B O 1
ATOM 2614 N N . LEU B 1 107 ? 8.062 -5.805 6.746 1 92.5 107 LEU B N 1
ATOM 2615 C CA . LEU B 1 107 ? 7.301 -4.562 6.668 1 92.5 107 LEU B CA 1
ATOM 2616 C C . LEU B 1 107 ? 6.758 -4.172 8.039 1 92.5 107 LEU B C 1
ATOM 2618 O O . LEU B 1 107 ? 6.73 -2.988 8.391 1 92.5 107 LEU B O 1
ATOM 2622 N N . ILE B 1 108 ? 6.297 -5.168 8.797 1 93 108 ILE B N 1
ATOM 2623 C CA . ILE B 1 108 ? 5.754 -4.914 10.125 1 93 108 ILE B CA 1
ATOM 2624 C C . ILE B 1 108 ? 6.871 -4.457 11.055 1 93 108 ILE B C 1
ATOM 2626 O O . ILE B 1 108 ? 6.676 -3.557 11.875 1 93 108 ILE B O 1
ATOM 2630 N N . ARG B 1 109 ? 8.031 -5.082 10.898 1 93.62 109 ARG B N 1
ATOM 2631 C CA . ARG B 1 109 ? 9.18 -4.754 11.734 1 93.62 109 ARG B CA 1
ATOM 2632 C C . ARG B 1 109 ? 9.703 -3.355 11.422 1 93.62 109 ARG B C 1
ATOM 2634 O O . ARG B 1 109 ? 10.195 -2.654 12.305 1 93.62 109 ARG B O 1
ATOM 2641 N N . HIS B 1 110 ? 9.625 -2.979 10.172 1 93.56 110 HIS B N 1
ATOM 2642 C CA . HIS B 1 110 ? 10.102 -1.683 9.703 1 93.56 110 HIS B CA 1
ATOM 2643 C C . HIS B 1 110 ? 8.984 -0.894 9.031 1 93.56 110 HIS B C 1
ATOM 2645 O O . HIS B 1 110 ? 8.953 -0.758 7.809 1 93.56 110 HIS B O 1
ATOM 2651 N N . PRO B 1 111 ? 8.164 -0.232 9.828 1 88.5 111 PRO B N 1
ATOM 2652 C CA . PRO B 1 111 ? 6.938 0.367 9.297 1 88.5 111 PRO B CA 1
ATOM 2653 C C . PRO B 1 111 ? 7.211 1.491 8.305 1 88.5 111 PRO B C 1
ATOM 2655 O O . PRO B 1 111 ? 6.367 1.786 7.449 1 88.5 111 PRO B O 1
ATOM 2658 N N . TRP B 1 112 ? 8.375 2.123 8.383 1 86.31 112 TRP B N 1
ATOM 2659 C CA . TRP B 1 112 ? 8.727 3.205 7.469 1 86.31 112 TRP B CA 1
ATOM 2660 C C . TRP B 1 112 ? 8.953 2.674 6.055 1 86.31 112 TRP B C 1
ATOM 2662 O O . TRP B 1 112 ? 8.961 3.443 5.09 1 86.31 112 TRP B O 1
ATOM 2672 N N . LEU B 1 113 ? 9.203 1.34 5.93 1 85.44 113 LEU B N 1
ATOM 2673 C CA . LEU B 1 113 ? 9.539 0.719 4.656 1 85.44 113 LEU B CA 1
ATOM 2674 C C . LEU B 1 113 ? 8.383 0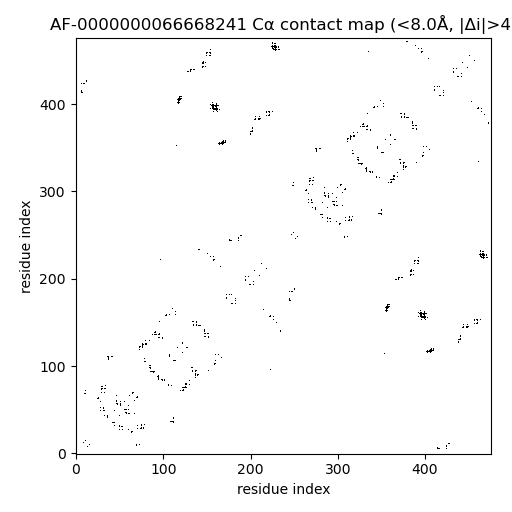.826 3.672 1 85.44 113 LEU B C 1
ATOM 2676 O O . LEU B 1 113 ? 8.594 1.062 2.48 1 85.44 113 LEU B O 1
ATOM 2680 N N . GLY B 1 114 ? 7.141 0.668 4.121 1 75.69 114 GLY B N 1
ATOM 2681 C CA . GLY B 1 114 ? 5.973 0.677 3.254 1 75.69 114 GLY B CA 1
ATOM 2682 C C . GLY B 1 114 ? 5.77 1.998 2.537 1 75.69 114 GLY B C 1
ATOM 2683 O O . GLY B 1 114 ? 5.406 2.023 1.359 1 75.69 114 GLY B O 1
ATOM 2684 N N . THR B 1 115 ? 5.996 3.072 3.213 1 67.88 115 THR B N 1
ATOM 2685 C CA . THR B 1 115 ? 5.836 4.402 2.639 1 67.88 115 THR B CA 1
ATOM 2686 C C . THR B 1 115 ? 6.926 4.688 1.612 1 67.88 115 THR B C 1
ATOM 2688 O O . THR B 1 115 ? 6.691 5.383 0.622 1 67.88 115 THR B O 1
ATOM 2691 N N . GLU B 1 116 ? 8.062 4.113 1.84 1 62.28 116 GLU B N 1
ATOM 2692 C CA . GLU B 1 116 ? 9.211 4.441 1.006 1 62.28 116 GLU B CA 1
ATOM 2693 C C . GLU B 1 116 ? 9.336 3.479 -0.169 1 62.28 116 GLU B C 1
ATOM 2695 O O . GLU B 1 116 ? 9.883 3.836 -1.218 1 62.28 116 GLU B O 1
ATOM 2700 N N . LEU B 1 117 ? 8.961 2.33 0.128 1 57.88 117 LEU B N 1
ATOM 2701 C CA . LEU B 1 117 ? 9.078 1.369 -0.963 1 57.88 117 LEU B CA 1
ATOM 2702 C C . LEU B 1 117 ? 8.305 1.842 -2.189 1 57.88 117 LEU B C 1
ATOM 2704 O O . LEU B 1 117 ? 8.672 1.521 -3.322 1 57.88 117 LEU B O 1
ATOM 2708 N N . THR B 1 118 ? 7.301 2.754 -1.914 1 52.09 118 THR B N 1
ATOM 2709 C CA . THR B 1 118 ? 6.492 3.242 -3.025 1 52.09 118 THR B CA 1
ATOM 2710 C C . THR B 1 118 ? 7.301 4.188 -3.908 1 52.09 118 THR B C 1
ATOM 2712 O O . THR B 1 118 ? 6.914 4.469 -5.047 1 52.09 118 THR B O 1
ATOM 2715 N N . GLY B 1 119 ? 8.508 3.789 -4.305 1 51.19 119 GLY B N 1
ATOM 2716 C CA . GLY B 1 119 ? 9.18 4.703 -5.211 1 51.19 119 GLY B CA 1
ATOM 2717 C C . GLY B 1 119 ? 10.648 4.367 -5.422 1 51.19 119 GLY B C 1
ATOM 2718 O O . GLY B 1 119 ? 11.383 5.133 -6.043 1 51.19 119 GLY B O 1
ATOM 2719 N N . ARG B 1 120 ? 11.047 3.439 -4.875 1 61.5 120 ARG B N 1
ATOM 2720 C CA . ARG B 1 120 ? 12.477 3.193 -5.004 1 61.5 120 ARG B CA 1
ATOM 2721 C C . ARG B 1 120 ? 12.742 1.807 -5.582 1 61.5 120 ARG B C 1
ATOM 2723 O O . ARG B 1 120 ? 12.188 0.813 -5.109 1 61.5 120 ARG B O 1
ATOM 2730 N N . PRO B 1 121 ? 13.383 1.954 -6.805 1 60.22 121 PRO B N 1
ATOM 2731 C CA . PRO B 1 121 ? 13.781 0.643 -7.32 1 60.22 121 PRO B CA 1
ATOM 2732 C C . PRO B 1 121 ? 14.633 -0.149 -6.328 1 60.22 121 PRO B C 1
ATOM 2734 O O . PRO B 1 121 ? 15.477 0.426 -5.641 1 60.22 121 PRO B O 1
ATOM 2737 N N . ALA B 1 122 ? 14.156 -1.132 -5.855 1 65 122 ALA B N 1
ATOM 2738 C CA . ALA B 1 122 ? 14.883 -2.006 -4.941 1 65 122 ALA B CA 1
ATOM 2739 C C . ALA B 1 122 ? 15.938 -2.826 -5.684 1 65 122 ALA B C 1
ATOM 2741 O O . ALA B 1 122 ? 15.773 -4.039 -5.859 1 65 122 ALA B O 1
ATOM 2742 N N . LEU B 1 123 ? 17.047 -2.119 -6.062 1 75.56 123 LEU B N 1
ATOM 2743 C CA . LEU B 1 123 ? 18.062 -2.758 -6.891 1 75.56 123 LEU B CA 1
ATOM 2744 C C . LEU B 1 123 ? 19.281 -3.139 -6.055 1 75.56 123 LEU B C 1
ATOM 2746 O O . LEU B 1 123 ? 20.312 -3.541 -6.602 1 75.56 123 LEU B O 1
ATOM 2750 N N . GLY B 1 124 ? 19.156 -3.021 -4.805 1 83.19 124 GLY B N 1
ATOM 2751 C CA . GLY B 1 124 ? 20.188 -3.527 -3.922 1 83.19 124 GLY B CA 1
ATOM 2752 C C . GLY B 1 124 ? 20.281 -5.043 -3.904 1 83.19 124 GLY B C 1
ATOM 2753 O O . GLY B 1 124 ? 19.312 -5.727 -4.266 1 83.19 124 GLY B O 1
ATOM 2754 N N . ALA B 1 125 ? 21.438 -5.516 -3.494 1 85.94 125 ALA B N 1
ATOM 2755 C CA . ALA B 1 125 ? 21.734 -6.945 -3.543 1 85.94 125 ALA B CA 1
ATOM 2756 C C . ALA B 1 125 ? 20.672 -7.75 -2.785 1 85.94 125 ALA B C 1
ATOM 2758 O O . ALA B 1 125 ? 20.203 -8.781 -3.271 1 85.94 125 ALA B O 1
ATOM 2759 N N . ASN B 1 126 ? 20.266 -7.34 -1.596 1 90.19 126 ASN B N 1
ATOM 2760 C CA . ASN B 1 126 ? 19.297 -8.07 -0.786 1 90.19 126 ASN B CA 1
ATOM 2761 C C . ASN B 1 126 ? 17.906 -8.023 -1.409 1 90.19 126 ASN B C 1
ATOM 2763 O O . ASN B 1 126 ? 17.172 -9.023 -1.383 1 90.19 126 ASN B O 1
ATOM 2767 N N . SER B 1 127 ? 17.547 -6.895 -1.94 1 88.81 127 SER B N 1
ATOM 2768 C CA . SER B 1 127 ? 16.266 -6.762 -2.629 1 88.81 127 SER B CA 1
ATOM 2769 C C . SER B 1 127 ? 16.203 -7.676 -3.848 1 88.81 127 SER B C 1
ATOM 2771 O O . SER B 1 127 ? 15.18 -8.336 -4.078 1 88.81 127 SER B O 1
ATOM 2773 N N . LEU B 1 128 ? 17.297 -7.711 -4.574 1 89.94 128 LEU B N 1
ATOM 2774 C CA . LEU B 1 128 ? 17.359 -8.555 -5.762 1 89.94 128 LEU B CA 1
ATOM 2775 C C . LEU B 1 128 ? 17.281 -10.031 -5.387 1 89.94 128 LEU B C 1
ATOM 2777 O O . LEU B 1 128 ? 16.641 -10.82 -6.082 1 89.94 128 LEU B O 1
ATOM 2781 N N . ARG B 1 129 ? 17.938 -10.383 -4.332 1 92.81 129 ARG B N 1
ATOM 2782 C CA . ARG B 1 129 ? 17.906 -11.773 -3.887 1 92.81 129 ARG B CA 1
ATOM 2783 C C . ARG B 1 129 ? 16.5 -12.195 -3.496 1 92.81 129 ARG B C 1
ATOM 2785 O O . ARG B 1 129 ? 16.047 -13.281 -3.855 1 92.81 129 ARG B O 1
ATOM 2792 N N . LEU B 1 130 ? 15.859 -11.336 -2.766 1 92.62 130 LEU B N 1
ATOM 2793 C CA . LEU B 1 130 ? 14.484 -11.617 -2.373 1 92.62 130 LEU B CA 1
ATOM 2794 C C . LEU B 1 130 ? 13.586 -11.781 -3.598 1 92.62 130 LEU B C 1
ATOM 2796 O O . LEU B 1 130 ? 12.781 -12.703 -3.666 1 92.62 130 LEU B O 1
ATOM 2800 N N . HIS B 1 131 ? 13.742 -10.883 -4.512 1 92.69 131 HIS B N 1
ATOM 2801 C CA . HIS B 1 131 ? 12.961 -10.961 -5.742 1 92.69 131 HIS B CA 1
ATOM 2802 C C . HIS B 1 131 ? 13.273 -12.234 -6.516 1 92.69 131 HIS B C 1
ATOM 2804 O O . HIS B 1 131 ? 12.375 -12.875 -7.059 1 92.69 131 HIS B O 1
ATOM 2810 N N . ASP B 1 132 ? 14.531 -12.578 -6.551 1 95.44 132 ASP B N 1
ATOM 2811 C CA . ASP B 1 132 ? 14.969 -13.773 -7.266 1 95.44 132 ASP B CA 1
ATOM 2812 C C . ASP B 1 132 ? 14.359 -15.031 -6.652 1 95.44 132 ASP B C 1
ATOM 2814 O O . ASP B 1 132 ? 13.891 -15.914 -7.375 1 95.44 132 ASP B O 1
ATOM 2818 N N . ILE B 1 133 ? 14.367 -15.102 -5.391 1 96.31 133 ILE B N 1
ATOM 2819 C CA . ILE B 1 133 ? 13.82 -16.266 -4.699 1 96.31 133 ILE B CA 1
ATOM 2820 C C . ILE B 1 133 ? 12.312 -16.344 -4.938 1 96.31 133 ILE B C 1
ATOM 2822 O O . ILE B 1 133 ? 11.75 -17.438 -5.086 1 96.31 133 ILE B O 1
ATOM 2826 N N . ALA B 1 134 ? 11.633 -15.242 -4.949 1 97.19 134 ALA B N 1
ATOM 2827 C CA . ALA B 1 134 ? 10.203 -15.211 -5.246 1 97.19 134 ALA B CA 1
ATOM 2828 C C . ALA B 1 134 ? 9.922 -15.734 -6.648 1 97.19 134 ALA B C 1
ATOM 2830 O O . ALA B 1 134 ? 8.984 -16.516 -6.848 1 97.19 134 ALA B O 1
ATOM 2831 N N . LEU B 1 135 ? 10.734 -15.297 -7.574 1 97.06 135 LEU B N 1
ATOM 2832 C CA . LEU B 1 135 ? 10.586 -15.773 -8.945 1 97.06 135 LEU B CA 1
ATOM 2833 C C . LEU B 1 135 ? 10.859 -17.266 -9.023 1 97.06 135 LEU B C 1
ATOM 2835 O O . LEU B 1 135 ? 10.188 -18 -9.766 1 97.06 135 LEU B O 1
ATOM 2839 N N . GLU B 1 136 ? 11.867 -17.688 -8.32 1 97.19 136 GLU B N 1
ATOM 2840 C CA . GLU B 1 136 ? 12.164 -19.109 -8.273 1 97.19 136 GLU B CA 1
ATOM 2841 C C . GLU B 1 136 ? 10.984 -19.906 -7.715 1 97.19 136 GLU B C 1
ATOM 2843 O O . GLU B 1 136 ? 10.633 -20.969 -8.234 1 97.19 136 GLU B O 1
ATOM 2848 N N . ALA B 1 137 ? 10.422 -19.422 -6.695 1 97.62 137 ALA B N 1
ATOM 2849 C CA . ALA B 1 137 ? 9.242 -20.062 -6.117 1 97.62 137 ALA B CA 1
ATOM 2850 C C . ALA B 1 137 ? 8.117 -20.172 -7.148 1 97.62 137 ALA B C 1
ATOM 2852 O O . ALA B 1 137 ? 7.523 -21.25 -7.305 1 97.62 137 ALA B O 1
ATOM 2853 N N . ALA B 1 138 ? 7.832 -19.094 -7.855 1 97.06 138 ALA B N 1
ATOM 2854 C CA . ALA B 1 138 ? 6.793 -19.078 -8.883 1 97.06 138 ALA B CA 1
ATOM 2855 C C . ALA B 1 138 ? 7.176 -19.984 -10.055 1 97.06 138 ALA B C 1
ATOM 2857 O O . ALA B 1 138 ? 6.309 -20.484 -10.773 1 97.06 138 ALA B O 1
ATOM 2858 N N . GLY B 1 139 ? 8.484 -20.125 -10.234 1 94.81 139 GLY B N 1
ATOM 2859 C CA . GLY B 1 139 ? 9.008 -20.938 -11.32 1 94.81 139 GLY B CA 1
ATOM 2860 C C . GLY B 1 139 ? 8.594 -22.391 -11.234 1 94.81 139 GLY B C 1
ATOM 2861 O O . GLY B 1 139 ? 8.562 -23.094 -12.25 1 94.81 139 GLY B O 1
ATOM 2862 N N . SER B 1 140 ? 8.312 -22.875 -10.07 1 93.94 140 SER B N 1
ATOM 2863 C CA . SER B 1 140 ? 7.84 -24.25 -9.891 1 93.94 140 SER B CA 1
ATOM 2864 C C . SER B 1 140 ? 6.391 -24.391 -10.352 1 93.94 140 SER B C 1
ATOM 2866 O O . SER B 1 140 ? 5.898 -25.516 -10.531 1 93.94 140 SER B O 1
ATOM 2868 N N . PHE B 1 141 ? 5.703 -23.344 -10.531 1 94.94 141 PHE B N 1
ATOM 2869 C CA . PHE B 1 141 ? 4.332 -23.312 -11.031 1 94.94 141 PHE B CA 1
ATOM 2870 C C . PHE B 1 141 ? 4.309 -23.172 -12.547 1 94.94 141 PHE B C 1
ATOM 2872 O O . PHE B 1 141 ? 3.516 -23.812 -13.227 1 94.94 141 PHE B O 1
ATOM 2879 N N . THR B 1 142 ? 5.164 -22.344 -13.109 1 95.38 142 THR B N 1
ATOM 2880 C CA . THR B 1 142 ? 5.195 -22.062 -14.539 1 95.38 142 THR B CA 1
ATOM 2881 C C . THR B 1 142 ? 6.621 -21.766 -15 1 95.38 142 THR B C 1
ATOM 2883 O O . THR B 1 142 ? 7.375 -21.094 -14.289 1 95.38 142 THR B O 1
ATOM 2886 N N . ARG B 1 143 ? 6.918 -22.203 -16.188 1 92.81 143 ARG B N 1
ATOM 2887 C CA . ARG B 1 143 ? 8.219 -21.906 -16.781 1 92.81 143 ARG B CA 1
ATOM 2888 C C . ARG B 1 143 ? 8.18 -20.609 -17.562 1 92.81 143 ARG B C 1
ATOM 2890 O O . ARG B 1 143 ? 9.219 -20.094 -17.984 1 92.81 143 ARG B O 1
ATOM 2897 N N . ASP B 1 144 ? 7.004 -20.109 -17.797 1 95 144 ASP B N 1
ATOM 2898 C CA . ASP B 1 144 ? 6.863 -18.797 -18.422 1 95 144 ASP B CA 1
ATOM 2899 C C . ASP B 1 144 ? 7.246 -17.672 -17.469 1 95 144 ASP B C 1
ATOM 2901 O O . ASP B 1 144 ? 6.484 -17.344 -16.547 1 95 144 ASP B O 1
ATOM 2905 N N . ILE B 1 145 ? 8.367 -17.094 -17.688 1 95.75 145 ILE B N 1
ATOM 2906 C CA . ILE B 1 145 ? 8.922 -16.109 -16.766 1 95.75 145 ILE B CA 1
ATOM 2907 C C . ILE B 1 145 ? 8.023 -14.875 -16.719 1 95.75 145 ILE B C 1
ATOM 2909 O O . ILE B 1 145 ? 7.984 -14.172 -15.703 1 95.75 145 ILE B O 1
ATOM 2913 N N . THR B 1 146 ? 7.32 -14.539 -17.797 1 95.25 146 THR B N 1
ATOM 2914 C CA . THR B 1 146 ? 6.363 -13.438 -17.781 1 95.25 146 THR B CA 1
ATOM 2915 C C . THR B 1 146 ? 5.246 -13.703 -16.781 1 95.25 146 THR B C 1
ATOM 2917 O O . THR B 1 146 ? 4.914 -12.828 -15.977 1 95.25 146 THR B O 1
ATOM 2920 N N . LEU B 1 147 ? 4.719 -14.914 -16.844 1 95.62 147 LEU B N 1
ATOM 2921 C CA . LEU B 1 147 ? 3.664 -15.297 -15.922 1 95.62 147 LEU B CA 1
ATOM 2922 C C . LEU B 1 147 ? 4.199 -15.383 -14.492 1 95.62 147 LEU B C 1
ATOM 2924 O O . LEU B 1 147 ? 3.539 -14.938 -13.547 1 95.62 147 LEU B O 1
ATOM 2928 N N . ALA B 1 148 ? 5.41 -15.945 -14.367 1 96.38 148 ALA B N 1
ATOM 2929 C CA . ALA B 1 148 ? 6.016 -16.031 -13.039 1 96.38 148 ALA B CA 1
ATOM 2930 C C . ALA B 1 148 ? 6.176 -14.641 -12.422 1 96.38 148 ALA B C 1
ATOM 2932 O O . ALA B 1 148 ? 5.875 -14.445 -11.242 1 96.38 148 ALA B O 1
ATOM 2933 N N . ALA B 1 149 ? 6.633 -13.703 -13.195 1 95.44 149 ALA B N 1
ATOM 2934 C CA . ALA B 1 149 ? 6.812 -12.328 -12.727 1 95.44 149 ALA B CA 1
ATOM 2935 C C . ALA B 1 149 ? 5.477 -11.703 -12.336 1 95.44 149 ALA B C 1
ATOM 2937 O O . ALA B 1 149 ? 5.383 -11.023 -11.312 1 95.44 149 ALA B O 1
ATOM 2938 N N . ALA B 1 150 ? 4.449 -11.953 -13.117 1 95.56 150 ALA B N 1
ATOM 2939 C CA . ALA B 1 150 ? 3.121 -11.422 -12.828 1 95.56 150 ALA B CA 1
ATOM 2940 C C . ALA B 1 150 ? 2.582 -11.984 -11.516 1 95.56 150 ALA B C 1
ATOM 2942 O O . ALA B 1 150 ? 1.965 -11.266 -10.727 1 95.56 150 ALA B O 1
ATOM 2943 N N . ILE B 1 151 ? 2.814 -13.219 -11.328 1 97.06 151 ILE B N 1
ATOM 2944 C CA . ILE B 1 151 ? 2.387 -13.898 -10.109 1 97.06 151 ILE B CA 1
ATOM 2945 C C . ILE B 1 151 ? 3.084 -13.273 -8.898 1 97.06 151 ILE B C 1
ATOM 2947 O O . ILE B 1 151 ? 2.434 -12.93 -7.91 1 97.06 151 ILE B O 1
ATOM 2951 N N . VAL B 1 152 ? 4.375 -13.102 -8.984 1 96.44 152 VAL B N 1
ATOM 2952 C CA . VAL B 1 152 ? 5.16 -12.539 -7.887 1 96.44 152 VAL B CA 1
ATOM 2953 C C . VAL B 1 152 ? 4.707 -11.109 -7.602 1 96.44 152 VAL B C 1
ATOM 2955 O O . VAL B 1 152 ? 4.52 -10.734 -6.441 1 96.44 152 VAL B O 1
ATOM 2958 N N . ASP B 1 153 ? 4.508 -10.344 -8.625 1 94.12 153 ASP B N 1
ATOM 2959 C CA . ASP B 1 153 ? 4.031 -8.969 -8.461 1 94.12 153 ASP B CA 1
ATOM 2960 C C . ASP B 1 153 ? 2.672 -8.938 -7.77 1 94.12 153 ASP B C 1
ATOM 2962 O O . ASP B 1 153 ? 2.418 -8.07 -6.93 1 94.12 153 ASP B O 1
ATOM 2966 N N . THR B 1 154 ? 1.8 -9.828 -8.141 1 96.75 154 THR B N 1
ATOM 2967 C CA . THR B 1 154 ? 0.469 -9.914 -7.551 1 96.75 154 THR B CA 1
ATOM 2968 C C . THR B 1 154 ? 0.558 -10.211 -6.055 1 96.75 154 THR B C 1
ATOM 2970 O O . THR B 1 154 ? -0.064 -9.523 -5.242 1 96.75 154 THR B O 1
ATOM 2973 N N . VAL B 1 155 ? 1.349 -11.211 -5.711 1 97.88 155 VAL B N 1
ATOM 2974 C CA . VAL B 1 155 ? 1.508 -11.602 -4.316 1 97.88 155 VAL B CA 1
ATOM 2975 C C . VAL B 1 155 ? 2.1 -10.445 -3.518 1 97.88 155 VAL B C 1
ATOM 2977 O O . VAL B 1 155 ? 1.604 -10.109 -2.439 1 97.88 155 VAL B O 1
ATOM 2980 N N . GLN B 1 156 ? 3.088 -9.859 -4.051 1 94.19 156 GLN B N 1
ATOM 2981 C CA . GLN B 1 156 ? 3.756 -8.758 -3.359 1 94.19 156 GLN B CA 1
ATOM 2982 C C . GLN B 1 156 ? 2.814 -7.57 -3.184 1 94.19 156 GLN B C 1
ATOM 2984 O O . GLN B 1 156 ? 2.809 -6.93 -2.129 1 94.19 156 GLN B O 1
ATOM 2989 N N . ALA B 1 157 ? 2.082 -7.262 -4.234 1 94.12 157 ALA B N 1
ATOM 2990 C CA . ALA B 1 157 ? 1.118 -6.172 -4.137 1 94.12 157 ALA B CA 1
ATOM 2991 C C . ALA B 1 157 ? 0.119 -6.418 -3.012 1 94.12 157 ALA B C 1
ATOM 2993 O O . ALA B 1 157 ? -0.186 -5.508 -2.234 1 94.12 157 ALA B O 1
ATOM 2994 N N . TYR B 1 158 ? -0.389 -7.602 -2.941 1 96.62 158 TYR B N 1
ATOM 2995 C CA . TYR B 1 158 ? -1.326 -7.918 -1.87 1 96.62 158 TYR B CA 1
ATOM 2996 C C . TYR B 1 158 ? -0.676 -7.738 -0.503 1 96.62 158 TYR B C 1
ATOM 2998 O O . TYR B 1 158 ? -1.266 -7.133 0.396 1 96.62 158 TYR B O 1
ATOM 3006 N N . VAL B 1 159 ? 0.53 -8.305 -0.331 1 96 159 VAL B N 1
ATOM 3007 C CA . VAL B 1 159 ? 1.225 -8.227 0.951 1 96 159 VAL B CA 1
ATOM 3008 C C . VAL B 1 159 ? 1.397 -6.77 1.356 1 96 159 VAL B C 1
ATOM 3010 O O . VAL B 1 159 ? 1.093 -6.391 2.49 1 96 159 VAL B O 1
ATOM 3013 N N . PHE B 1 160 ? 1.808 -6.023 0.442 1 91.44 160 PHE B N 1
ATOM 3014 C CA . PHE B 1 160 ? 2.031 -4.609 0.722 1 91.44 160 PHE B CA 1
ATOM 3015 C C . PHE B 1 160 ? 0.735 -3.934 1.155 1 91.44 160 PHE B C 1
ATOM 3017 O O . PHE B 1 160 ? 0.708 -3.219 2.16 1 91.44 160 PHE B O 1
ATOM 3024 N N . GLY B 1 161 ? -0.295 -4.145 0.407 1 91.81 161 GLY B N 1
ATOM 3025 C CA . GLY B 1 161 ? -1.572 -3.533 0.735 1 91.81 161 GLY B CA 1
ATOM 3026 C C . GLY B 1 161 ? -2.123 -3.982 2.076 1 91.81 161 GLY B C 1
ATOM 3027 O O . GLY B 1 161 ? -2.615 -3.164 2.855 1 91.81 161 GLY B O 1
ATOM 3028 N N . ALA B 1 162 ? -2.053 -5.242 2.344 1 93.38 162 ALA B N 1
ATOM 3029 C CA . ALA B 1 162 ? -2.559 -5.797 3.598 1 93.38 162 ALA B CA 1
ATOM 3030 C C . ALA B 1 162 ? -1.798 -5.227 4.793 1 93.38 162 ALA B C 1
ATOM 3032 O O . ALA B 1 162 ? -2.4 -4.875 5.809 1 93.38 162 ALA B O 1
ATOM 3033 N N . VAL B 1 163 ? -0.487 -5.121 4.676 1 91.56 163 VAL B N 1
ATOM 3034 C CA . VAL B 1 163 ? 0.328 -4.609 5.773 1 91.56 163 VAL B CA 1
ATOM 3035 C C . VAL B 1 163 ? 0.083 -3.111 5.949 1 91.56 163 VAL B C 1
ATOM 3037 O O . VAL B 1 163 ? -0.005 -2.617 7.074 1 91.56 163 VAL B O 1
ATOM 3040 N N . ALA B 1 164 ? 0.003 -2.451 4.82 1 86.19 164 ALA B N 1
ATOM 3041 C CA . ALA B 1 164 ? -0.286 -1.021 4.898 1 86.19 164 ALA B CA 1
ATOM 3042 C C . ALA B 1 164 ? -1.588 -0.766 5.652 1 86.19 164 ALA B C 1
ATOM 3044 O O . ALA B 1 164 ? -1.664 0.145 6.48 1 86.19 164 ALA B O 1
ATOM 3045 N N . GLN B 1 165 ? -2.584 -1.522 5.352 1 84.19 165 GLN B N 1
ATOM 3046 C CA . GLN B 1 165 ? -3.863 -1.384 6.039 1 84.19 165 GLN B CA 1
ATOM 3047 C C . GLN B 1 165 ? -3.721 -1.678 7.531 1 84.19 165 GLN B C 1
ATOM 3049 O O . GLN B 1 165 ? -4.281 -0.966 8.367 1 84.19 165 GLN B O 1
ATOM 3054 N N . GLN B 1 166 ? -3.012 -2.709 7.852 1 87.19 166 GLN B N 1
ATOM 3055 C CA . GLN B 1 166 ? -2.775 -3.068 9.25 1 87.19 166 GLN B CA 1
ATOM 3056 C C . GLN B 1 166 ? -2.072 -1.939 9.992 1 87.19 166 GLN B C 1
ATOM 3058 O O . GLN B 1 166 ? -2.496 -1.555 11.086 1 87.19 166 GLN B O 1
ATOM 3063 N N . LEU B 1 167 ? -1.056 -1.459 9.414 1 83.69 167 LEU B N 1
ATOM 3064 C CA . LEU B 1 167 ? -0.262 -0.414 10.055 1 83.69 167 LEU B CA 1
ATOM 3065 C C . LEU B 1 167 ? -1.064 0.876 10.18 1 83.69 167 LEU B C 1
ATOM 3067 O O . LEU B 1 167 ? -0.925 1.605 11.164 1 83.69 167 LEU B O 1
ATOM 3071 N N . ALA B 1 168 ? -1.867 1.18 9.18 1 77.62 168 ALA B N 1
ATOM 3072 C CA . ALA B 1 168 ? -2.734 2.354 9.234 1 77.62 168 ALA B CA 1
ATOM 3073 C C . ALA B 1 168 ? -3.707 2.262 10.406 1 77.62 168 ALA B C 1
ATOM 3075 O O . ALA B 1 168 ? -3.951 3.252 11.102 1 77.62 168 ALA B O 1
ATOM 3076 N N . GLU B 1 169 ? -4.324 1.104 10.523 1 76.5 169 GLU B N 1
ATOM 3077 C CA . GLU B 1 169 ? -5.238 0.879 11.641 1 76.5 169 GLU B CA 1
ATOM 3078 C C . GLU B 1 169 ? -4.535 1.067 12.977 1 76.5 169 GLU B C 1
ATOM 3080 O O . GLU B 1 169 ? -5.086 1.678 13.898 1 76.5 169 GLU B O 1
ATOM 3085 N N . GLU B 1 170 ? -3.342 0.556 13.094 1 77.25 170 GLU B N 1
ATOM 3086 C CA . GLU B 1 170 ? -2.568 0.674 14.32 1 77.25 170 GLU B CA 1
ATOM 3087 C C . GLU B 1 170 ? -2.199 2.127 14.609 1 77.25 170 GLU B C 1
ATOM 3089 O O . GLU B 1 170 ? -2.229 2.568 15.758 1 77.25 170 GLU B O 1
ATOM 3094 N N . LYS B 1 171 ? -1.815 2.803 13.586 1 75.31 171 LYS B N 1
ATOM 3095 C CA . LYS B 1 171 ? -1.468 4.215 13.727 1 75.31 171 LYS B CA 1
ATOM 3096 C C . LYS B 1 171 ? -2.676 5.035 14.172 1 75.31 171 LYS B C 1
ATOM 3098 O O . LYS B 1 171 ? -2.549 5.934 15 1 75.31 171 LYS B O 1
ATOM 3103 N N . ALA B 1 172 ? -3.801 4.812 13.586 1 70.06 172 ALA B N 1
ATOM 3104 C CA . ALA B 1 172 ? -5.027 5.5 13.977 1 70.06 172 ALA B CA 1
ATOM 3105 C C . ALA B 1 172 ? -5.32 5.297 15.461 1 70.06 172 ALA B C 1
ATOM 3107 O O . ALA B 1 172 ? -5.711 6.238 16.156 1 70.06 172 ALA B O 1
ATOM 3108 N N . GLN B 1 173 ? -5.078 4.082 15.859 1 70.88 173 GLN B N 1
ATOM 3109 C CA . GLN B 1 173 ? -5.281 3.76 17.266 1 70.88 173 GLN B CA 1
ATOM 3110 C C . GLN B 1 173 ? -4.305 4.527 18.156 1 70.88 173 GLN B C 1
ATOM 3112 O O . GLN B 1 173 ? -4.691 5.07 19.188 1 70.88 173 GLN B O 1
ATOM 3117 N N . ARG B 1 174 ? -3.082 4.656 17.719 1 71.38 174 ARG B N 1
ATOM 3118 C CA . ARG B 1 174 ? -2.051 5.332 18.5 1 71.38 174 ARG B CA 1
ATOM 3119 C C . ARG B 1 174 ? -2.283 6.836 18.531 1 71.38 174 ARG B C 1
ATOM 3121 O O . ARG B 1 174 ? -2.055 7.488 19.547 1 71.38 174 ARG B O 1
ATOM 3128 N N . ARG B 1 175 ? -2.623 7.332 17.438 1 69.62 175 ARG B N 1
ATOM 3129 C CA . ARG B 1 175 ? -2.865 8.766 17.328 1 69.62 175 ARG B CA 1
ATOM 3130 C C . ARG B 1 175 ? -3.904 9.227 18.344 1 69.62 175 ARG B C 1
ATOM 3132 O O . ARG B 1 175 ? -3.801 10.32 18.891 1 69.62 175 ARG B O 1
ATOM 3139 N N . THR B 1 176 ? -4.844 8.359 18.594 1 68.88 176 THR B N 1
ATOM 3140 C CA . THR B 1 176 ? -5.871 8.727 19.562 1 68.88 176 THR B CA 1
ATOM 3141 C C . THR B 1 176 ? -5.395 8.469 20.984 1 68.88 176 THR B C 1
ATOM 3143 O O . THR B 1 176 ? -5.965 8.992 21.938 1 68.88 176 THR B O 1
ATOM 3146 N N . GLY B 1 177 ? -4.199 7.812 21 1 72.94 177 GLY B N 1
ATOM 3147 C CA . GLY B 1 177 ? -3.713 7.41 22.312 1 72.94 177 GLY B CA 1
ATOM 3148 C C . GLY B 1 177 ? -4.652 6.461 23.031 1 72.94 177 GLY B C 1
ATOM 3149 O O . GLY B 1 177 ? -4.488 6.211 24.234 1 72.94 177 GLY B O 1
ATOM 3150 N N . LEU B 1 178 ? -5.574 6.129 22.406 1 73.44 178 LEU B N 1
ATOM 3151 C CA . LEU B 1 178 ? -6.594 5.273 23 1 73.44 178 LEU B CA 1
ATOM 3152 C C . LEU B 1 178 ? -6.312 3.805 22.688 1 73.44 178 LEU B C 1
ATOM 3154 O O . LEU B 1 178 ? -5.695 3.48 21.672 1 73.44 178 LEU B O 1
ATOM 3158 N N . THR B 1 179 ? -6.559 2.99 23.734 1 76 179 THR B N 1
ATOM 3159 C CA . THR B 1 179 ? -6.602 1.567 23.422 1 76 179 THR B CA 1
ATOM 3160 C C . THR B 1 179 ? -7.691 1.275 22.391 1 76 179 THR B C 1
ATOM 3162 O O . THR B 1 179 ? -8.539 2.129 22.109 1 76 179 THR B O 1
ATOM 3165 N N . GLU B 1 180 ? -7.562 0.14 21.75 1 73.25 180 GLU B N 1
ATOM 3166 C CA . GLU B 1 180 ? -8.602 -0.241 20.797 1 73.25 180 GLU B CA 1
ATOM 3167 C C . GLU B 1 180 ? -9.992 -0.116 21.422 1 73.25 180 GLU B C 1
ATOM 3169 O O . GLU B 1 180 ? -10.914 0.416 20.797 1 73.25 180 GLU B O 1
ATOM 3174 N N . ALA B 1 181 ? -10.055 -0.679 22.641 1 77.12 181 ALA B N 1
ATOM 3175 C CA . ALA B 1 181 ? -11.336 -0.626 23.344 1 77.12 181 ALA B CA 1
ATOM 3176 C C . ALA B 1 181 ? -11.766 0.817 23.594 1 77.12 181 ALA B C 1
ATOM 3178 O O . ALA B 1 181 ? -12.938 1.159 23.406 1 77.12 181 ALA B O 1
ATOM 3179 N N . GLN B 1 182 ? -10.797 1.653 24.016 1 75.5 182 GLN B N 1
ATOM 3180 C CA . GLN B 1 182 ? -11.094 3.061 24.266 1 75.5 182 GLN B CA 1
ATOM 3181 C C . GLN B 1 182 ? -11.484 3.779 22.984 1 75.5 182 GLN B C 1
ATOM 3183 O O . GLN B 1 182 ? -12.391 4.609 22.984 1 75.5 182 GLN B O 1
ATOM 3188 N N . TRP B 1 183 ? -10.797 3.441 21.969 1 74.38 183 TRP B N 1
ATOM 3189 C CA . TRP B 1 183 ? -11.117 4.027 20.672 1 74.38 183 TRP B CA 1
ATOM 3190 C C . TRP B 1 183 ? -12.516 3.629 20.219 1 74.38 183 TRP B C 1
ATOM 3192 O O . TRP B 1 183 ? -13.289 4.473 19.766 1 74.38 183 TRP B O 1
ATOM 3202 N N . GLN B 1 184 ? -12.844 2.379 20.328 1 75.25 184 GLN B N 1
ATOM 3203 C CA . GLN B 1 184 ? -14.172 1.895 19.953 1 75.25 184 GLN B CA 1
ATOM 3204 C C . GLN B 1 184 ? -15.258 2.613 20.75 1 75.25 184 GLN B C 1
ATOM 3206 O O . GLN B 1 184 ? -16.312 2.949 20.188 1 75.25 184 GLN B O 1
ATOM 3211 N N . GLN B 1 185 ? -14.961 2.867 21.984 1 79.06 185 GLN B N 1
ATOM 3212 C CA . GLN B 1 185 ? -15.922 3.572 22.812 1 79.06 185 GLN B CA 1
ATOM 3213 C C . GLN B 1 185 ? -16.094 5.02 22.375 1 79.06 185 GLN B C 1
ATOM 3215 O O . G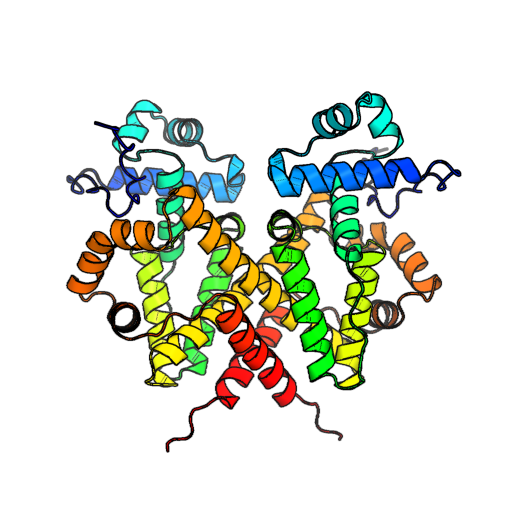LN B 1 185 ? -17.188 5.578 22.438 1 79.06 185 GLN B O 1
ATOM 3220 N N . SER B 1 186 ? -14.969 5.547 21.891 1 75.44 186 SER B N 1
ATOM 3221 C CA . SER B 1 186 ? -14.984 6.953 21.5 1 75.44 186 SER B CA 1
ATOM 3222 C C . SER B 1 186 ? -15.766 7.152 20.203 1 75.44 186 SER B C 1
ATOM 3224 O O . SER B 1 186 ? -16.391 8.195 20 1 75.44 186 SER B O 1
ATOM 3226 N N . VAL B 1 187 ? -15.727 6.188 19.391 1 79.19 187 VAL B N 1
ATOM 3227 C CA . VAL B 1 187 ? -16.375 6.352 18.094 1 79.19 187 VAL B CA 1
ATOM 3228 C C . VAL B 1 187 ? -17.781 5.75 18.141 1 79.19 187 VAL B C 1
ATOM 3230 O O . VAL B 1 187 ? -18.562 5.945 17.219 1 79.19 187 VAL B O 1
ATOM 3233 N N . ALA B 1 188 ? -18.141 5.117 19.203 1 83.88 188 ALA B N 1
ATOM 3234 C CA . ALA B 1 188 ? -19.375 4.352 19.312 1 83.88 188 ALA B CA 1
ATOM 3235 C C . ALA B 1 188 ? -20.594 5.242 19.078 1 83.88 188 ALA B C 1
ATOM 3237 O O . ALA B 1 188 ? -21.516 4.871 18.344 1 83.88 188 ALA B O 1
ATOM 3238 N N . PRO B 1 189 ? -20.609 6.395 19.719 1 82.31 189 PRO B N 1
ATOM 3239 C CA . PRO B 1 189 ? -21.781 7.238 19.484 1 82.31 189 PRO B CA 1
ATOM 3240 C C . PRO B 1 189 ? -21.953 7.617 18.016 1 82.31 189 PRO B C 1
ATOM 3242 O O . PRO B 1 189 ? -23.078 7.633 17.5 1 82.31 189 PRO B O 1
ATOM 3245 N N . TYR B 1 190 ? -20.859 7.914 17.406 1 82.31 190 TYR B N 1
ATOM 3246 C CA . TYR B 1 190 ? -20.922 8.234 15.984 1 82.31 190 TYR B CA 1
ATOM 3247 C C . TYR B 1 190 ? -21.406 7.035 15.18 1 82.31 190 TYR B C 1
ATOM 3249 O O . TYR B 1 190 ? -22.266 7.172 14.305 1 82.31 190 TYR B O 1
ATOM 3257 N N . ILE B 1 191 ? -20.859 5.93 15.445 1 85.69 191 ILE B N 1
ATOM 3258 C CA . ILE B 1 191 ? -21.234 4.711 14.734 1 85.69 191 ILE B CA 1
ATOM 3259 C C . ILE B 1 191 ? -22.719 4.414 14.953 1 85.69 191 ILE B C 1
ATOM 3261 O O . ILE B 1 191 ? -23.422 4.016 14.023 1 85.69 191 ILE B O 1
ATOM 3265 N N . ARG B 1 192 ? -23.172 4.645 16.125 1 89.5 192 ARG B N 1
ATOM 3266 C CA . ARG B 1 192 ? -24.594 4.449 16.406 1 89.5 192 ARG B CA 1
ATOM 3267 C C . ARG B 1 192 ? -25.453 5.359 15.539 1 89.5 192 ARG B C 1
ATOM 3269 O O . ARG B 1 192 ? -26.484 4.938 15.016 1 89.5 192 ARG B O 1
ATOM 3276 N N . GLY B 1 193 ? -24.984 6.59 15.461 1 88.25 193 GLY B N 1
ATOM 3277 C CA . GLY B 1 193 ? -25.688 7.508 14.57 1 88.25 193 GLY B CA 1
ATOM 3278 C C . GLY B 1 193 ? -25.703 7.047 13.125 1 88.25 193 GLY B C 1
ATOM 3279 O O . GLY B 1 193 ? -26.719 7.152 12.445 1 88.25 193 GLY B O 1
ATOM 3280 N N . VAL B 1 194 ? -24.609 6.555 12.719 1 86.56 194 VAL B N 1
ATOM 3281 C CA . VAL B 1 194 ? -24.484 6.027 11.367 1 86.56 194 VAL B CA 1
ATOM 3282 C C . VAL B 1 194 ? -25.422 4.844 11.18 1 86.56 194 VAL B C 1
ATOM 3284 O O . VAL B 1 194 ? -26.141 4.77 10.172 1 86.56 194 VAL B O 1
ATOM 3287 N N . LEU B 1 195 ? -25.5 4.004 12.133 1 90.31 195 LEU B N 1
ATOM 3288 C CA . LEU B 1 195 ? -26.391 2.842 12.07 1 90.31 195 LEU B CA 1
ATOM 3289 C C . LEU B 1 195 ? -27.844 3.266 12.047 1 90.31 195 LEU B C 1
ATOM 3291 O O . LEU B 1 195 ? -28.641 2.734 11.266 1 90.31 195 LEU B O 1
ATOM 3295 N N . ASP B 1 196 ? -28.188 4.211 12.836 1 92.62 196 ASP B N 1
ATOM 3296 C CA . ASP B 1 196 ? -29.562 4.664 12.984 1 92.62 196 ASP B CA 1
ATOM 3297 C C . ASP B 1 196 ? -30.047 5.367 11.719 1 92.62 196 ASP B C 1
ATOM 3299 O O . ASP B 1 196 ? -31.25 5.406 11.438 1 92.62 196 ASP B O 1
ATOM 3303 N N . SER B 1 197 ? -29.109 5.957 11.008 1 91.88 197 SER B N 1
ATOM 3304 C CA . SER B 1 197 ? -29.484 6.664 9.789 1 91.88 197 SER B CA 1
ATOM 3305 C C . SER B 1 197 ? -30.062 5.711 8.758 1 91.88 197 SER B C 1
ATOM 3307 O O . SER B 1 197 ? -30.859 6.121 7.91 1 91.88 197 SER B O 1
ATOM 3309 N N . GLY B 1 198 ? -29.641 4.461 8.703 1 93 198 GLY B N 1
ATOM 3310 C CA . GLY B 1 198 ? -30.094 3.463 7.746 1 93 198 GLY B CA 1
ATOM 3311 C C . GLY B 1 198 ? -29.484 3.631 6.367 1 93 198 GLY B C 1
ATOM 3312 O O . GLY B 1 198 ? -29.797 2.885 5.441 1 93 198 GLY B O 1
ATOM 3313 N N . ASP B 1 199 ? -28.594 4.555 6.266 1 92.5 199 ASP B N 1
ATOM 3314 C CA . ASP B 1 199 ? -28.031 4.922 4.965 1 92.5 199 ASP B CA 1
ATOM 3315 C C . ASP B 1 199 ? -27 3.898 4.496 1 92.5 199 ASP B C 1
ATOM 3317 O O . ASP B 1 199 ? -26.641 3.869 3.32 1 92.5 199 ASP B O 1
ATOM 3321 N N . TYR B 1 200 ? -26.531 3.055 5.398 1 94.5 200 TYR B N 1
ATOM 3322 C CA . TYR B 1 200 ? -25.453 2.105 5.113 1 94.5 200 TYR B CA 1
ATOM 3323 C C . TYR B 1 200 ? -25.812 0.716 5.629 1 94.5 200 TYR B C 1
ATOM 3325 O O . TYR B 1 200 ? -25.203 0.235 6.594 1 94.5 200 TYR B O 1
ATOM 3333 N N . PRO B 1 201 ? -26.703 0.041 4.984 1 95.12 201 PRO B N 1
ATOM 3334 C CA . PRO B 1 201 ? -27.266 -1.201 5.523 1 95.12 201 PRO B CA 1
ATOM 3335 C C . PRO B 1 201 ? -26.219 -2.305 5.664 1 95.12 201 PRO B C 1
ATOM 3337 O O . PRO B 1 201 ? -26.234 -3.049 6.648 1 95.12 201 PRO B O 1
ATOM 3340 N N . GLU B 1 202 ? -25.359 -2.443 4.707 1 95.19 202 GLU B N 1
ATOM 3341 C CA . GLU B 1 202 ? -24.391 -3.521 4.797 1 95.19 202 GLU B CA 1
ATOM 3342 C C . GLU B 1 202 ? -23.328 -3.217 5.848 1 95.19 202 GLU B C 1
ATOM 3344 O O . GLU B 1 202 ? -22.828 -4.125 6.523 1 95.19 202 GLU B O 1
ATOM 3349 N N . PHE B 1 203 ? -22.922 -1.954 5.973 1 93.19 203 PHE B N 1
ATOM 3350 C CA . PHE B 1 203 ? -22.016 -1.559 7.047 1 93.19 203 PHE B CA 1
ATOM 3351 C C . PHE B 1 203 ? -22.641 -1.858 8.406 1 93.19 203 PHE B C 1
ATOM 3353 O O . PHE B 1 203 ? -21.953 -2.357 9.305 1 93.19 203 PHE B O 1
ATOM 3360 N N . ALA B 1 204 ? -23.906 -1.521 8.547 1 93.94 204 ALA B N 1
ATOM 3361 C CA . ALA B 1 204 ? -24.625 -1.804 9.797 1 93.94 204 ALA B CA 1
ATOM 3362 C C . ALA B 1 204 ? -24.594 -3.295 10.117 1 93.94 204 ALA B C 1
ATOM 3364 O O . ALA B 1 204 ? -24.359 -3.684 11.266 1 93.94 204 ALA B O 1
ATOM 3365 N N . ARG B 1 205 ? -24.828 -4.051 9.102 1 94.94 205 ARG B N 1
ATOM 3366 C CA . ARG B 1 205 ? -24.781 -5.496 9.281 1 94.94 205 ARG B CA 1
ATOM 3367 C C . ARG B 1 205 ? -23.406 -5.949 9.734 1 94.94 205 ARG B C 1
ATOM 3369 O O . ARG B 1 205 ? -23.281 -6.809 10.609 1 94.94 205 ARG B O 1
ATOM 3376 N N . ARG B 1 206 ? -22.328 -5.383 9.156 1 93.31 206 ARG B N 1
ATOM 3377 C CA . ARG B 1 206 ? -20.969 -5.746 9.531 1 93.31 206 ARG B CA 1
ATOM 3378 C C . ARG B 1 206 ? -20.688 -5.406 10.992 1 93.31 206 ARG B C 1
ATOM 3380 O O . ARG B 1 206 ? -20.156 -6.23 11.734 1 93.31 206 ARG B O 1
ATOM 3387 N N . VAL B 1 207 ? -21.062 -4.227 11.398 1 89.88 207 VAL B N 1
ATOM 3388 C CA . VAL B 1 207 ? -20.812 -3.756 12.758 1 89.88 207 VAL B CA 1
ATOM 3389 C C . VAL B 1 207 ? -21.531 -4.652 13.758 1 89.88 207 VAL B C 1
ATOM 3391 O O . VAL B 1 207 ? -20.969 -5.016 14.797 1 89.88 207 VAL B O 1
ATOM 3394 N N . ARG B 1 208 ? -22.703 -5.125 13.422 1 91.31 208 ARG B N 1
ATOM 3395 C CA . ARG B 1 208 ? -23.562 -5.863 14.352 1 91.31 208 ARG B CA 1
ATOM 3396 C C . ARG B 1 208 ? -23.188 -7.34 14.383 1 91.31 208 ARG B C 1
ATOM 3398 O O . ARG B 1 208 ? -23.219 -7.977 15.438 1 91.31 208 ARG B O 1
ATOM 3405 N N . GLU B 1 209 ? -22.812 -7.848 13.195 1 92.88 209 GLU B N 1
ATOM 3406 C CA . GLU B 1 209 ? -22.844 -9.305 13.07 1 92.88 209 GLU B CA 1
ATOM 3407 C C . GLU B 1 209 ? -21.469 -9.859 12.75 1 92.88 209 GLU B C 1
ATOM 3409 O O . GLU B 1 209 ? -21.203 -11.047 12.977 1 92.88 209 GLU B O 1
ATOM 3414 N N . ALA B 1 210 ? -20.656 -9.102 12.172 1 92 210 ALA B N 1
ATOM 3415 C CA . ALA B 1 210 ? -19.422 -9.656 11.633 1 92 210 ALA B CA 1
ATOM 3416 C C . ALA B 1 210 ? -18.406 -9.938 12.742 1 92 210 ALA B C 1
ATOM 3418 O O . ALA B 1 210 ? -18.281 -9.156 13.688 1 92 210 ALA B O 1
ATOM 3419 N N . ALA B 1 211 ? -17.75 -11.062 12.57 1 89.81 211 ALA B N 1
ATOM 3420 C CA . ALA B 1 211 ? -16.547 -11.281 13.383 1 89.81 211 ALA B CA 1
ATOM 3421 C C . ALA B 1 211 ? -15.469 -10.258 13.055 1 89.81 211 ALA B C 1
ATOM 3423 O O . ALA B 1 211 ? -15.539 -9.57 12.031 1 89.81 211 ALA B O 1
ATOM 3424 N N . ASP B 1 212 ? -14.625 -10.07 13.961 1 83.88 212 ASP B N 1
ATOM 3425 C CA . ASP B 1 212 ? -13.523 -9.133 13.773 1 83.88 212 ASP B CA 1
ATOM 3426 C C . ASP B 1 212 ? -12.18 -9.844 13.844 1 83.88 212 ASP B C 1
ATOM 3428 O O . ASP B 1 212 ? -11.453 -9.703 14.836 1 83.88 212 ASP B O 1
ATOM 3432 N N . PRO B 1 213 ? -11.836 -10.484 12.789 1 89.31 213 PRO B N 1
ATOM 3433 C CA . PRO B 1 213 ? -10.531 -11.141 12.812 1 89.31 213 PRO B CA 1
ATOM 3434 C C . PRO B 1 213 ? -9.375 -10.164 12.984 1 89.31 213 PRO B C 1
ATOM 3436 O O . PRO B 1 213 ? -9.492 -8.992 12.609 1 89.31 213 PRO B O 1
ATOM 3439 N N . ASP B 1 214 ? -8.359 -10.664 13.617 1 89.5 214 ASP B N 1
ATOM 3440 C CA . ASP B 1 214 ? -7.191 -9.797 13.75 1 89.5 214 ASP B CA 1
ATOM 3441 C C . ASP B 1 214 ? -6.445 -9.672 12.422 1 89.5 214 ASP B C 1
ATOM 3443 O O . ASP B 1 214 ? -6.836 -10.281 11.43 1 89.5 214 ASP B O 1
ATOM 3447 N N . ALA B 1 215 ? -5.438 -8.859 12.461 1 89.81 215 ALA B N 1
ATOM 3448 C CA . ALA B 1 215 ? -4.719 -8.516 11.234 1 89.81 215 ALA B CA 1
ATOM 3449 C C . ALA B 1 215 ? -4.094 -9.758 10.609 1 89.81 215 ALA B C 1
ATOM 3451 O O . ALA B 1 215 ? -4.051 -9.891 9.383 1 89.81 215 ALA B O 1
ATOM 3452 N N . ALA B 1 216 ? -3.512 -10.703 11.438 1 94.06 216 ALA B N 1
ATOM 3453 C CA . ALA B 1 216 ? -2.873 -11.914 10.938 1 94.06 216 ALA B CA 1
ATOM 3454 C C . ALA B 1 216 ? -3.889 -12.82 10.25 1 94.06 216 ALA B C 1
ATOM 3456 O O . ALA B 1 216 ? -3.602 -13.406 9.203 1 94.06 216 ALA B O 1
ATOM 3457 N N . GLN B 1 217 ? -5.051 -12.961 10.812 1 94.81 217 GLN B N 1
ATOM 3458 C CA . GLN B 1 217 ? -6.117 -13.781 10.242 1 94.81 217 GLN B CA 1
ATOM 3459 C C . GLN B 1 217 ? -6.598 -13.211 8.906 1 94.81 217 GLN B C 1
ATOM 3461 O O . GLN B 1 217 ? -6.793 -13.945 7.945 1 94.81 217 GLN B O 1
ATOM 3466 N N . ARG B 1 218 ? -6.773 -11.914 8.891 1 93.88 218 ARG B N 1
ATOM 3467 C CA . ARG B 1 218 ? -7.188 -11.242 7.66 1 93.88 218 ARG B CA 1
ATOM 3468 C C . ARG B 1 218 ? -6.156 -11.445 6.555 1 93.88 218 ARG B C 1
ATOM 3470 O O . ARG B 1 218 ? -6.512 -11.727 5.406 1 93.88 218 ARG B O 1
ATOM 3477 N N . PHE B 1 219 ? -4.895 -11.328 6.961 1 97.38 219 PHE B N 1
ATOM 3478 C CA . PHE B 1 219 ? -3.818 -11.508 6 1 97.38 219 PHE B CA 1
ATOM 3479 C C . PHE B 1 219 ? -3.844 -12.914 5.414 1 97.38 219 PHE B C 1
ATOM 3481 O O . PHE B 1 219 ? -3.738 -13.086 4.199 1 97.38 219 PHE B O 1
ATOM 3488 N N . THR B 1 220 ? -3.936 -13.875 6.273 1 97.56 220 THR B N 1
ATOM 3489 C CA . THR B 1 220 ? -3.912 -15.266 5.855 1 97.56 220 THR B CA 1
ATOM 3490 C C . THR B 1 220 ? -5.062 -15.57 4.898 1 97.56 220 THR B C 1
ATOM 3492 O O . THR B 1 220 ? -4.871 -16.219 3.869 1 97.56 220 THR B O 1
ATOM 3495 N N . PHE B 1 221 ? -6.242 -15.109 5.211 1 96.75 221 PHE B N 1
ATOM 3496 C CA . PHE B 1 221 ? -7.387 -15.32 4.336 1 96.75 221 PHE B CA 1
ATOM 3497 C C . PHE B 1 221 ? -7.133 -14.719 2.957 1 96.75 221 PHE B C 1
ATOM 3499 O O . PHE B 1 221 ? -7.348 -15.375 1.938 1 96.75 221 PHE B O 1
ATOM 3506 N N . GLY B 1 222 ? -6.734 -13.43 2.92 1 97.81 222 GLY B N 1
ATOM 3507 C CA . GLY B 1 222 ? -6.477 -12.766 1.653 1 97.81 222 GLY B CA 1
ATOM 3508 C C . GLY B 1 222 ? -5.391 -13.438 0.835 1 97.81 222 GLY B C 1
ATOM 3509 O O . GLY B 1 222 ? -5.516 -13.57 -0.384 1 97.81 222 GLY B O 1
ATOM 3510 N N . LEU B 1 223 ? -4.324 -13.82 1.526 1 98.38 223 LEU B N 1
ATOM 3511 C CA . LEU B 1 223 ? -3.256 -14.516 0.816 1 98.38 223 LEU B CA 1
ATOM 3512 C C . LEU B 1 223 ? -3.758 -15.828 0.228 1 98.38 223 LEU B C 1
ATOM 3514 O O . LEU B 1 223 ? -3.398 -16.188 -0.895 1 98.38 223 LEU B O 1
ATOM 3518 N N . ASP B 1 224 ? -4.566 -16.578 0.985 1 97.62 224 ASP B N 1
ATOM 3519 C CA . ASP B 1 224 ? -5.156 -17.812 0.478 1 97.62 224 ASP B CA 1
ATOM 3520 C C . ASP B 1 224 ? -5.973 -17.547 -0.788 1 97.62 224 ASP B C 1
ATOM 3522 O O . ASP B 1 224 ? -5.902 -18.312 -1.748 1 97.62 224 ASP B O 1
ATOM 3526 N N . CYS B 1 225 ? -6.734 -16.469 -0.785 1 97.25 225 CYS B N 1
ATOM 3527 C CA . CYS B 1 225 ? -7.5 -16.109 -1.974 1 97.25 225 CYS B CA 1
ATOM 3528 C C . CYS B 1 225 ? -6.578 -15.867 -3.164 1 97.25 225 CYS B C 1
ATOM 3530 O O . CYS B 1 225 ? -6.824 -16.391 -4.258 1 97.25 225 CYS B O 1
ATOM 3532 N N . VAL B 1 226 ? -5.531 -15.094 -2.961 1 98.06 226 VAL B N 1
ATOM 3533 C CA . VAL B 1 226 ? -4.59 -14.773 -4.027 1 98.06 226 VAL B CA 1
ATOM 3534 C C . VAL B 1 226 ? -3.973 -16.062 -4.574 1 98.06 226 VAL B C 1
ATOM 3536 O O . VAL B 1 226 ? -3.965 -16.281 -5.789 1 98.06 226 VAL B O 1
ATOM 3539 N N . LEU B 1 227 ? -3.484 -16.906 -3.68 1 97.94 227 LEU B N 1
ATOM 3540 C CA . LEU B 1 227 ? -2.812 -18.141 -4.094 1 97.94 227 LEU B CA 1
ATOM 3541 C C . LEU B 1 227 ? -3.793 -19.094 -4.766 1 97.94 227 LEU B C 1
ATOM 3543 O O . LEU B 1 227 ? -3.439 -19.781 -5.727 1 97.94 227 LEU B O 1
ATOM 3547 N N . ASP B 1 228 ? -5.035 -19.203 -4.246 1 96.69 228 ASP B N 1
ATOM 3548 C CA . ASP B 1 228 ? -6.066 -20.016 -4.898 1 96.69 228 ASP B CA 1
ATOM 3549 C C . ASP B 1 228 ? -6.336 -19.516 -6.316 1 96.69 228 ASP B C 1
ATOM 3551 O O . ASP B 1 228 ? -6.543 -20.312 -7.234 1 96.69 228 ASP B O 1
ATOM 3555 N N . GLY B 1 229 ? -6.371 -18.234 -6.48 1 97.12 229 GLY B N 1
ATOM 3556 C CA . GLY B 1 229 ? -6.574 -17.656 -7.797 1 97.12 229 GLY B CA 1
ATOM 3557 C C . GLY B 1 229 ? -5.449 -17.984 -8.766 1 97.12 229 GLY B C 1
ATOM 3558 O O . GLY B 1 229 ? -5.695 -18.234 -9.945 1 97.12 229 GLY B O 1
ATOM 3559 N N . ILE B 1 230 ? -4.258 -17.906 -8.273 1 96.12 230 ILE B N 1
ATOM 3560 C CA . ILE B 1 230 ? -3.1 -18.281 -9.086 1 96.12 230 ILE B CA 1
ATOM 3561 C C . ILE B 1 230 ? -3.207 -19.734 -9.5 1 96.12 230 ILE B C 1
ATOM 3563 O O . ILE B 1 230 ? -2.979 -20.078 -10.664 1 96.12 230 ILE B O 1
ATOM 3567 N N . ALA B 1 231 ? -3.584 -20.578 -8.547 1 94.94 231 ALA B N 1
ATOM 3568 C CA . ALA B 1 231 ? -3.738 -22.016 -8.836 1 94.94 231 ALA B CA 1
ATOM 3569 C C . ALA B 1 231 ? -4.742 -22.234 -9.953 1 94.94 231 ALA B C 1
ATOM 3571 O O . ALA B 1 231 ? -4.574 -23.141 -10.773 1 94.94 231 ALA B O 1
ATOM 3572 N N . ALA B 1 232 ? -5.727 -21.438 -10.023 1 91.5 232 ALA B N 1
ATOM 3573 C CA . ALA B 1 232 ? -6.789 -21.594 -11.016 1 91.5 232 ALA B CA 1
ATOM 3574 C C . ALA B 1 232 ? -6.301 -21.203 -12.406 1 91.5 232 ALA B C 1
ATOM 3576 O O . ALA B 1 232 ? -6.949 -21.516 -13.414 1 91.5 232 ALA B O 1
ATOM 3577 N N . ARG B 1 233 ? -5.219 -20.531 -12.516 1 86.38 233 ARG B N 1
ATOM 3578 C CA . ARG B 1 233 ? -4.699 -20.047 -13.797 1 86.38 233 ARG B CA 1
ATOM 3579 C C . ARG B 1 233 ? -3.594 -20.969 -14.312 1 86.38 233 ARG B C 1
ATOM 3581 O O . ARG B 1 233 ? -2.82 -20.578 -15.188 1 86.38 233 ARG B O 1
ATOM 3588 N N . ARG B 1 234 ? -3.488 -22.062 -13.758 1 79.06 234 ARG B N 1
ATOM 3589 C CA . ARG B 1 234 ? -2.445 -23 -14.18 1 79.06 234 ARG B CA 1
ATOM 3590 C C . ARG B 1 234 ? -2.527 -23.266 -15.68 1 79.06 234 ARG B C 1
ATOM 3592 O O . ARG B 1 234 ? -3.602 -23.578 -16.203 1 79.06 234 ARG B O 1
ATOM 3599 N N . PRO B 1 235 ? -1.559 -22.719 -16.453 1 64.88 235 PRO B N 1
ATOM 3600 C CA . PRO B 1 235 ? -1.566 -23.078 -17.875 1 64.88 235 PRO B CA 1
ATOM 3601 C C . PRO B 1 235 ? -1.751 -24.578 -18.094 1 64.88 235 PRO B C 1
ATOM 3603 O O . PRO B 1 235 ? -1.35 -25.391 -17.25 1 64.88 235 PRO B O 1
ATOM 3606 N N . ASP B 1 236 ? -2.832 -25.062 -18.656 1 52.88 236 ASP B N 1
ATOM 3607 C CA . ASP B 1 236 ? -2.926 -26.438 -19.109 1 52.88 236 ASP B CA 1
ATOM 3608 C C . ASP B 1 236 ? -1.56 -26.969 -19.547 1 52.88 236 ASP B C 1
ATOM 3610 O O . ASP B 1 236 ? -0.742 -26.234 -20.094 1 52.88 236 ASP B O 1
ATOM 3614 N N . GLN B 1 237 ? -0.886 -27.906 -18.797 1 42.88 237 GLN B N 1
ATOM 3615 C CA . GLN B 1 237 ? 0.074 -28.828 -19.406 1 42.88 237 GLN B CA 1
ATOM 3616 C C . GLN B 1 237 ? -0.287 -29.125 -20.859 1 42.88 237 GLN B C 1
ATOM 3618 O O . GLN B 1 237 ? -1.208 -29.891 -21.125 1 42.88 237 GLN B O 1
ATOM 3623 N N . LEU B 1 238 ? -0.768 -28.172 -21.75 1 31.09 238 LEU B N 1
ATOM 3624 C CA . LEU B 1 238 ? -0.734 -28.766 -23.078 1 31.09 238 LEU B CA 1
ATOM 3625 C C . LEU B 1 238 ? 0.695 -29.125 -23.484 1 31.09 238 LEU B C 1
ATOM 3627 O O . LEU B 1 238 ? 1.636 -28.406 -23.141 1 31.09 238 LEU B O 1
#